Protein AF-M4RVI6-F1 (afdb_monomer)

Nearest PDB structures (foldseek):
  6evj-assembly1_B  TM=3.661E-01  e=1.062E+00  Influenza A virus (A/little yellow-shouldered bat/Guatemala/060/2010(H17N10))
  8egr-assembly1_J  TM=4.146E-01  e=2.953E+00  Staphylococcus phage Andhra
  3b07-assembly1_H  TM=3.232E-01  e=8.210E+00  Staphylococcus aureus subsp. aureus Mu50

Mean predicted aligned error: 9.62 Å

Sequence (393 aa):
MKSITIMPLQPLKVALVLAFLTACGADSDEKVTLPVVLAPTPDPEPMLDHSGLTPLKANAIDDAEYLSGGDATLFISDEDAFSTRPDPIADDFTLDGNFTSGDHIFRTPHEDAGPLLNTSNCQGCHLNDGRGVLPNSIEQPFTSMLVKIGDRSGAPDPIYGNQLQTFAEQSFSTSDFTSGWPSYNGSINGDVLLGEAYTYIEFEEITSNYPDGTTYSLRNPIYKTKDLSFGDFTTDIHFSPRVAPQVFGVGLLEAIPEKYILALADDNDTNSDGISGRASMVTDLSGNETRLGRFTYKGQTSSVLQQGAAAYQGDIGITSSLFPDEPCTEAQTACLTVAEREKKVGDQYDISDLEMAQVEFYNRVLGVPARRGFDSNNAQWDTNIAAGRQQFF

Radius of gyration: 31.0 Å; Cα contacts (8 Å, |Δi|>4): 686; chains: 1; bounding box: 106×80×66 Å

Solvent-accessible surface area (backbone atoms only — not comparable to full-atom values): 22539 Å² total; per-residue (Å²): 137,83,87,86,84,88,79,87,86,80,87,85,83,85,82,86,85,83,85,88,82,90,82,89,81,83,92,76,97,70,89,76,77,72,80,80,78,70,72,77,74,73,75,77,76,78,73,51,42,77,80,70,42,75,64,87,47,54,92,49,83,61,94,62,66,42,36,64,38,52,96,37,37,30,96,48,84,61,88,56,34,34,66,44,60,29,65,82,42,63,75,32,71,66,53,32,50,40,33,53,52,8,48,48,60,38,61,37,63,55,95,45,49,19,45,42,15,42,32,62,28,56,38,59,23,20,47,62,34,26,53,30,59,81,62,92,41,72,87,39,60,55,47,14,34,47,38,34,35,16,33,95,87,61,48,51,37,80,62,57,38,48,46,60,27,40,23,14,42,46,26,74,78,44,98,45,58,67,69,4,40,31,33,66,49,61,27,62,85,26,81,42,70,45,4,43,30,43,45,29,48,47,72,48,81,47,76,50,61,49,99,88,63,53,75,51,76,45,75,49,80,44,79,46,74,44,35,35,8,70,49,83,77,66,97,58,69,44,82,48,78,43,66,32,61,55,45,40,35,48,30,61,63,64,65,53,61,65,70,40,62,56,68,65,48,28,77,76,30,84,84,68,82,83,60,61,39,73,74,45,72,25,70,30,74,92,77,74,40,82,38,61,20,66,38,73,101,75,22,70,22,56,45,66,52,57,43,50,47,50,43,36,17,66,34,21,15,27,20,25,95,82,39,67,62,65,74,53,38,91,65,33,44,26,36,51,61,49,55,75,67,54,67,46,49,94,80,69,22,47,45,49,72,66,58,50,50,22,38,31,50,26,42,42,44,17,18,24,39,42,42,85,56,58,40,85,91,78,75,44,64,40,70,67,59,52,53,50,50,37,71,71,96

Secondary structure (DSSP, 8-state):
----PPPPPPPPPPPPPPPP-----------------PPPPPPPPP---TTSSPPPBTTB--TTTT-TTGGGEE---STTTTS---HHHHSSHHHHHHHHHHHHHHHSPPTT--SEES-SSHHHHSGGGS-----SSTTS--SSEEEEEE-TT-PPBTTTBTEE--EETHHHHSS-GGGG---TTTTTTS-S---S-EEEEEEEEEEEE-TTS-EEEEEEEEEEEE--TT-PPPTT-EEEEEEPPP-TTHHHHHHS-HHHHHTT-BTT-TT-SS--B---EEEETTTTEEEE--BTTTT-BSSHHHHHHHHIIIII----SS--S-S--TT-HHHHHHHTTS--BTTTBSS-HHHHHHHHHHHHH-PEEPPTTEETTTTEE-HHHHHHHHHH-

Structure (mmCIF, N/CA/C/O backbone):
data_AF-M4RVI6-F1
#
_entry.id   AF-M4RVI6-F1
#
loop_
_atom_site.group_PDB
_atom_site.id
_atom_site.type_symbol
_atom_site.label_atom_id
_atom_site.label_alt_id
_atom_site.label_comp_id
_atom_site.label_asym_id
_atom_site.label_entity_id
_atom_site.label_seq_id
_atom_site.pdbx_PDB_ins_code
_atom_site.Cartn_x
_atom_site.Cartn_y
_atom_site.Cartn_z
_atom_site.occupancy
_atom_site.B_iso_or_equiv
_atom_site.auth_seq_id
_atom_site.auth_comp_id
_atom_site.auth_asym_id
_atom_site.auth_atom_id
_atom_site.pdbx_PDB_model_num
ATOM 1 N N . MET A 1 1 ? -40.891 -46.391 -20.953 1.00 39.62 1 MET A N 1
ATOM 2 C CA . MET A 1 1 ? -42.037 -46.913 -20.176 1.00 39.62 1 MET A CA 1
ATOM 3 C C . MET A 1 1 ? -42.325 -45.947 -19.039 1.00 39.62 1 MET A C 1
ATOM 5 O O . MET A 1 1 ? -41.394 -45.593 -18.337 1.00 39.62 1 MET A O 1
ATOM 9 N N . LYS A 1 2 ? -43.602 -45.559 -18.916 1.00 35.00 2 LYS A N 1
ATOM 10 C CA . LYS A 1 2 ? -44.266 -44.776 -17.853 1.00 35.00 2 LYS A CA 1
ATOM 11 C C . LYS A 1 2 ? -43.813 -43.322 -17.630 1.00 35.00 2 LYS A C 1
ATOM 13 O O . LYS A 1 2 ? -42.903 -43.028 -16.871 1.00 35.00 2 LYS A O 1
ATOM 18 N N . SER A 1 3 ? -44.571 -42.438 -18.280 1.00 29.86 3 SER A N 1
ATOM 19 C CA . SER A 1 3 ? -44.769 -41.026 -17.946 1.00 29.86 3 SER A CA 1
ATOM 20 C C . SER A 1 3 ? -45.667 -40.918 -16.701 1.00 29.86 3 SER A C 1
ATOM 22 O O . SER A 1 3 ? -46.640 -41.668 -16.593 1.00 29.86 3 SER A O 1
ATOM 24 N N . ILE A 1 4 ? -45.327 -40.030 -15.763 1.00 39.25 4 ILE A N 1
ATOM 25 C CA . ILE A 1 4 ? -46.134 -39.704 -14.578 1.00 39.25 4 ILE A CA 1
ATOM 26 C C . ILE A 1 4 ? -46.666 -38.283 -14.764 1.00 39.25 4 ILE A C 1
ATOM 28 O O . ILE A 1 4 ? -45.902 -37.325 -14.850 1.00 39.25 4 ILE A O 1
ATOM 32 N N . THR A 1 5 ? -47.988 -38.172 -14.852 1.00 38.53 5 THR A N 1
ATOM 33 C CA . THR A 1 5 ? -48.747 -36.921 -14.922 1.00 38.53 5 THR A CA 1
ATOM 34 C C . THR A 1 5 ? -49.160 -36.519 -13.506 1.00 38.53 5 THR A C 1
ATOM 36 O O . THR A 1 5 ? -49.759 -37.323 -12.795 1.00 38.53 5 THR A O 1
ATOM 39 N N . ILE A 1 6 ? -48.851 -35.287 -13.097 1.00 41.19 6 ILE A N 1
ATOM 40 C CA . ILE A 1 6 ? -49.284 -34.696 -11.822 1.00 41.19 6 ILE A CA 1
ATOM 41 C C . ILE A 1 6 ? -50.575 -33.903 -12.078 1.00 41.19 6 ILE A C 1
ATOM 43 O O . ILE A 1 6 ? -50.600 -33.014 -12.926 1.00 41.19 6 ILE A O 1
ATOM 47 N N . MET A 1 7 ? -51.644 -34.244 -11.355 1.00 43.75 7 MET A N 1
ATOM 48 C CA . MET A 1 7 ? -52.915 -33.504 -11.285 1.00 43.75 7 MET A CA 1
ATOM 49 C C . MET A 1 7 ? -52.965 -32.666 -9.988 1.00 43.75 7 MET A C 1
ATOM 51 O O . MET A 1 7 ? -52.348 -33.068 -8.999 1.00 43.75 7 MET A O 1
ATOM 55 N N . PRO A 1 8 ? -53.686 -31.527 -9.955 1.00 43.03 8 PRO A N 1
ATOM 56 C CA . PRO A 1 8 ? -53.654 -30.581 -8.839 1.00 43.03 8 PRO A CA 1
ATOM 57 C C . PRO A 1 8 ? -54.639 -30.935 -7.707 1.00 43.03 8 PRO A C 1
ATOM 59 O O . PRO A 1 8 ? -55.726 -31.460 -7.944 1.00 43.03 8 PRO A O 1
ATOM 62 N N . LEU A 1 9 ? -54.258 -30.594 -6.472 1.00 42.00 9 LEU A N 1
ATOM 63 C CA . LEU A 1 9 ? -55.047 -30.739 -5.241 1.00 42.00 9 LEU A CA 1
ATOM 64 C C . LEU A 1 9 ? -56.060 -29.587 -5.071 1.00 42.00 9 LEU A C 1
ATOM 66 O O . LEU A 1 9 ? -55.700 -28.416 -5.171 1.00 42.00 9 LEU A O 1
ATOM 70 N N . GLN A 1 10 ? -57.318 -29.926 -4.763 1.00 43.81 10 GLN A N 1
ATOM 71 C CA . GLN A 1 10 ? -58.364 -29.004 -4.287 1.00 43.81 10 GLN A CA 1
ATOM 72 C C . GLN A 1 10 ? -58.348 -28.878 -2.747 1.00 43.81 10 GLN A C 1
ATOM 74 O O . GLN A 1 10 ? -57.972 -29.837 -2.070 1.00 43.81 10 GLN A O 1
ATOM 79 N N . PRO A 1 11 ? -58.803 -27.747 -2.167 1.00 48.12 11 PRO A N 1
ATOM 80 C CA . PRO A 1 11 ? -58.780 -27.529 -0.722 1.00 48.12 11 PRO A CA 1
ATOM 81 C C . PRO A 1 11 ? -59.999 -28.139 -0.008 1.00 48.12 11 PRO A C 1
ATOM 83 O O . PRO A 1 11 ? -61.148 -27.959 -0.418 1.00 48.12 11 PRO A O 1
ATOM 86 N N . LEU A 1 12 ? -59.736 -28.826 1.106 1.00 37.03 12 LEU A N 1
ATOM 87 C CA . LEU A 1 12 ? -60.731 -29.433 1.991 1.00 37.03 12 LEU A CA 1
ATOM 88 C C . LEU A 1 12 ? -61.267 -28.385 2.986 1.00 37.03 12 LEU A C 1
ATOM 90 O O . LEU A 1 12 ? -60.516 -27.836 3.789 1.00 37.03 12 LEU A O 1
ATOM 94 N N . LYS A 1 13 ? -62.576 -28.113 2.942 1.00 33.56 13 LYS A N 1
ATOM 95 C CA . LYS A 1 13 ? -63.294 -27.302 3.939 1.00 33.56 13 LYS A CA 1
ATOM 96 C C . LYS A 1 13 ? -63.652 -28.177 5.144 1.00 33.56 13 LYS A C 1
ATOM 98 O O . LYS A 1 13 ? -64.379 -29.152 4.980 1.00 33.56 13 LYS A O 1
ATOM 103 N N . VAL A 1 14 ? -63.197 -27.809 6.341 1.00 39.09 14 VAL A N 1
ATOM 104 C CA . VAL A 1 14 ? -63.630 -28.430 7.604 1.00 39.09 14 VAL A CA 1
ATOM 105 C C . VAL A 1 14 ? -64.670 -27.527 8.263 1.00 39.09 14 VAL A C 1
ATOM 107 O O . VAL A 1 14 ? -64.394 -26.372 8.574 1.00 39.09 14 VAL A O 1
ATOM 110 N N . ALA A 1 15 ? -65.883 -28.055 8.426 1.00 35.06 15 ALA A N 1
ATOM 111 C CA . ALA A 1 15 ? -66.994 -27.419 9.121 1.00 35.06 15 ALA A CA 1
ATOM 112 C C . ALA A 1 15 ? -66.999 -27.843 10.599 1.00 35.06 15 ALA A C 1
ATOM 114 O O . ALA A 1 15 ? -66.931 -29.032 10.909 1.00 35.06 15 ALA A O 1
ATOM 115 N N . LEU A 1 16 ? -67.078 -26.861 11.498 1.00 33.16 16 LEU A N 1
ATOM 116 C CA . LEU A 1 16 ? -67.122 -27.035 12.948 1.00 33.16 16 LEU A CA 1
ATOM 117 C C . LEU A 1 16 ? -68.578 -27.254 13.399 1.00 33.16 16 LEU A C 1
ATOM 119 O O . LEU A 1 16 ? -69.438 -26.412 13.146 1.00 33.16 16 LEU A O 1
ATOM 123 N N . VAL A 1 17 ? -68.856 -28.379 14.062 1.00 33.69 17 VAL A N 1
ATOM 124 C CA . VAL A 1 17 ? -70.158 -28.686 14.681 1.00 33.69 17 VAL A CA 1
ATOM 125 C C . VAL A 1 17 ? -70.114 -28.257 16.148 1.00 33.69 17 VAL A C 1
ATOM 127 O O . VAL A 1 17 ? -69.300 -28.764 16.916 1.00 33.69 17 VAL A O 1
ATOM 130 N N . LEU A 1 18 ? -70.990 -27.325 16.531 1.00 33.53 18 LEU A N 1
ATOM 131 C CA . LEU A 1 18 ? -71.163 -26.847 17.904 1.00 33.53 18 LEU A CA 1
ATOM 132 C C . LEU A 1 18 ? -72.320 -27.609 18.572 1.00 33.53 18 LEU A C 1
ATOM 134 O O . LEU A 1 18 ? -73.450 -27.578 18.084 1.00 33.53 18 LEU A O 1
ATOM 138 N N . ALA A 1 19 ? -72.044 -28.287 19.686 1.00 34.69 19 ALA A N 1
ATOM 139 C CA . ALA A 1 19 ? -73.053 -28.938 20.516 1.00 34.69 19 ALA A CA 1
ATOM 140 C C . ALA A 1 19 ? -73.631 -27.943 21.538 1.00 34.69 19 ALA A C 1
ATOM 142 O O . ALA A 1 19 ? -72.886 -27.311 22.284 1.00 34.69 19 ALA A O 1
ATOM 143 N N . PHE A 1 20 ? -74.960 -27.824 21.582 1.00 34.03 20 PHE A N 1
ATOM 144 C CA . PHE A 1 20 ? -75.688 -27.061 22.596 1.00 34.03 20 PHE A CA 1
ATOM 145 C C . PHE A 1 20 ? -75.960 -27.934 23.827 1.00 34.03 20 PHE A C 1
ATOM 147 O O . PHE A 1 20 ? -76.610 -28.972 23.722 1.00 34.03 20 PHE A O 1
ATOM 154 N N . LEU A 1 21 ? -75.520 -27.472 24.997 1.00 36.72 21 LEU A N 1
ATOM 155 C CA . LEU A 1 21 ? -75.984 -27.940 26.303 1.00 36.72 21 LEU A CA 1
ATOM 156 C C . LEU A 1 21 ? -76.634 -26.759 27.024 1.00 36.72 21 LEU A C 1
ATOM 158 O O . LEU A 1 21 ? -76.001 -25.735 27.265 1.00 36.72 21 LEU A O 1
ATOM 162 N N . THR A 1 22 ? -77.920 -26.905 27.328 1.00 38.97 22 THR A N 1
ATOM 163 C CA . THR A 1 22 ? -78.722 -25.977 28.122 1.00 38.97 22 THR A CA 1
ATOM 164 C C . THR A 1 22 ? -78.651 -26.357 29.600 1.00 38.97 22 THR A C 1
ATOM 166 O O . THR A 1 22 ? -78.906 -27.502 29.966 1.00 38.97 22 THR A O 1
ATOM 169 N N . ALA A 1 23 ? -78.366 -25.380 30.460 1.00 34.97 23 ALA A N 1
ATOM 170 C CA . ALA A 1 23 ? -78.602 -25.469 31.897 1.00 34.97 23 ALA A CA 1
ATOM 171 C C . ALA A 1 23 ? -79.123 -24.118 32.413 1.00 34.97 23 ALA A C 1
ATOM 173 O O . ALA A 1 23 ? -78.557 -23.068 32.115 1.00 34.97 23 ALA A O 1
ATOM 174 N N . CYS A 1 24 ? -80.235 -24.164 33.147 1.00 40.44 24 CYS A N 1
ATOM 175 C CA . CYS A 1 24 ? -80.859 -23.035 33.833 1.00 40.44 24 CYS A CA 1
ATOM 176 C C . CYS A 1 24 ? -80.251 -22.844 35.231 1.00 40.44 24 CYS A C 1
ATOM 178 O O . CYS A 1 24 ? -80.009 -23.835 35.920 1.00 40.44 24 CYS A O 1
ATOM 180 N N . GLY A 1 25 ? -80.125 -21.596 35.696 1.00 33.06 25 GLY A N 1
ATOM 181 C CA . GLY A 1 25 ? -79.849 -21.311 37.108 1.00 33.06 25 GLY A CA 1
ATOM 182 C C . GLY A 1 25 ? -79.561 -19.842 37.433 1.00 33.06 25 GLY A C 1
ATOM 183 O O . GLY A 1 25 ? -78.418 -19.432 37.338 1.00 33.06 25 GLY A O 1
ATOM 184 N N . ALA A 1 26 ? -80.620 -19.130 37.835 1.00 34.22 26 ALA A N 1
ATOM 185 C CA . ALA A 1 26 ? -80.719 -18.001 38.778 1.00 34.22 26 ALA A CA 1
ATOM 186 C C . ALA A 1 26 ? -79.772 -16.776 38.703 1.00 34.22 26 ALA A C 1
ATOM 188 O O . ALA A 1 26 ? -78.556 -16.874 38.828 1.00 34.22 26 ALA A O 1
ATOM 189 N N . ASP A 1 27 ? -80.418 -15.604 38.648 1.00 40.72 27 ASP A N 1
ATOM 190 C CA . ASP A 1 27 ? -79.882 -14.251 38.832 1.00 40.72 27 ASP A CA 1
ATOM 191 C C . ASP A 1 27 ? -79.215 -14.017 40.198 1.00 40.72 27 ASP A C 1
ATOM 193 O O . ASP A 1 27 ? -79.816 -14.251 41.251 1.00 40.72 27 ASP A O 1
ATOM 197 N N . SER A 1 28 ? -78.039 -13.389 40.159 1.00 39.53 28 SER A N 1
ATOM 198 C CA . SER A 1 28 ? -77.637 -12.347 41.109 1.00 39.53 28 SER A CA 1
ATOM 199 C C . SER A 1 28 ? -76.617 -11.424 40.435 1.00 39.53 28 SER A C 1
ATOM 201 O O . SER A 1 28 ? -75.518 -11.855 40.085 1.00 39.53 28 SER A O 1
ATOM 203 N N . ASP A 1 29 ? -77.013 -10.167 40.231 1.00 48.66 29 ASP A N 1
ATOM 204 C CA . ASP A 1 29 ? -76.198 -9.076 39.695 1.00 48.66 29 ASP A CA 1
ATOM 205 C C . ASP A 1 29 ? -74.973 -8.795 40.581 1.00 48.66 29 ASP A C 1
ATOM 207 O O . ASP A 1 29 ? -75.076 -8.139 41.616 1.00 48.66 29 ASP A O 1
ATOM 211 N N . GLU A 1 30 ? -73.792 -9.215 40.133 1.00 46.25 30 GLU A N 1
ATOM 212 C CA . GLU A 1 30 ? -72.531 -8.561 40.484 1.00 46.25 30 GLU A CA 1
ATOM 213 C C . GLU A 1 30 ? -71.553 -8.707 39.308 1.00 46.25 30 GLU A C 1
ATOM 215 O O . GLU A 1 30 ? -71.041 -9.787 39.008 1.00 46.25 30 GLU A O 1
ATOM 220 N N . LYS A 1 31 ? -71.317 -7.610 38.576 1.00 42.66 31 LYS A N 1
ATOM 221 C CA . LYS A 1 31 ? -70.308 -7.563 37.510 1.00 42.66 31 LYS A CA 1
ATOM 222 C C . LYS A 1 31 ? -68.916 -7.667 38.131 1.00 42.66 31 LYS A C 1
ATOM 224 O O . LYS A 1 31 ? -68.305 -6.655 38.462 1.00 42.66 31 LYS A O 1
ATOM 229 N N . VAL A 1 32 ? -68.388 -8.882 38.227 1.00 48.41 32 VAL A N 1
ATOM 230 C CA . VAL A 1 32 ? -66.957 -9.100 38.446 1.00 48.41 32 VAL A CA 1
ATOM 231 C C . VAL A 1 32 ? -66.232 -8.747 37.147 1.00 48.41 32 VAL A C 1
ATOM 233 O O . VAL A 1 32 ? -66.194 -9.528 36.197 1.00 48.41 32 VAL A O 1
ATOM 236 N N . THR A 1 33 ? -65.673 -7.541 37.075 1.00 50.19 33 THR A N 1
ATOM 237 C CA . THR A 1 33 ? -64.677 -7.197 36.056 1.00 50.19 33 THR A CA 1
ATOM 238 C C . THR A 1 33 ? -63.429 -8.033 36.308 1.00 50.19 33 THR A C 1
ATOM 240 O O . THR A 1 33 ? -62.672 -7.755 37.236 1.00 50.19 33 THR A O 1
ATOM 243 N N . LEU A 1 34 ? -63.221 -9.069 35.493 1.00 50.62 34 LEU A N 1
ATOM 244 C CA . LEU A 1 34 ? -61.934 -9.753 35.424 1.00 50.62 34 LEU A CA 1
ATOM 245 C C . LEU A 1 34 ? -60.862 -8.714 35.052 1.00 50.62 34 LEU A C 1
ATOM 247 O O . LEU A 1 34 ? -61.100 -7.919 34.135 1.00 50.62 34 LEU A O 1
ATOM 251 N N . PRO A 1 35 ? -59.705 -8.677 35.738 1.00 51.84 35 PRO A N 1
ATOM 252 C CA . PRO A 1 35 ? -58.625 -7.793 35.337 1.00 51.84 35 PRO A CA 1
ATOM 253 C C . PRO A 1 35 ? -58.223 -8.147 33.906 1.00 51.84 35 PRO A C 1
ATOM 255 O O . PRO A 1 35 ? -57.926 -9.301 33.594 1.00 51.84 35 PRO A O 1
ATOM 258 N N . VAL A 1 36 ? -58.249 -7.145 33.029 1.00 55.16 36 VAL A N 1
ATOM 259 C CA . VAL A 1 36 ? -57.675 -7.250 31.690 1.00 55.16 36 VAL A CA 1
ATOM 260 C C . VAL A 1 36 ? -56.188 -7.511 31.891 1.00 55.16 36 VAL A C 1
ATOM 262 O O . VAL A 1 36 ? -55.445 -6.612 32.279 1.00 55.16 36 VAL A O 1
ATOM 265 N N . VAL A 1 37 ? -55.756 -8.753 31.676 1.00 53.06 37 VAL A N 1
ATOM 266 C CA . VAL A 1 37 ? -54.335 -9.064 31.537 1.00 53.06 37 VAL A CA 1
ATOM 267 C C . VAL A 1 37 ? -53.922 -8.437 30.214 1.00 53.06 37 VAL A C 1
ATOM 269 O O . VAL A 1 37 ? -54.179 -8.993 29.147 1.00 53.06 37 VAL A O 1
ATOM 272 N N . LEU A 1 38 ? -53.379 -7.221 30.281 1.00 50.03 38 LEU A N 1
ATOM 273 C CA . LEU A 1 38 ? -52.723 -6.603 29.139 1.00 50.03 38 LEU A CA 1
ATOM 274 C C . LEU A 1 38 ? -51.626 -7.573 28.705 1.00 50.03 38 LEU A C 1
ATOM 276 O O . LEU A 1 38 ? -50.780 -7.947 29.520 1.00 50.03 38 LEU A O 1
ATOM 280 N N . ALA A 1 39 ? -51.678 -8.025 27.450 1.00 53.56 39 ALA A N 1
ATOM 281 C CA . ALA A 1 39 ? -50.546 -8.722 26.863 1.00 53.56 39 ALA A CA 1
ATOM 282 C C . ALA A 1 39 ? -49.305 -7.847 27.104 1.00 53.56 39 ALA A C 1
ATOM 284 O O . ALA A 1 39 ? -49.422 -6.624 26.942 1.00 53.56 39 ALA A O 1
ATOM 285 N N . PRO A 1 40 ? -48.168 -8.421 27.543 1.00 51.78 40 PRO A N 1
ATOM 286 C CA . PRO A 1 40 ? -46.949 -7.645 27.686 1.00 51.78 40 PRO A CA 1
ATOM 287 C C . PRO A 1 40 ? -46.742 -6.892 26.378 1.00 51.78 40 PRO A C 1
ATOM 289 O O . PRO A 1 40 ? -46.848 -7.480 25.297 1.00 51.78 40 PRO A O 1
ATOM 292 N N . THR A 1 41 ? -46.563 -5.577 26.484 1.00 54.72 41 THR A N 1
ATOM 293 C CA . THR A 1 41 ? -46.140 -4.766 25.348 1.00 54.72 41 THR A CA 1
ATOM 294 C C . THR A 1 41 ? -44.949 -5.485 24.730 1.00 54.72 41 THR A C 1
ATOM 296 O O . THR A 1 41 ? -44.011 -5.758 25.482 1.00 54.72 41 THR A O 1
ATOM 299 N N . PRO A 1 42 ? -45.003 -5.867 23.439 1.00 51.22 42 PRO A N 1
ATOM 300 C CA . PRO A 1 42 ? -43.846 -6.462 22.797 1.00 51.22 42 PRO A CA 1
ATOM 301 C C . PRO A 1 42 ? -42.673 -5.525 23.043 1.00 51.22 42 PRO A C 1
ATOM 303 O O . PRO A 1 42 ? -42.831 -4.306 22.904 1.00 51.22 42 PRO A O 1
ATOM 306 N N . ASP A 1 43 ? -41.554 -6.089 23.498 1.00 58.62 43 ASP A N 1
ATOM 307 C CA . ASP A 1 43 ? -40.346 -5.303 23.695 1.00 58.62 43 ASP A CA 1
ATOM 308 C C . ASP A 1 43 ? -40.091 -4.528 22.399 1.00 58.62 43 ASP A C 1
ATOM 310 O O . ASP A 1 43 ? -40.235 -5.105 21.313 1.00 58.62 43 ASP A O 1
ATOM 314 N N . PRO A 1 44 ? -39.820 -3.213 22.482 1.00 54.31 44 PRO A N 1
ATOM 315 C CA . PRO A 1 44 ? -39.557 -2.432 21.290 1.00 54.31 44 PRO A CA 1
ATOM 316 C C . PRO A 1 44 ? -38.432 -3.123 20.526 1.00 54.31 44 PRO A C 1
ATOM 318 O O . PRO A 1 44 ? -37.381 -3.404 21.109 1.00 54.31 44 PRO A O 1
ATOM 321 N N . GLU A 1 45 ? -38.672 -3.432 19.248 1.00 57.66 45 GLU A N 1
ATOM 322 C CA . GLU A 1 45 ? -37.619 -3.978 18.398 1.00 57.66 45 GLU A CA 1
ATOM 323 C C . GLU A 1 45 ? -36.404 -3.051 18.512 1.00 57.66 45 GLU A C 1
ATOM 325 O O . GLU A 1 45 ? -36.567 -1.823 18.437 1.00 57.66 45 GLU A O 1
ATOM 330 N N . PRO A 1 46 ? -35.203 -3.597 18.774 1.00 57.28 46 PRO A N 1
ATOM 331 C CA . PRO A 1 46 ? -34.022 -2.770 18.909 1.00 57.28 46 PRO A CA 1
ATOM 332 C C . PRO A 1 46 ? -33.867 -1.975 17.617 1.00 57.28 46 PRO A C 1
ATOM 334 O O . PRO A 1 46 ? -33.880 -2.536 16.524 1.00 57.28 46 PRO A O 1
ATOM 337 N N . MET A 1 47 ? -33.765 -0.655 17.741 1.00 67.38 47 MET A N 1
ATOM 338 C CA . MET A 1 47 ? -33.435 0.199 16.610 1.00 67.38 47 MET A CA 1
ATOM 339 C C . MET A 1 47 ? -32.010 -0.162 16.204 1.00 67.38 47 MET A C 1
ATOM 341 O O . MET A 1 47 ? -31.080 0.198 16.918 1.00 67.38 47 MET A O 1
ATOM 345 N N . LEU A 1 48 ? -31.861 -0.939 15.135 1.00 74.44 48 LEU A N 1
ATOM 346 C CA . LEU A 1 48 ? -30.568 -1.325 14.580 1.00 74.44 48 LEU A CA 1
ATOM 347 C C . LEU A 1 48 ? -30.086 -0.235 13.621 1.00 74.44 48 LEU A C 1
ATOM 349 O O . LEU A 1 48 ? -30.897 0.413 12.955 1.00 74.44 48 LEU A O 1
ATOM 353 N N . ASP A 1 49 ? -28.776 -0.032 13.544 1.00 76.25 49 ASP A N 1
ATOM 354 C CA . ASP A 1 49 ? -28.190 0.745 12.460 1.00 76.25 49 ASP A CA 1
ATOM 355 C C . ASP A 1 49 ? -28.137 -0.075 11.156 1.00 76.25 49 ASP A C 1
ATOM 357 O O . ASP A 1 49 ? -28.582 -1.223 11.066 1.00 76.25 49 ASP A O 1
ATOM 361 N N . HIS A 1 50 ? -27.574 0.530 10.118 1.00 71.38 50 HIS A N 1
ATOM 362 C CA . HIS A 1 50 ? -27.389 -0.068 8.797 1.00 71.38 50 HIS A CA 1
ATOM 363 C C . HIS A 1 50 ? -26.555 -1.367 8.799 1.00 71.38 50 HIS A C 1
ATOM 365 O O . HIS A 1 50 ? -26.641 -2.147 7.850 1.00 71.38 50 HIS A O 1
ATOM 371 N N . SER A 1 51 ? -25.764 -1.618 9.849 1.00 69.31 51 SER A N 1
ATOM 372 C CA . SER A 1 51 ? -24.991 -2.851 10.026 1.00 69.31 51 SER A CA 1
ATOM 373 C C . SER A 1 51 ? -25.799 -3.974 10.689 1.00 69.31 51 SER A C 1
ATOM 375 O O . SER A 1 51 ? -25.341 -5.116 10.760 1.00 69.31 51 SER A O 1
ATOM 377 N N . GLY A 1 52 ? -27.026 -3.682 11.135 1.00 73.56 52 GLY A N 1
ATOM 378 C CA . GLY A 1 52 ? -27.846 -4.616 11.899 1.00 73.56 52 GLY A CA 1
ATOM 379 C C . GLY A 1 52 ? -27.406 -4.735 13.361 1.00 73.56 52 GLY A C 1
ATOM 380 O O . GLY A 1 52 ? -27.761 -5.718 14.011 1.00 73.56 52 GLY A O 1
ATOM 381 N N . LEU A 1 53 ? -26.639 -3.766 13.871 1.00 79.75 53 LEU A N 1
ATOM 382 C CA . LEU A 1 53 ? -26.172 -3.709 15.256 1.00 79.75 53 LEU A CA 1
ATOM 383 C C . LEU A 1 53 ? -26.852 -2.572 16.017 1.00 79.75 53 LEU A C 1
ATOM 385 O O . LEU A 1 53 ? -27.406 -1.643 15.431 1.00 79.75 53 LEU A O 1
ATOM 389 N N . THR A 1 54 ? -26.821 -2.647 17.347 1.00 82.25 54 THR A N 1
ATOM 390 C CA . THR A 1 54 ? -27.282 -1.546 18.196 1.00 82.25 54 THR A CA 1
ATOM 391 C C . THR A 1 54 ? -26.403 -0.313 17.946 1.00 82.25 54 THR A C 1
ATOM 393 O O . THR A 1 54 ? -25.189 -0.411 18.124 1.00 82.25 54 THR A O 1
ATOM 396 N N . PRO A 1 55 ? -26.978 0.853 17.596 1.00 83.25 55 PRO A N 1
ATOM 397 C CA . PRO A 1 55 ? -26.217 2.071 17.377 1.00 83.25 55 PRO A C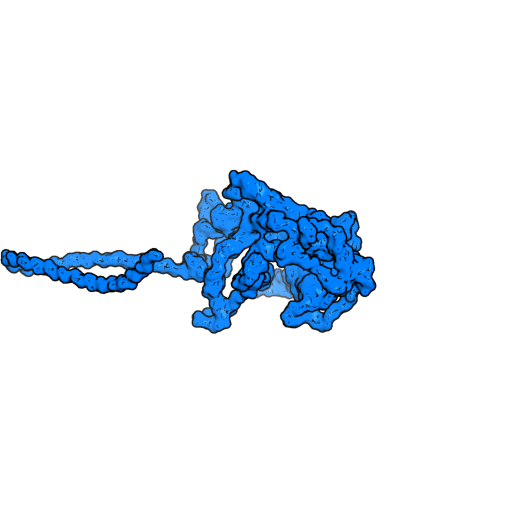A 1
ATOM 398 C C . PRO A 1 55 ? -25.413 2.458 18.618 1.00 83.25 55 PRO A C 1
ATOM 400 O O . PRO A 1 55 ? -25.947 2.507 19.735 1.00 83.25 55 PRO A O 1
ATOM 403 N N . LEU A 1 56 ? -24.142 2.798 18.409 1.00 86.19 56 LEU A N 1
ATOM 404 C CA . LEU A 1 56 ? -23.299 3.368 19.453 1.00 86.19 56 LEU A CA 1
ATOM 405 C C . LEU A 1 56 ? -23.854 4.727 19.901 1.00 86.19 56 LEU A C 1
ATOM 407 O O . LEU A 1 56 ? -24.386 5.504 19.106 1.00 86.19 56 LEU A O 1
ATOM 411 N N . LYS A 1 57 ? -23.730 5.021 21.198 1.00 88.19 57 LYS A N 1
ATOM 412 C CA . LYS A 1 57 ? -24.228 6.266 21.799 1.00 88.19 57 LYS A CA 1
ATOM 413 C C . LYS A 1 57 ? -23.071 7.122 22.296 1.00 88.19 57 LYS A C 1
ATOM 415 O O . LYS A 1 57 ? -22.164 6.624 22.960 1.00 88.19 57 LYS A O 1
ATOM 420 N N . ALA A 1 58 ? -23.145 8.432 22.072 1.00 87.88 58 ALA A N 1
ATOM 421 C CA . ALA A 1 58 ? -22.138 9.383 22.555 1.00 87.88 58 ALA A CA 1
ATOM 422 C C . ALA A 1 58 ? -21.945 9.320 24.082 1.00 87.88 58 ALA A C 1
ATOM 424 O O . ALA A 1 58 ? -20.826 9.363 24.587 1.00 87.88 58 ALA A O 1
ATOM 425 N N . ASN A 1 59 ? -23.049 9.181 24.820 1.00 88.88 59 ASN A N 1
ATOM 426 C CA . ASN A 1 59 ? -23.110 9.246 26.281 1.00 88.88 59 ASN A CA 1
ATOM 427 C C . ASN A 1 59 ? -23.089 7.879 26.987 1.00 88.88 59 ASN A C 1
ATOM 429 O O . ASN A 1 59 ? -23.229 7.838 28.208 1.00 88.88 59 ASN A O 1
ATOM 433 N N . ALA A 1 60 ? -22.951 6.780 26.246 1.00 89.62 60 ALA A N 1
ATOM 434 C CA . ALA A 1 60 ? -22.826 5.441 26.806 1.00 89.62 60 ALA A CA 1
ATOM 435 C C . ALA A 1 60 ? -21.750 4.673 26.034 1.00 89.62 60 ALA A C 1
ATOM 437 O O . ALA A 1 60 ? -21.860 4.489 24.821 1.00 89.62 60 ALA A O 1
ATOM 438 N N . ILE A 1 61 ? -20.698 4.273 26.746 1.00 89.62 61 ILE A N 1
ATOM 439 C CA . ILE A 1 61 ? -19.634 3.433 26.195 1.00 89.62 61 ILE A CA 1
ATOM 440 C C . ILE A 1 61 ? -20.139 1.995 26.203 1.00 89.62 61 ILE A C 1
ATOM 442 O O . ILE A 1 61 ? -20.722 1.571 27.199 1.00 89.62 61 ILE A O 1
ATOM 446 N N . ASP A 1 62 ? -19.959 1.285 25.094 1.00 87.94 62 ASP A N 1
ATOM 447 C CA . ASP A 1 62 ? -20.303 -0.132 25.038 1.00 87.94 62 ASP A CA 1
ATOM 448 C C . ASP A 1 62 ? -19.275 -0.948 25.838 1.00 87.94 62 ASP A C 1
ATOM 450 O O . ASP A 1 62 ? -18.072 -0.671 25.786 1.00 87.94 62 ASP A O 1
ATOM 454 N N . ASP A 1 63 ? -19.738 -1.946 26.594 1.00 86.94 63 ASP A N 1
ATOM 455 C CA . ASP A 1 63 ? -18.870 -2.752 27.460 1.00 86.94 63 ASP A CA 1
ATOM 456 C C . ASP A 1 63 ? -17.803 -3.514 26.658 1.00 86.94 63 ASP A C 1
ATOM 458 O O . ASP A 1 63 ? -16.727 -3.789 27.185 1.00 86.94 63 ASP A O 1
ATOM 462 N N . ALA A 1 64 ? -18.062 -3.823 25.384 1.00 90.25 64 ALA A N 1
ATOM 463 C CA . ALA A 1 64 ? -17.132 -4.492 24.482 1.00 90.25 64 ALA A CA 1
ATOM 464 C C . ALA A 1 64 ? -16.323 -3.515 23.611 1.00 90.25 64 ALA A C 1
ATOM 466 O O . ALA A 1 64 ? -15.507 -3.954 22.808 1.00 90.25 64 ALA A O 1
ATOM 467 N N . GLU A 1 65 ? -16.462 -2.194 23.769 1.00 91.25 65 GLU A N 1
ATOM 468 C CA . GLU A 1 65 ? -15.794 -1.214 22.893 1.00 91.25 65 GLU A CA 1
ATOM 469 C C . GLU A 1 65 ? -14.259 -1.203 23.020 1.00 91.25 65 GLU A C 1
ATOM 471 O O . GLU A 1 65 ? -13.558 -0.585 22.216 1.00 91.25 65 GLU A O 1
ATOM 476 N N . TYR A 1 66 ? -13.711 -1.866 24.042 1.00 93.88 66 TYR A N 1
ATOM 477 C CA . TYR A 1 66 ? -12.270 -2.080 24.164 1.00 93.88 66 TYR A CA 1
ATOM 478 C C . TYR A 1 66 ? -11.755 -3.231 23.286 1.00 93.88 66 TYR A C 1
ATOM 480 O O . TYR A 1 66 ? -10.557 -3.293 22.999 1.00 93.88 66 TYR A O 1
ATOM 488 N N . LEU A 1 67 ? -12.650 -4.110 22.830 1.00 95.06 67 LEU A N 1
ATOM 489 C CA . LEU A 1 67 ? -12.369 -5.247 21.962 1.00 95.06 67 LEU A CA 1
ATOM 490 C C . LEU A 1 67 ? -12.394 -4.815 20.491 1.00 95.06 67 LEU A C 1
ATOM 492 O O . LEU A 1 67 ? -13.328 -5.124 19.754 1.00 95.06 67 LEU A O 1
ATOM 496 N N . SER A 1 68 ? -11.360 -4.091 20.050 1.00 93.69 68 SER A N 1
ATOM 497 C CA . SER A 1 68 ? -11.265 -3.548 18.683 1.00 93.69 68 SER A CA 1
ATOM 498 C C . SER A 1 68 ? -11.430 -4.601 17.577 1.00 93.69 68 SER A C 1
ATOM 500 O O . SER A 1 68 ? -11.859 -4.266 16.476 1.00 93.69 68 SER A O 1
ATOM 502 N N . GLY A 1 69 ? -11.062 -5.856 17.850 1.00 94.06 69 GLY A N 1
ATOM 503 C CA . GLY A 1 69 ? -11.213 -6.993 16.940 1.00 94.06 69 GLY A CA 1
ATOM 504 C C . GLY A 1 69 ? -12.317 -7.976 17.343 1.00 94.06 69 GLY A C 1
ATOM 505 O O . GLY A 1 69 ? -12.339 -9.095 16.835 1.00 94.06 69 GLY A O 1
ATOM 506 N N . GLY A 1 70 ? -13.192 -7.620 18.292 1.00 93.44 70 GLY A N 1
ATOM 507 C CA . GLY A 1 70 ? -14.119 -8.565 18.921 1.00 93.44 70 GLY A CA 1
ATOM 508 C C . GLY A 1 70 ? -13.363 -9.708 19.607 1.00 93.44 70 GLY A C 1
ATOM 509 O O . GLY A 1 70 ? -12.359 -9.468 20.281 1.00 93.44 70 GLY A O 1
ATOM 510 N N . ASP A 1 71 ? -13.789 -10.950 19.375 1.00 91.88 71 ASP A N 1
ATOM 511 C CA . ASP A 1 71 ? -13.128 -12.158 19.902 1.00 91.88 71 ASP A CA 1
ATOM 512 C C . ASP A 1 71 ? -11.684 -12.342 19.389 1.00 91.88 71 ASP A C 1
ATOM 514 O O . ASP A 1 71 ? -10.908 -13.085 19.981 1.00 91.88 71 ASP A O 1
ATOM 518 N N . ALA A 1 72 ? -11.301 -11.652 18.308 1.00 93.69 72 ALA A N 1
ATOM 519 C CA . ALA A 1 72 ? -9.951 -11.664 17.741 1.00 93.69 72 ALA A CA 1
ATOM 520 C C . ALA A 1 72 ? -9.052 -10.525 18.274 1.00 93.69 72 ALA A C 1
ATOM 522 O O . ALA A 1 72 ? -8.002 -10.236 17.696 1.00 93.69 72 ALA A O 1
ATOM 523 N N . THR A 1 73 ? -9.468 -9.831 19.338 1.00 96.06 73 THR A N 1
ATOM 524 C CA . THR A 1 73 ? -8.695 -8.726 19.924 1.00 96.06 73 THR A CA 1
ATOM 525 C C . THR A 1 73 ? -7.407 -9.224 20.576 1.00 96.06 73 THR A C 1
ATOM 527 O O . THR A 1 73 ? -7.423 -10.164 21.367 1.00 96.06 73 THR A O 1
ATOM 530 N N . LEU A 1 74 ? -6.302 -8.528 20.310 1.00 95.75 74 LEU A N 1
ATOM 531 C CA . LEU A 1 74 ? -5.002 -8.795 20.920 1.00 95.75 74 LEU A CA 1
ATOM 532 C C . LEU A 1 74 ? -4.747 -7.881 22.119 1.00 95.75 74 LEU A C 1
ATOM 534 O O . LEU A 1 74 ? -4.991 -6.678 22.061 1.00 95.75 74 LEU A O 1
ATOM 538 N N . PHE A 1 75 ? -4.170 -8.420 23.189 1.00 94.31 75 PHE A N 1
ATOM 539 C CA . PHE A 1 75 ? -3.796 -7.651 24.383 1.00 94.31 75 PHE A CA 1
ATOM 540 C C . PHE A 1 75 ? -2.281 -7.448 24.460 1.00 94.31 75 PHE A C 1
ATOM 542 O O . PHE A 1 75 ? -1.642 -7.763 25.461 1.00 94.31 75 PHE A O 1
ATOM 549 N N . ILE A 1 76 ? -1.717 -6.929 23.369 1.00 92.94 76 ILE A N 1
ATOM 550 C CA . ILE A 1 76 ? -0.285 -6.663 23.197 1.00 92.94 76 ILE A CA 1
ATOM 551 C C . ILE A 1 76 ? -0.105 -5.171 22.923 1.00 92.94 76 ILE A C 1
ATOM 553 O O . ILE A 1 76 ? -0.897 -4.561 22.204 1.00 92.94 76 ILE A O 1
ATOM 557 N N . SER A 1 77 ? 0.910 -4.568 23.538 1.00 91.00 77 SER A N 1
ATOM 558 C CA . SER A 1 77 ? 1.137 -3.118 23.496 1.00 91.00 77 SER A CA 1
ATOM 559 C C . SER A 1 77 ? 2.602 -2.724 23.283 1.00 91.00 77 SER A C 1
ATOM 561 O O . SER A 1 77 ? 2.969 -1.585 23.574 1.00 91.00 77 SER A O 1
ATOM 563 N N . ASP A 1 78 ? 3.438 -3.664 22.854 1.00 92.94 78 ASP A N 1
ATOM 564 C CA . ASP A 1 78 ? 4.841 -3.449 22.496 1.00 92.94 78 ASP A CA 1
ATOM 565 C C . ASP A 1 78 ? 4.996 -3.248 20.974 1.00 92.94 78 ASP A C 1
ATOM 567 O O . ASP A 1 78 ? 4.017 -2.986 20.266 1.00 92.94 78 ASP A O 1
ATOM 571 N N . GLU A 1 79 ? 6.230 -3.297 20.470 1.00 90.81 79 GLU A N 1
ATOM 572 C CA . GLU A 1 79 ? 6.540 -3.151 19.044 1.00 90.81 79 GLU A CA 1
ATOM 573 C C . GLU A 1 79 ? 5.881 -4.190 18.120 1.00 90.81 79 GLU A C 1
ATOM 575 O O . GLU A 1 79 ? 5.787 -3.925 16.918 1.00 90.81 79 GLU A O 1
ATOM 580 N N . ASP A 1 80 ? 5.389 -5.309 18.664 1.00 91.31 80 ASP A N 1
ATOM 581 C CA . ASP A 1 80 ? 4.785 -6.419 17.920 1.00 91.31 80 ASP A CA 1
ATOM 582 C C . ASP A 1 80 ? 3.250 -6.412 17.984 1.00 91.31 80 ASP A C 1
ATOM 584 O O . ASP A 1 80 ? 2.595 -7.337 17.498 1.00 91.31 80 ASP A O 1
ATOM 588 N N . ALA A 1 81 ? 2.644 -5.357 18.541 1.00 93.56 81 ALA A N 1
ATOM 589 C CA . ALA A 1 81 ? 1.194 -5.257 18.714 1.00 93.56 81 ALA A CA 1
ATOM 590 C C . ALA A 1 81 ? 0.393 -5.475 17.413 1.00 93.56 81 ALA A C 1
ATOM 592 O O . ALA A 1 81 ? -0.743 -5.939 17.466 1.00 93.56 81 ALA A O 1
ATOM 593 N N . PHE A 1 82 ? 0.967 -5.163 16.250 1.00 95.25 82 PHE A N 1
ATOM 594 C CA . PHE A 1 82 ? 0.322 -5.327 14.941 1.00 95.25 82 PHE A CA 1
ATOM 595 C C . PHE A 1 82 ? 0.780 -6.568 14.170 1.00 95.25 82 PHE A C 1
ATOM 597 O O . PHE A 1 82 ? 0.226 -6.847 13.112 1.00 95.25 82 PHE A O 1
ATOM 604 N N . SER A 1 83 ? 1.756 -7.306 14.698 1.00 95.44 83 SER A N 1
ATOM 605 C CA . SER A 1 83 ? 2.552 -8.299 13.966 1.00 95.44 83 SER A CA 1
ATOM 606 C C . SER A 1 83 ? 2.226 -9.741 14.367 1.00 95.44 83 SER A C 1
ATOM 608 O O . SER A 1 83 ? 3.023 -10.653 14.145 1.00 95.44 83 SER A O 1
ATOM 610 N N . THR A 1 84 ? 1.081 -9.974 15.017 1.00 95.62 84 THR A N 1
ATOM 611 C CA . THR A 1 84 ? 0.702 -11.304 15.512 1.00 95.62 84 THR A CA 1
ATOM 612 C C . THR A 1 84 ? -0.754 -11.659 15.217 1.00 95.62 84 THR A C 1
ATOM 614 O O . THR A 1 84 ? -1.520 -10.874 14.657 1.00 95.62 84 THR A O 1
ATOM 617 N N . ARG A 1 85 ? -1.129 -12.883 15.588 1.00 97.06 85 ARG A N 1
ATOM 618 C CA . ARG A 1 85 ? -2.420 -13.520 15.324 1.00 97.06 85 ARG A CA 1
ATOM 619 C C . ARG A 1 85 ? -3.184 -13.816 16.622 1.00 97.06 85 ARG A C 1
ATOM 621 O O . ARG A 1 85 ? -2.553 -13.983 17.663 1.00 97.06 85 ARG A O 1
ATOM 628 N N . PRO A 1 86 ? -4.521 -13.924 16.568 1.00 96.69 86 PRO A N 1
ATOM 629 C CA . PRO A 1 86 ? -5.338 -14.376 17.694 1.00 96.69 86 PRO A CA 1
ATOM 630 C C . PRO A 1 86 ? -5.022 -15.813 18.142 1.00 96.69 86 PRO A C 1
ATOM 632 O O . PRO A 1 86 ? -4.653 -16.651 17.313 1.00 96.69 86 PRO A O 1
ATOM 635 N N . ASP A 1 87 ? -5.282 -16.121 19.418 1.00 95.31 87 ASP A N 1
ATOM 636 C CA . ASP A 1 87 ? -5.046 -17.445 20.023 1.00 95.31 87 ASP A CA 1
ATOM 637 C C . ASP A 1 87 ? -5.638 -18.616 19.214 1.00 95.31 87 ASP A C 1
ATOM 639 O O . ASP A 1 87 ? -4.918 -19.583 18.984 1.00 95.31 87 ASP A O 1
ATOM 643 N N . PRO A 1 88 ? -6.873 -18.550 18.661 1.00 95.31 88 PRO A N 1
ATOM 644 C CA . PRO A 1 88 ? -7.405 -19.650 17.850 1.00 95.31 88 PRO A CA 1
ATOM 645 C C . PRO A 1 88 ? -6.577 -19.999 16.605 1.00 95.31 88 PRO A C 1
ATOM 647 O O . PRO A 1 88 ? -6.670 -21.119 16.110 1.00 95.31 88 PRO A O 1
ATOM 650 N N . ILE A 1 89 ? -5.800 -19.047 16.075 1.00 97.69 89 ILE A N 1
ATOM 651 C CA . ILE A 1 89 ? -4.877 -19.283 14.958 1.00 97.69 89 ILE A CA 1
ATOM 652 C C . ILE A 1 89 ? -3.542 -19.811 15.489 1.00 97.69 89 ILE A C 1
ATOM 654 O O . ILE A 1 89 ? -2.988 -20.732 14.900 1.00 97.69 89 ILE A O 1
ATOM 658 N N . ALA A 1 90 ? -3.035 -19.249 16.590 1.00 97.06 90 ALA A N 1
ATOM 659 C CA . ALA A 1 90 ? -1.764 -19.658 17.189 1.00 97.06 90 ALA A CA 1
ATOM 660 C C . ALA A 1 90 ? -1.801 -21.077 17.788 1.00 97.06 90 ALA A C 1
ATOM 662 O O . ALA A 1 90 ? -0.810 -21.802 17.726 1.00 97.06 90 ALA A O 1
ATOM 663 N N . ASP A 1 91 ? -2.944 -21.489 18.338 1.00 97.62 91 ASP A N 1
ATOM 664 C CA . ASP A 1 91 ? -3.120 -22.789 18.993 1.00 97.62 91 ASP A CA 1
ATOM 665 C C . ASP A 1 91 ? -3.368 -23.944 18.000 1.00 97.62 91 ASP A C 1
ATOM 667 O O . ASP A 1 91 ? -3.238 -25.119 18.362 1.00 97.62 91 ASP A O 1
ATOM 671 N N . ASP A 1 92 ? -3.713 -23.644 16.743 1.00 98.44 92 ASP A N 1
ATOM 672 C CA . ASP A 1 92 ? -3.855 -24.643 15.681 1.00 98.44 92 ASP A CA 1
ATOM 673 C C . ASP A 1 92 ? -2.557 -24.763 14.880 1.00 98.44 92 ASP A C 1
ATOM 675 O O . ASP A 1 92 ? -2.198 -23.875 14.116 1.00 98.44 92 ASP A O 1
ATOM 679 N N . PHE A 1 93 ? -1.882 -25.910 14.987 1.00 98.25 93 PHE A N 1
ATOM 680 C CA . PHE A 1 93 ? -0.595 -26.161 14.328 1.00 98.25 93 PHE A CA 1
ATOM 681 C C . PHE A 1 93 ? -0.582 -25.870 12.815 1.00 98.25 93 PHE A C 1
ATOM 683 O O . PHE A 1 93 ? 0.434 -25.432 12.276 1.00 98.25 93 PHE A O 1
ATOM 690 N N . THR A 1 94 ? -1.685 -26.134 12.108 1.00 98.31 94 THR A N 1
ATOM 691 C CA . THR A 1 94 ? -1.744 -25.922 10.654 1.00 98.31 94 THR A CA 1
ATOM 692 C C . THR A 1 94 ? -1.917 -24.442 10.335 1.00 98.31 94 THR A C 1
ATOM 694 O O . THR A 1 94 ? -1.234 -23.919 9.455 1.00 98.31 94 THR A O 1
ATOM 697 N N . LEU A 1 95 ? -2.819 -23.761 11.046 1.00 98.31 95 LEU A N 1
ATOM 698 C CA . LEU A 1 95 ? -3.056 -22.329 10.859 1.00 98.31 95 LEU A CA 1
ATOM 699 C C . LEU A 1 95 ? -1.839 -21.504 11.287 1.00 98.31 95 LEU A C 1
ATOM 701 O O . LEU A 1 95 ? -1.448 -20.576 10.583 1.00 98.31 95 LEU A O 1
ATOM 705 N N . ASP A 1 96 ? -1.200 -21.899 12.381 1.00 98.56 96 ASP A N 1
ATOM 706 C CA . ASP A 1 96 ? 0.045 -21.333 12.879 1.00 98.56 96 ASP A CA 1
ATOM 707 C C . ASP A 1 96 ? 1.184 -21.441 11.857 1.00 98.56 96 ASP A C 1
ATOM 709 O O . ASP A 1 96 ? 1.885 -20.465 11.565 1.00 98.56 96 ASP A O 1
ATOM 713 N N . GLY A 1 97 ? 1.314 -22.622 11.244 1.00 98.50 97 GLY A N 1
ATOM 714 C CA . GLY A 1 97 ? 2.254 -22.863 10.156 1.00 98.50 97 GLY A CA 1
ATOM 715 C C . GLY A 1 97 ? 1.983 -21.964 8.949 1.00 98.50 97 GLY A C 1
ATOM 716 O O . GLY A 1 97 ? 2.905 -21.325 8.449 1.00 98.50 97 GLY A O 1
ATOM 717 N N . ASN A 1 98 ? 0.721 -21.850 8.520 1.00 98.31 98 ASN A N 1
ATOM 718 C CA . ASN A 1 98 ? 0.336 -20.985 7.399 1.00 98.31 98 ASN A CA 1
ATOM 719 C C . ASN A 1 98 ? 0.598 -19.503 7.686 1.00 98.31 98 ASN A C 1
ATOM 721 O O . ASN A 1 98 ? 1.097 -18.799 6.809 1.00 98.31 98 ASN A O 1
ATOM 725 N N . PHE A 1 99 ? 0.297 -19.036 8.902 1.00 98.50 99 PHE A N 1
ATOM 726 C CA . PHE A 1 99 ? 0.610 -17.673 9.325 1.00 98.50 99 PHE A CA 1
ATOM 727 C C . PHE A 1 99 ? 2.113 -17.414 9.262 1.00 98.50 99 PHE A C 1
ATOM 729 O O . PHE A 1 99 ? 2.536 -16.420 8.687 1.00 98.50 99 PHE A O 1
ATOM 736 N N . THR A 1 100 ? 2.915 -18.329 9.808 1.00 98.38 100 THR A N 1
ATOM 737 C CA . THR A 1 100 ? 4.377 -18.198 9.834 1.00 98.38 100 THR A CA 1
ATOM 738 C C . THR A 1 100 ? 4.972 -18.200 8.423 1.00 98.38 100 THR A C 1
ATOM 740 O O . THR A 1 100 ? 5.887 -17.431 8.138 1.00 98.38 100 THR A O 1
ATOM 743 N N . SER A 1 101 ? 4.449 -19.027 7.511 1.00 98.31 101 SER A N 1
ATOM 744 C CA . SER A 1 101 ? 4.856 -19.000 6.100 1.00 98.31 101 SER A CA 1
ATOM 745 C C . SER A 1 101 ? 4.480 -17.685 5.417 1.00 98.31 101 SER A C 1
ATOM 747 O O . SER A 1 101 ? 5.320 -17.102 4.738 1.00 98.31 101 SER A O 1
ATOM 749 N N . GLY A 1 102 ? 3.257 -17.190 5.625 1.00 98.12 102 GLY A N 1
ATOM 750 C CA . GLY A 1 102 ? 2.817 -15.908 5.074 1.00 98.12 102 GLY A CA 1
ATOM 751 C C . GLY A 1 102 ? 3.624 -14.722 5.609 1.00 98.12 102 GLY A C 1
ATOM 752 O O . GLY A 1 102 ? 4.048 -13.883 4.822 1.00 98.12 102 GLY A O 1
ATOM 753 N N . ASP A 1 103 ? 3.916 -14.701 6.913 1.00 98.12 103 ASP A N 1
ATOM 754 C CA . ASP A 1 103 ? 4.796 -13.714 7.554 1.00 98.12 103 ASP A CA 1
ATOM 755 C C . ASP A 1 103 ? 6.190 -13.725 6.916 1.00 98.12 103 ASP A C 1
ATOM 757 O O . ASP A 1 103 ? 6.721 -12.687 6.524 1.00 98.12 103 ASP A O 1
ATOM 761 N N . HIS A 1 104 ? 6.766 -14.915 6.723 1.00 97.81 104 HIS A N 1
ATOM 762 C CA . HIS A 1 104 ? 8.067 -15.050 6.077 1.00 97.81 104 HIS A CA 1
ATOM 763 C C . HIS A 1 104 ? 8.078 -14.449 4.664 1.00 97.81 104 HIS A C 1
ATOM 765 O O . HIS A 1 104 ? 8.986 -13.679 4.349 1.00 97.81 104 HIS A O 1
ATOM 771 N N . ILE A 1 105 ? 7.070 -14.750 3.840 1.00 96.81 105 ILE A N 1
ATOM 772 C CA . ILE A 1 105 ? 6.957 -14.240 2.462 1.00 96.81 105 ILE A CA 1
ATOM 773 C C . ILE A 1 105 ? 6.692 -12.724 2.446 1.00 96.81 105 ILE A C 1
ATOM 775 O O . ILE A 1 105 ? 7.225 -12.009 1.603 1.00 96.81 105 ILE A O 1
ATOM 779 N N . PHE A 1 106 ? 5.911 -12.211 3.399 1.00 97.38 106 PHE A N 1
ATOM 780 C CA . PHE A 1 106 ? 5.601 -10.784 3.521 1.00 97.38 106 PHE A CA 1
ATOM 781 C C . PHE A 1 106 ? 6.836 -9.938 3.879 1.00 97.38 106 PHE A C 1
ATOM 783 O O . PHE A 1 106 ? 6.994 -8.806 3.406 1.00 97.38 106 PHE A O 1
ATOM 790 N N . ARG A 1 107 ? 7.718 -10.474 4.733 1.00 96.50 107 ARG A N 1
ATOM 791 C CA . ARG A 1 107 ? 8.879 -9.752 5.285 1.00 96.50 107 ARG A CA 1
ATOM 792 C C . ARG A 1 107 ? 10.183 -9.977 4.524 1.0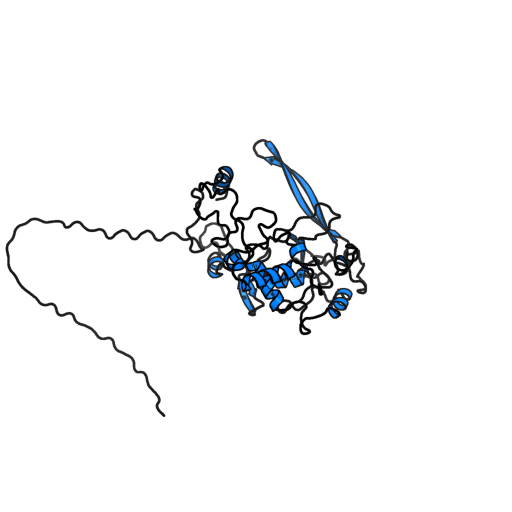0 96.50 107 ARG A C 1
ATOM 794 O O . ARG A 1 107 ? 11.120 -9.193 4.676 1.00 96.50 107 ARG A O 1
ATOM 801 N N . THR A 1 108 ? 10.276 -11.045 3.743 1.00 95.00 108 THR A N 1
ATOM 802 C CA . THR A 1 108 ? 11.518 -11.422 3.059 1.00 95.00 108 THR A CA 1
ATOM 803 C C . THR A 1 108 ? 11.482 -10.926 1.618 1.00 95.00 108 THR A C 1
ATOM 805 O O . THR A 1 108 ? 10.474 -11.129 0.946 1.00 95.00 108 THR A O 1
ATOM 808 N N . PRO A 1 109 ? 12.552 -10.280 1.115 1.00 91.75 109 PRO A N 1
ATOM 809 C CA . PRO A 1 109 ? 12.670 -10.014 -0.311 1.00 91.75 109 PRO A CA 1
ATOM 810 C C . PRO A 1 109 ? 12.497 -11.297 -1.120 1.00 91.75 109 PRO A C 1
ATOM 812 O O . PRO A 1 109 ? 13.161 -12.296 -0.837 1.00 91.75 109 PRO A O 1
ATOM 815 N N . HIS A 1 110 ? 11.613 -11.260 -2.110 1.00 85.81 110 HIS A N 1
ATOM 816 C CA . HIS A 1 110 ? 11.477 -12.362 -3.053 1.00 85.81 110 HIS A CA 1
ATOM 817 C C . HIS A 1 110 ? 12.735 -12.444 -3.931 1.00 85.81 110 HIS A C 1
ATOM 819 O O . HIS A 1 110 ? 13.335 -11.411 -4.237 1.00 85.81 110 HIS A O 1
ATOM 825 N N . GLU A 1 111 ? 13.152 -13.650 -4.329 1.00 80.88 111 GLU A N 1
ATOM 826 C CA . GLU A 1 111 ? 14.324 -13.807 -5.211 1.00 80.88 111 GLU A CA 1
ATOM 827 C C . GLU A 1 111 ? 14.092 -13.182 -6.592 1.00 80.88 111 GLU A C 1
ATOM 829 O O . GLU A 1 111 ? 15.035 -12.679 -7.197 1.00 80.88 111 GLU A O 1
ATOM 834 N N . ASP A 1 112 ? 12.839 -13.185 -7.041 1.00 83.44 112 ASP A N 1
ATOM 835 C CA . ASP A 1 112 ? 12.389 -12.661 -8.330 1.00 83.44 112 ASP A CA 1
ATOM 836 C C . ASP A 1 112 ? 11.617 -11.340 -8.139 1.00 83.44 112 ASP A C 1
ATOM 838 O O . ASP A 1 112 ? 10.487 -11.200 -8.587 1.00 83.44 112 ASP A O 1
ATOM 842 N N . ALA A 1 113 ? 12.165 -10.402 -7.355 1.00 88.25 113 ALA A N 1
ATOM 843 C CA . ALA A 1 113 ? 11.634 -9.038 -7.322 1.00 88.25 113 ALA A CA 1
ATOM 844 C C . ALA A 1 113 ? 11.820 -8.385 -8.700 1.00 88.25 113 ALA A C 1
ATOM 846 O O . ALA A 1 113 ? 12.889 -8.525 -9.294 1.00 88.25 113 ALA A O 1
ATOM 847 N N . GLY A 1 114 ? 10.804 -7.663 -9.172 1.00 92.38 114 GLY A N 1
ATOM 848 C CA . GLY A 1 114 ? 10.779 -7.177 -10.546 1.00 92.38 114 GLY A CA 1
ATOM 849 C C . GLY A 1 114 ? 11.797 -6.077 -10.844 1.00 92.38 114 GLY A C 1
ATOM 850 O O . GLY A 1 114 ? 12.418 -5.503 -9.936 1.00 92.38 114 GLY A O 1
ATOM 851 N N . PRO A 1 115 ? 11.936 -5.686 -12.123 1.00 95.25 115 PRO A N 1
ATOM 852 C CA . PRO A 1 115 ? 13.024 -4.817 -12.559 1.00 95.25 115 PRO A CA 1
ATOM 853 C C . PRO A 1 115 ? 12.890 -3.396 -12.012 1.00 95.25 115 PRO A C 1
ATOM 855 O O . PRO A 1 115 ? 13.894 -2.729 -11.756 1.00 95.25 115 PRO A O 1
ATOM 858 N N . LEU A 1 116 ? 11.649 -2.928 -11.857 1.00 96.94 116 LEU A N 1
ATOM 859 C CA . LEU A 1 116 ? 11.286 -1.620 -11.327 1.00 96.94 116 LEU A CA 1
ATOM 860 C C . LEU A 1 116 ? 10.326 -1.793 -10.153 1.00 96.94 116 LEU A C 1
ATOM 862 O O . LEU A 1 116 ? 9.336 -2.515 -10.250 1.00 96.94 116 LEU A O 1
ATOM 866 N N . LEU A 1 117 ? 10.622 -1.111 -9.050 1.00 96.56 117 LEU A N 1
ATOM 867 C CA . LEU A 1 117 ? 9.942 -1.309 -7.775 1.00 96.56 117 LEU A CA 1
ATOM 868 C C . LEU A 1 117 ? 10.064 -0.087 -6.854 1.00 96.56 117 LEU A C 1
ATOM 870 O O . LEU A 1 117 ? 10.915 0.790 -7.031 1.00 96.56 117 LEU A O 1
ATOM 874 N N . ASN A 1 118 ? 9.224 -0.046 -5.821 1.00 96.44 118 ASN A N 1
ATOM 875 C CA . ASN A 1 118 ? 9.287 0.937 -4.736 1.00 96.44 118 ASN A CA 1
ATOM 876 C C . ASN A 1 118 ? 9.830 0.336 -3.427 1.00 96.44 118 ASN A C 1
ATOM 878 O O . ASN A 1 118 ? 10.372 1.062 -2.594 1.00 96.44 118 ASN A O 1
ATOM 882 N N . THR A 1 119 ? 9.718 -0.981 -3.245 1.00 95.12 119 THR A N 1
ATOM 883 C CA . THR A 1 119 ? 10.244 -1.724 -2.091 1.00 95.12 119 THR A CA 1
ATOM 884 C C . THR A 1 119 ? 10.525 -3.172 -2.491 1.00 95.12 119 THR A C 1
ATOM 886 O O . THR A 1 119 ? 9.876 -3.687 -3.391 1.00 95.12 119 THR A O 1
ATOM 889 N N . SER A 1 120 ? 11.451 -3.856 -1.815 1.00 93.12 120 SER A N 1
ATOM 890 C CA . SER A 1 120 ? 11.765 -5.266 -2.101 1.00 93.12 120 SER A CA 1
ATOM 891 C C . SER A 1 120 ? 10.860 -6.279 -1.390 1.00 93.12 120 SER A C 1
ATOM 893 O O . SER A 1 120 ? 10.909 -7.464 -1.699 1.00 93.12 120 SER A O 1
ATOM 895 N N . ASN A 1 121 ? 10.057 -5.840 -0.419 1.00 95.69 121 ASN A N 1
ATOM 896 C CA . ASN A 1 121 ? 9.072 -6.659 0.291 1.00 95.69 121 ASN A CA 1
ATOM 897 C C . ASN A 1 121 ? 7.978 -5.777 0.912 1.00 95.69 121 ASN A C 1
ATOM 899 O O . ASN A 1 121 ? 8.129 -4.551 1.010 1.00 95.69 121 ASN A O 1
ATOM 903 N N . CYS A 1 122 ? 6.887 -6.396 1.366 1.00 96.88 122 CYS A N 1
ATOM 904 C CA . CYS A 1 122 ? 5.751 -5.677 1.932 1.00 96.88 122 CYS A CA 1
ATOM 905 C C . CYS A 1 122 ? 6.124 -4.923 3.216 1.00 96.88 122 CYS A C 1
ATOM 907 O O . CYS A 1 122 ? 5.687 -3.784 3.392 1.00 96.88 122 CYS A O 1
ATOM 909 N N . GLN A 1 123 ? 6.975 -5.493 4.080 1.00 95.31 123 GLN A N 1
ATOM 910 C CA . GLN A 1 123 ? 7.396 -4.832 5.323 1.00 95.31 123 GLN A CA 1
ATOM 911 C C . GLN A 1 123 ? 8.165 -3.523 5.092 1.00 95.31 123 GLN A C 1
ATOM 913 O O . GLN A 1 123 ? 8.060 -2.613 5.915 1.00 95.31 123 GLN A O 1
ATOM 918 N N . GLY A 1 124 ? 8.897 -3.383 3.983 1.00 93.88 124 GLY A N 1
ATOM 919 C CA . GLY A 1 124 ? 9.564 -2.123 3.639 1.00 93.88 124 GLY A CA 1
ATOM 920 C C . GLY A 1 124 ? 8.590 -0.940 3.569 1.00 93.88 124 GLY A C 1
ATOM 921 O O . GLY A 1 124 ? 8.930 0.168 3.989 1.00 93.88 124 GLY A O 1
ATOM 922 N N . CYS A 1 125 ? 7.345 -1.204 3.158 1.00 95.69 125 CYS A N 1
ATOM 923 C CA . CYS A 1 125 ? 6.248 -0.240 3.178 1.00 95.69 125 CYS A CA 1
ATOM 924 C C . CYS A 1 125 ? 5.418 -0.288 4.470 1.00 95.69 125 CYS A C 1
ATOM 926 O O . CYS A 1 125 ? 5.077 0.754 5.035 1.00 95.69 125 CYS A O 1
ATOM 928 N N . HIS A 1 126 ? 5.102 -1.489 4.946 1.00 96.44 126 HIS A N 1
ATOM 929 C CA . HIS A 1 126 ? 4.244 -1.758 6.097 1.00 96.44 126 HIS A CA 1
ATOM 930 C C . HIS A 1 126 ? 5.091 -2.059 7.337 1.00 96.44 126 HIS A C 1
ATOM 932 O O . HIS A 1 126 ? 5.229 -3.205 7.765 1.00 96.44 126 HIS A O 1
ATOM 938 N N . LEU A 1 127 ? 5.702 -1.009 7.893 1.00 94.06 127 LEU A N 1
ATOM 939 C CA . LEU A 1 127 ? 6.642 -1.108 9.012 1.00 94.06 127 LEU A CA 1
ATOM 940 C C . LEU A 1 127 ? 5.981 -1.774 10.226 1.00 94.06 127 LEU A C 1
ATOM 942 O O . LEU A 1 127 ? 5.081 -1.186 10.830 1.00 94.06 127 LEU A O 1
ATOM 946 N N . ASN A 1 128 ? 6.439 -2.983 10.571 1.00 94.75 128 ASN A N 1
ATOM 947 C CA . ASN A 1 128 ? 5.824 -3.845 11.591 1.00 94.75 128 ASN A CA 1
ATOM 948 C C . ASN A 1 128 ? 4.299 -3.924 11.415 1.00 94.75 128 ASN A C 1
ATOM 950 O O . ASN A 1 128 ? 3.550 -3.648 12.349 1.00 94.75 128 ASN A O 1
ATOM 954 N N . ASP A 1 129 ? 3.851 -4.149 10.173 1.00 96.81 129 ASP A N 1
ATOM 955 C CA . ASP A 1 129 ? 2.436 -4.302 9.793 1.00 96.81 129 ASP A CA 1
ATOM 956 C C . ASP A 1 129 ? 1.577 -3.043 10.011 1.00 96.81 129 ASP A C 1
ATOM 958 O O . ASP A 1 129 ? 0.361 -3.005 9.780 1.00 96.81 129 ASP A O 1
ATOM 962 N N . GLY A 1 130 ? 2.238 -1.968 10.428 1.00 95.50 130 GLY A N 1
ATOM 963 C CA . GLY A 1 130 ? 1.680 -0.662 10.669 1.00 95.50 130 GLY A CA 1
ATOM 964 C C . GLY A 1 130 ? 1.741 0.238 9.444 1.00 95.50 130 GLY A C 1
ATOM 965 O O . GLY A 1 130 ? 1.927 -0.170 8.296 1.00 95.50 130 GLY A O 1
ATOM 966 N N . ARG A 1 131 ? 1.535 1.522 9.718 1.00 95.19 131 ARG A N 1
ATOM 967 C CA . ARG A 1 131 ? 1.515 2.570 8.706 1.00 95.19 131 ARG A CA 1
ATOM 968 C C . ARG A 1 131 ? 2.938 2.949 8.294 1.00 95.19 131 ARG A C 1
ATOM 970 O O . ARG A 1 131 ? 3.809 3.105 9.149 1.00 95.19 131 ARG A O 1
ATOM 977 N N . GLY A 1 132 ? 3.127 3.202 7.003 1.00 95.25 132 GLY A N 1
ATOM 978 C CA . GLY A 1 132 ? 4.352 3.786 6.470 1.00 95.25 132 GLY A CA 1
ATOM 979 C C . GLY A 1 132 ? 4.647 5.179 7.036 1.00 95.25 132 GLY A C 1
ATOM 980 O O . GLY A 1 132 ? 3.806 5.839 7.662 1.00 95.25 132 GLY A O 1
ATOM 981 N N . VAL A 1 133 ? 5.862 5.654 6.786 1.00 93.56 133 VAL A N 1
ATOM 982 C CA . VAL A 1 133 ? 6.364 6.941 7.272 1.00 93.56 133 VAL A CA 1
ATOM 983 C C . VAL A 1 133 ? 6.638 7.892 6.118 1.00 93.56 133 VAL A C 1
ATOM 985 O O . VAL A 1 133 ? 7.109 7.512 5.050 1.00 93.56 133 VAL A O 1
ATOM 988 N N . LEU A 1 134 ? 6.355 9.171 6.349 1.00 92.44 134 LEU A N 1
ATOM 989 C CA . LEU A 1 134 ? 6.772 10.215 5.423 1.00 92.44 134 LEU A CA 1
ATOM 990 C C . LEU A 1 134 ? 8.286 10.442 5.563 1.00 92.44 134 LEU A C 1
ATOM 992 O O . LEU A 1 134 ? 8.770 10.507 6.700 1.00 92.44 134 LEU A O 1
ATOM 996 N N . PRO A 1 135 ? 9.021 10.640 4.456 1.00 91.06 135 PRO A N 1
ATOM 997 C CA . PRO A 1 135 ? 10.402 11.097 4.523 1.00 91.06 135 PRO A CA 1
ATOM 998 C C . PRO A 1 135 ? 10.500 12.440 5.246 1.00 91.06 135 PRO A C 1
ATOM 1000 O O . PRO A 1 135 ? 9.577 13.264 5.216 1.00 91.06 135 PRO A O 1
ATOM 1003 N N . ASN A 1 136 ? 11.632 12.672 5.905 1.00 87.06 136 ASN A N 1
ATOM 1004 C CA . ASN A 1 136 ? 11.847 13.885 6.693 1.00 87.06 136 ASN A CA 1
ATOM 1005 C C . ASN A 1 136 ? 12.727 14.935 5.994 1.00 87.06 136 ASN A C 1
ATOM 1007 O O . ASN A 1 136 ? 12.843 16.047 6.513 1.00 87.06 136 ASN A O 1
ATOM 1011 N N . SER A 1 137 ? 13.305 14.609 4.835 1.00 88.75 137 SER A N 1
ATOM 1012 C CA . SER A 1 137 ? 14.136 15.509 4.036 1.00 88.75 137 SER A CA 1
ATOM 1013 C C . SER A 1 137 ? 14.012 15.215 2.538 1.00 88.75 137 SER A C 1
ATOM 1015 O O . SER A 1 137 ? 13.480 14.181 2.136 1.00 88.75 137 SER A O 1
ATOM 1017 N N . ILE A 1 138 ? 14.516 16.132 1.710 1.00 91.94 138 ILE A N 1
ATOM 1018 C CA . ILE A 1 138 ? 14.466 16.026 0.244 1.00 91.94 138 ILE A CA 1
ATOM 1019 C C . ILE A 1 138 ? 15.472 15.011 -0.326 1.00 91.94 138 ILE A C 1
ATOM 1021 O O . ILE A 1 138 ? 15.411 14.692 -1.509 1.00 91.94 138 ILE A O 1
ATOM 1025 N N . GLU A 1 139 ? 16.423 14.551 0.489 1.00 90.38 139 GLU A N 1
ATOM 1026 C CA . GLU A 1 139 ? 17.430 13.538 0.151 1.00 90.38 139 GLU A CA 1
ATOM 1027 C C . GLU A 1 139 ? 16.976 12.115 0.493 1.00 90.38 139 GLU A C 1
ATOM 1029 O O . GLU A 1 139 ? 17.625 11.146 0.090 1.00 90.38 139 GLU A O 1
ATOM 1034 N N . GLN A 1 140 ? 15.874 11.980 1.234 1.00 90.81 140 GLN A N 1
ATOM 1035 C CA . GLN A 1 140 ? 15.261 10.693 1.523 1.00 90.81 140 GLN A CA 1
ATOM 1036 C C . GLN A 1 140 ? 14.197 10.378 0.465 1.00 90.81 140 GLN A C 1
ATOM 1038 O O . GLN A 1 140 ? 13.182 11.080 0.403 1.00 90.81 140 GLN A O 1
ATOM 1043 N N . PRO A 1 141 ? 14.396 9.328 -0.353 1.00 90.50 141 PRO A N 1
ATOM 1044 C CA . PRO A 1 141 ? 13.378 8.910 -1.297 1.00 90.50 141 PRO A CA 1
ATOM 1045 C C . PRO A 1 141 ? 12.196 8.272 -0.564 1.00 90.50 141 PRO A C 1
ATOM 1047 O O . PRO A 1 141 ? 12.237 7.975 0.634 1.00 90.50 141 PRO A O 1
ATOM 1050 N N . PHE A 1 142 ? 11.125 8.043 -1.308 1.00 94.25 142 PHE A N 1
ATOM 1051 C CA . PHE A 1 142 ? 9.934 7.386 -0.796 1.00 94.25 142 PHE A CA 1
ATOM 1052 C C . PHE A 1 142 ? 10.190 5.880 -0.689 1.00 94.25 142 PHE A C 1
ATOM 1054 O O . PHE A 1 142 ? 10.308 5.205 -1.700 1.00 94.25 142 PHE A O 1
ATOM 1061 N N . THR A 1 143 ? 10.307 5.363 0.537 1.00 91.06 143 THR A N 1
ATOM 1062 C CA . THR A 1 143 ? 10.534 3.925 0.795 1.00 91.06 143 THR A CA 1
ATOM 1063 C C . THR A 1 143 ? 9.328 3.210 1.401 1.00 91.06 143 THR A C 1
ATOM 1065 O O . THR A 1 143 ? 9.248 1.993 1.333 1.00 91.06 143 THR A O 1
ATOM 1068 N N . SER A 1 144 ? 8.381 3.954 1.986 1.00 94.94 144 SER A N 1
ATOM 1069 C CA . SER A 1 144 ? 7.124 3.420 2.550 1.00 94.94 144 SER A CA 1
ATOM 1070 C C . SER A 1 144 ? 5.887 4.204 2.106 1.00 94.94 144 SER A C 1
ATOM 1072 O O . SER A 1 144 ? 4.844 4.279 2.768 1.00 94.94 144 SER A O 1
ATOM 1074 N N . MET A 1 145 ? 6.026 4.837 0.949 1.00 94.00 145 MET A N 1
ATOM 1075 C CA . MET A 1 145 ? 4.963 5.522 0.245 1.00 94.00 145 MET A CA 1
ATOM 1076 C C . MET A 1 145 ? 5.256 5.462 -1.250 1.00 94.00 145 MET A C 1
ATOM 1078 O O . MET A 1 145 ? 6.395 5.264 -1.656 1.00 94.00 145 MET A O 1
ATOM 1082 N N . LEU A 1 146 ? 4.230 5.664 -2.061 1.00 95.50 146 LEU A N 1
ATOM 1083 C CA . LEU A 1 146 ? 4.334 5.654 -3.515 1.00 95.50 146 LEU A CA 1
ATOM 1084 C C . LEU A 1 146 ? 3.571 6.831 -4.106 1.00 95.50 146 LEU A C 1
ATOM 1086 O O . LEU A 1 146 ? 2.796 7.508 -3.417 1.00 95.50 146 LEU A O 1
ATOM 1090 N N . VAL A 1 147 ? 3.758 7.067 -5.401 1.00 96.94 147 VAL A N 1
ATOM 1091 C CA . VAL A 1 147 ? 3.026 8.100 -6.132 1.00 96.94 147 VAL A CA 1
ATOM 1092 C C . VAL A 1 147 ? 2.306 7.466 -7.309 1.00 96.94 147 VAL A C 1
ATOM 1094 O O . VAL A 1 147 ? 2.932 7.026 -8.268 1.00 96.94 147 VAL A O 1
ATOM 1097 N N . LYS A 1 148 ? 0.969 7.447 -7.250 1.00 97.00 148 LYS A N 1
ATOM 1098 C CA . LYS A 1 148 ? 0.158 7.176 -8.440 1.00 97.00 148 LYS A CA 1
ATOM 1099 C C . LYS A 1 148 ? 0.161 8.410 -9.336 1.00 97.00 148 LYS A C 1
ATOM 1101 O O . LYS A 1 148 ? 0.064 9.530 -8.828 1.00 97.00 148 LYS A O 1
ATOM 1106 N N . ILE A 1 149 ? 0.212 8.196 -10.642 1.00 97.06 149 ILE A N 1
ATOM 1107 C CA . ILE A 1 149 ? 0.156 9.249 -11.652 1.00 97.06 149 ILE A CA 1
ATOM 1108 C C . ILE A 1 149 ? -0.923 8.946 -12.688 1.00 97.06 149 ILE A C 1
ATOM 1110 O O . ILE A 1 149 ? -1.329 7.798 -12.867 1.00 97.06 149 ILE A O 1
ATOM 1114 N N . GLY A 1 150 ? -1.410 9.987 -13.344 1.00 97.12 150 GLY A N 1
ATOM 1115 C CA . GLY A 1 150 ? -2.320 9.852 -14.470 1.00 97.12 150 GLY A CA 1
ATOM 1116 C C . GLY A 1 150 ? -2.847 11.198 -14.933 1.00 97.12 150 GLY A C 1
ATOM 1117 O O . GLY A 1 150 ? -2.676 12.210 -14.248 1.00 97.12 150 GLY A O 1
ATOM 1118 N N . ASP A 1 151 ? -3.478 11.208 -16.098 1.00 96.50 151 ASP A N 1
ATOM 1119 C CA . ASP A 1 151 ? -4.104 12.410 -16.625 1.00 96.50 151 ASP A CA 1
ATOM 1120 C C . ASP A 1 151 ? -5.402 12.764 -15.879 1.00 96.50 151 ASP A C 1
ATOM 1122 O O . ASP A 1 151 ? -5.827 12.095 -14.930 1.00 96.50 151 ASP A O 1
ATOM 1126 N N . ARG A 1 152 ? -6.080 13.828 -16.311 1.00 95.31 152 ARG A N 1
ATOM 1127 C CA . ARG A 1 152 ? -7.346 14.261 -15.702 1.00 95.31 152 ARG A CA 1
ATOM 1128 C C . ARG A 1 152 ? -8.480 13.240 -15.796 1.00 95.31 152 ARG A C 1
ATOM 1130 O O . ARG A 1 152 ? -9.419 13.305 -15.002 1.00 95.31 152 ARG A O 1
ATOM 1137 N N . SER A 1 153 ? -8.423 12.328 -16.763 1.00 94.19 153 SER A N 1
ATOM 1138 C CA . SER A 1 153 ? -9.357 11.207 -16.897 1.00 94.19 153 SER A CA 1
ATOM 1139 C C . SER A 1 153 ? -8.941 9.980 -16.076 1.00 94.19 153 SER A C 1
ATOM 1141 O O . SER A 1 153 ? -9.732 9.051 -15.923 1.00 94.19 153 SER A O 1
ATOM 1143 N N . GLY A 1 154 ? -7.734 10.000 -15.502 1.00 92.69 154 GLY A N 1
ATOM 1144 C CA . GLY A 1 154 ? -7.123 8.884 -14.790 1.00 92.69 154 GLY A CA 1
ATOM 1145 C C . GLY A 1 154 ? -6.374 7.911 -15.701 1.00 92.69 154 GLY A C 1
ATOM 1146 O O . GLY A 1 154 ? -6.039 6.819 -15.244 1.00 92.69 154 GLY A O 1
ATOM 1147 N N . ALA A 1 155 ? -6.124 8.270 -16.965 1.00 95.88 155 ALA A N 1
ATOM 1148 C CA . ALA A 1 155 ? -5.331 7.448 -17.869 1.00 95.88 155 ALA A CA 1
ATOM 1149 C C . ALA A 1 155 ? -3.846 7.467 -17.453 1.00 95.88 155 ALA A C 1
ATOM 1151 O O . ALA A 1 155 ? -3.359 8.514 -17.018 1.00 95.88 155 ALA A O 1
ATOM 1152 N N . PRO A 1 156 ? -3.128 6.335 -17.563 1.00 97.00 156 PRO A N 1
ATOM 1153 C CA . PRO A 1 156 ? -1.703 6.270 -17.249 1.00 97.00 156 PRO A CA 1
ATOM 1154 C C . PRO A 1 156 ? -0.873 7.151 -18.188 1.00 97.00 156 PRO A C 1
ATOM 1156 O O . PRO A 1 156 ? -1.249 7.382 -19.339 1.00 97.00 156 PRO A O 1
ATOM 1159 N N . ASP A 1 157 ? 0.293 7.581 -17.714 1.00 97.44 157 ASP A N 1
ATOM 1160 C CA . ASP A 1 157 ? 1.318 8.129 -18.592 1.00 97.44 157 ASP A CA 1
ATOM 1161 C C . ASP A 1 157 ? 1.838 7.016 -19.534 1.00 97.44 157 ASP A C 1
ATOM 1163 O O . ASP A 1 157 ? 2.075 5.896 -19.075 1.00 97.44 157 ASP A O 1
ATOM 1167 N N . PRO A 1 158 ? 2.022 7.267 -20.844 1.00 96.00 158 PRO A N 1
ATOM 1168 C CA . PRO A 1 158 ? 2.472 6.241 -21.787 1.00 96.00 158 PRO A CA 1
ATOM 1169 C C . PRO A 1 158 ? 3.871 5.679 -21.505 1.00 96.00 158 PRO A C 1
ATOM 1171 O O . PRO A 1 158 ? 4.183 4.586 -21.970 1.00 96.00 158 PRO A O 1
ATOM 1174 N N . ILE A 1 159 ? 4.716 6.433 -20.797 1.00 95.81 159 ILE A N 1
ATOM 1175 C CA . ILE A 1 159 ? 6.096 6.055 -20.479 1.00 95.81 159 ILE A CA 1
ATOM 1176 C C . ILE A 1 159 ? 6.181 5.545 -19.041 1.00 95.81 159 ILE A C 1
ATOM 1178 O O . ILE A 1 159 ? 6.772 4.496 -18.802 1.00 95.81 159 ILE A O 1
ATOM 1182 N N . TYR A 1 160 ? 5.570 6.275 -18.107 1.00 97.19 160 TYR A N 1
ATOM 1183 C CA . TYR A 1 160 ? 5.689 6.045 -16.662 1.00 97.19 160 TYR A CA 1
ATOM 1184 C C . TYR A 1 160 ? 4.517 5.263 -16.043 1.00 97.19 160 TYR A C 1
ATOM 1186 O O . TYR A 1 160 ? 4.447 5.074 -14.832 1.00 97.19 160 TYR A O 1
ATOM 1194 N N . GLY A 1 161 ? 3.533 4.852 -16.843 1.00 96.94 161 GLY A N 1
ATOM 1195 C CA . GLY A 1 161 ? 2.394 4.077 -16.363 1.00 96.94 161 GLY A CA 1
ATOM 1196 C C . GLY A 1 161 ? 1.488 4.852 -15.398 1.00 96.94 161 GLY A C 1
ATOM 1197 O O . GLY A 1 161 ? 1.275 6.057 -15.529 1.00 96.94 161 GLY A O 1
ATOM 1198 N N . ASN A 1 162 ? 0.878 4.138 -14.445 1.00 96.25 162 ASN A N 1
ATOM 1199 C CA . ASN A 1 162 ? -0.039 4.720 -13.450 1.00 96.25 162 ASN A CA 1
ATOM 1200 C C . ASN A 1 162 ? 0.587 4.892 -12.056 1.00 96.25 162 ASN A C 1
ATOM 1202 O O . ASN A 1 162 ? -0.083 5.365 -11.132 1.00 96.25 162 ASN A O 1
ATOM 1206 N N . GLN A 1 163 ? 1.838 4.478 -11.880 1.00 97.25 163 GLN A N 1
ATOM 1207 C CA . GLN A 1 163 ? 2.567 4.486 -10.621 1.00 97.25 163 GLN A CA 1
ATOM 1208 C C . GLN A 1 163 ? 4.037 4.702 -10.915 1.00 97.25 163 GLN A C 1
ATOM 1210 O O . GLN A 1 163 ? 4.596 3.950 -11.696 1.00 97.25 163 GLN A O 1
ATOM 1215 N N . LEU A 1 164 ? 4.646 5.668 -10.231 1.00 97.62 164 LEU A N 1
ATOM 1216 C CA . LEU A 1 164 ? 6.086 5.842 -10.307 1.00 97.62 164 LEU A CA 1
ATOM 1217 C C . LEU A 1 164 ? 6.805 4.735 -9.533 1.00 97.62 164 LEU A C 1
ATOM 1219 O O . LEU A 1 164 ? 6.514 4.526 -8.351 1.00 97.62 164 LEU A O 1
ATOM 1223 N N . GLN A 1 165 ? 7.756 4.081 -10.190 1.00 97.25 165 GLN A N 1
ATOM 1224 C CA . GLN A 1 165 ? 8.705 3.136 -9.611 1.00 97.25 165 GLN A CA 1
ATOM 1225 C C . GLN A 1 165 ? 10.018 3.853 -9.330 1.00 97.25 165 GLN A C 1
ATOM 1227 O O . GLN A 1 165 ? 10.821 4.112 -10.226 1.00 97.25 165 GLN A O 1
ATOM 1232 N N . THR A 1 166 ? 10.233 4.231 -8.073 1.00 96.56 166 THR A N 1
ATOM 1233 C CA . THR A 1 166 ? 11.373 5.084 -7.705 1.00 96.56 166 THR A CA 1
ATOM 1234 C C . THR A 1 166 ? 12.709 4.368 -7.885 1.00 96.56 166 THR A C 1
ATOM 1236 O O . THR A 1 166 ? 13.721 5.032 -8.089 1.00 96.56 166 THR A O 1
ATOM 1239 N N . PHE A 1 167 ? 12.741 3.037 -7.827 1.00 97.25 167 PHE A N 1
ATOM 1240 C CA . PHE A 1 167 ? 13.973 2.258 -7.840 1.00 97.25 167 PHE A CA 1
ATOM 1241 C C . PHE A 1 167 ? 13.960 1.184 -8.927 1.00 97.25 167 PHE A C 1
ATOM 1243 O O . PHE A 1 167 ? 12.909 0.776 -9.419 1.00 97.25 167 PHE A O 1
ATOM 1250 N N . ALA A 1 168 ? 15.156 0.710 -9.254 1.00 97.00 168 ALA A N 1
ATOM 1251 C CA . ALA A 1 168 ? 15.385 -0.515 -10.008 1.00 97.00 168 ALA A CA 1
ATOM 1252 C C . ALA A 1 168 ? 15.947 -1.624 -9.103 1.00 97.00 168 ALA A C 1
ATOM 1254 O O . ALA A 1 168 ? 16.491 -1.324 -8.035 1.00 97.00 168 ALA A O 1
ATOM 1255 N N . GLU A 1 169 ? 15.865 -2.887 -9.538 1.00 95.06 169 GLU A N 1
ATOM 1256 C CA . GLU A 1 169 ? 16.257 -4.070 -8.746 1.00 95.06 169 GLU A CA 1
ATOM 1257 C C . GLU A 1 169 ? 17.638 -3.943 -8.074 1.00 95.06 169 GLU A C 1
ATOM 1259 O O . GLU A 1 169 ? 17.809 -4.317 -6.908 1.00 95.06 169 GLU A O 1
ATOM 1264 N N . GLN A 1 170 ? 18.620 -3.327 -8.745 1.00 95.12 170 GLN A N 1
ATOM 1265 C CA . GLN A 1 170 ? 19.973 -3.177 -8.206 1.00 95.12 170 GLN A CA 1
ATOM 1266 C C . GLN A 1 170 ? 20.055 -2.337 -6.919 1.00 95.12 170 GLN A C 1
ATOM 1268 O O . GLN A 1 170 ? 20.983 -2.535 -6.128 1.00 95.12 170 GLN A O 1
ATOM 1273 N N . SER A 1 171 ? 19.069 -1.468 -6.647 1.00 95.69 171 SER A N 1
ATOM 1274 C CA . SER A 1 171 ? 18.964 -0.762 -5.362 1.00 95.69 171 SER A CA 1
ATOM 1275 C C . SER A 1 171 ? 18.826 -1.724 -4.181 1.00 95.69 171 SER A C 1
ATOM 1277 O O . SER A 1 171 ? 19.226 -1.374 -3.073 1.00 95.69 171 SER A O 1
ATOM 1279 N N . PHE A 1 172 ? 18.299 -2.930 -4.397 1.00 93.62 172 PHE A N 1
ATOM 1280 C CA . PHE A 1 172 ? 18.047 -3.909 -3.340 1.00 93.62 172 PHE A CA 1
ATOM 1281 C C . PHE A 1 172 ? 18.889 -5.182 -3.477 1.00 93.62 172 PHE A C 1
ATOM 1283 O O . PHE A 1 172 ? 19.132 -5.850 -2.473 1.00 93.62 172 PHE A O 1
ATOM 1290 N N . SER A 1 173 ? 19.376 -5.504 -4.679 1.00 91.38 173 SER A N 1
ATOM 1291 C CA . SER A 1 173 ? 20.225 -6.680 -4.922 1.00 91.38 173 SER A CA 1
ATOM 1292 C C . SER A 1 173 ? 21.730 -6.408 -4.769 1.00 91.38 173 SER A C 1
ATOM 1294 O O . SER A 1 173 ? 22.536 -7.342 -4.763 1.00 91.38 173 SER A O 1
ATOM 1296 N N . THR A 1 174 ? 22.135 -5.145 -4.592 1.00 90.88 174 THR A N 1
ATOM 1297 C CA . THR A 1 174 ? 23.534 -4.751 -4.366 1.00 90.88 174 THR A CA 1
ATOM 1298 C C . THR A 1 174 ? 23.734 -4.070 -3.010 1.00 90.88 174 THR A C 1
ATOM 1300 O O . THR A 1 174 ? 22.789 -3.696 -2.323 1.00 90.88 174 THR A O 1
ATOM 1303 N N . SER A 1 175 ? 24.993 -3.876 -2.602 1.00 93.56 175 SER A N 1
ATOM 1304 C CA . SER A 1 175 ? 25.314 -3.114 -1.386 1.00 93.56 175 SER A CA 1
ATOM 1305 C C . SER A 1 175 ? 25.152 -1.596 -1.544 1.00 93.56 175 SER A C 1
ATOM 1307 O O . SER A 1 175 ? 25.317 -0.869 -0.566 1.00 93.56 175 SER A O 1
ATOM 1309 N N . ASP A 1 176 ? 24.916 -1.109 -2.764 1.00 96.12 176 ASP A N 1
ATOM 1310 C CA . ASP A 1 176 ? 24.751 0.310 -3.064 1.00 96.12 176 ASP A CA 1
ATOM 1311 C C . ASP A 1 176 ? 23.290 0.602 -3.405 1.00 96.12 176 ASP A C 1
ATOM 1313 O O . ASP A 1 176 ? 22.845 0.415 -4.538 1.00 96.12 176 ASP A O 1
ATOM 1317 N N . PHE A 1 177 ? 22.560 1.127 -2.422 1.00 93.94 177 PHE A N 1
ATOM 1318 C CA . PHE A 1 177 ? 21.159 1.508 -2.588 1.00 93.94 177 PHE A CA 1
ATOM 1319 C C . PHE A 1 177 ? 20.942 2.533 -3.714 1.00 93.94 177 PHE A C 1
ATOM 1321 O O . PHE A 1 177 ? 19.865 2.580 -4.307 1.00 93.94 177 PHE A O 1
ATOM 1328 N N . THR A 1 178 ? 21.960 3.336 -4.044 1.00 96.56 178 THR A N 1
ATOM 1329 C CA . THR A 1 178 ? 21.876 4.366 -5.090 1.00 96.56 178 THR A CA 1
ATOM 1330 C C . THR A 1 178 ? 22.077 3.826 -6.504 1.00 96.56 178 THR A C 1
ATOM 1332 O O . THR A 1 178 ? 21.797 4.529 -7.470 1.00 96.56 178 THR A O 1
ATOM 1335 N N . SER A 1 179 ? 22.496 2.567 -6.653 1.00 96.62 179 SER A N 1
ATOM 1336 C CA . SER A 1 179 ? 22.763 1.959 -7.964 1.00 96.62 179 SER A CA 1
ATOM 1337 C C . SER A 1 179 ? 21.519 1.834 -8.855 1.00 96.62 179 SER A C 1
ATOM 1339 O O . SER A 1 179 ? 21.637 1.815 -10.080 1.00 96.62 179 SER A O 1
ATOM 1341 N N . GLY A 1 180 ? 20.329 1.761 -8.252 1.00 96.50 180 GLY A N 1
ATOM 1342 C CA . GLY A 1 180 ? 19.038 1.724 -8.944 1.00 96.50 180 GLY A CA 1
ATOM 1343 C C . GLY A 1 180 ? 18.288 3.040 -8.941 1.00 96.50 180 GLY A C 1
ATOM 1344 O O . GLY A 1 180 ? 17.124 3.075 -9.338 1.00 96.50 180 GLY A O 1
ATOM 1345 N N . TRP A 1 181 ? 18.927 4.120 -8.492 1.00 97.56 181 TRP A N 1
ATOM 1346 C CA . TRP A 1 181 ? 18.280 5.419 -8.456 1.00 97.56 181 TRP A CA 1
ATOM 1347 C C . TRP A 1 181 ? 18.037 5.970 -9.862 1.00 97.56 181 TRP A C 1
ATOM 1349 O O . TRP A 1 181 ? 18.802 5.705 -10.792 1.00 97.56 181 TRP A O 1
ATOM 1359 N N . PRO A 1 182 ? 16.976 6.768 -10.010 1.00 97.88 182 PRO A N 1
ATOM 1360 C CA . PRO A 1 182 ? 16.648 7.432 -11.254 1.00 97.88 182 PRO A CA 1
ATOM 1361 C C . PRO A 1 182 ? 17.721 8.477 -11.585 1.00 97.88 182 PRO A C 1
ATOM 1363 O O . PRO A 1 182 ? 18.378 9.039 -10.702 1.00 97.88 182 PRO A O 1
ATOM 1366 N N . SER A 1 183 ? 17.904 8.753 -12.872 1.00 97.50 183 SER A N 1
ATOM 1367 C CA . SER A 1 183 ? 18.870 9.740 -13.351 1.00 97.50 183 SER A CA 1
ATOM 1368 C C . SER A 1 183 ? 18.281 10.488 -14.529 1.00 97.50 183 SER A C 1
ATOM 1370 O O . SER A 1 183 ? 17.787 9.859 -15.453 1.00 97.50 183 SER A O 1
ATOM 1372 N N . TYR A 1 184 ? 18.365 11.819 -14.539 1.00 97.44 184 TYR A N 1
ATOM 1373 C CA . TYR A 1 184 ? 17.789 12.634 -15.611 1.00 97.44 184 TYR A CA 1
ATOM 1374 C C . TYR A 1 184 ? 18.229 12.167 -17.014 1.00 97.44 184 TYR A C 1
ATOM 1376 O O . TYR A 1 184 ? 19.408 12.253 -17.364 1.00 97.44 184 TYR A O 1
ATOM 1384 N N . ASN A 1 185 ? 17.267 11.700 -17.819 1.00 96.88 185 ASN A N 1
ATOM 1385 C CA . ASN A 1 185 ? 17.454 11.090 -19.144 1.00 96.88 185 ASN A CA 1
ATOM 1386 C C . ASN A 1 185 ? 18.419 9.886 -19.178 1.00 96.88 185 ASN A C 1
ATOM 1388 O O . ASN A 1 185 ? 18.950 9.551 -20.239 1.00 96.88 185 ASN A O 1
ATOM 1392 N N . GLY A 1 186 ? 18.659 9.233 -18.041 1.00 96.38 186 GLY A N 1
ATOM 1393 C CA . GLY A 1 186 ? 19.611 8.130 -17.913 1.00 96.38 186 GLY A CA 1
ATOM 1394 C C . GLY A 1 186 ? 19.202 6.862 -18.663 1.00 96.38 186 GLY A C 1
ATOM 1395 O O . GLY A 1 186 ? 20.074 6.092 -19.057 1.00 96.38 186 GLY A O 1
ATOM 1396 N N . SER A 1 187 ? 17.905 6.684 -18.927 1.00 95.88 187 SER A N 1
ATOM 1397 C CA . SER A 1 187 ? 17.339 5.508 -19.602 1.00 95.88 187 SER A CA 1
ATOM 1398 C C . SER A 1 187 ? 16.651 5.847 -20.928 1.00 95.88 187 SER A C 1
ATOM 1400 O O . SER A 1 1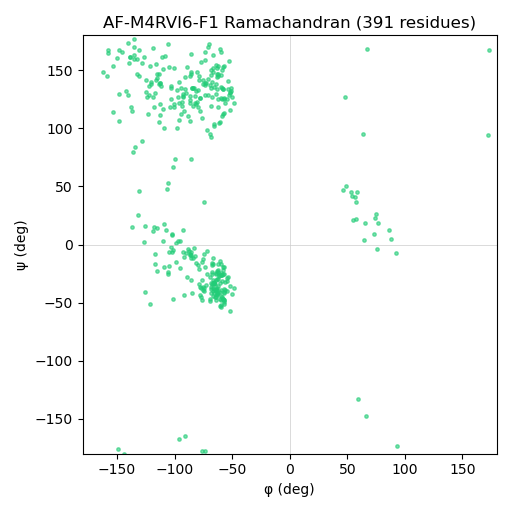87 ? 15.951 5.010 -21.491 1.00 95.88 187 SER A O 1
ATOM 1402 N N . ILE A 1 188 ? 16.877 7.046 -21.484 1.00 93.38 188 ILE A N 1
ATOM 1403 C CA . ILE A 1 188 ? 16.224 7.506 -22.726 1.00 93.38 188 ILE A CA 1
ATOM 1404 C C . ILE A 1 188 ? 16.549 6.635 -23.951 1.00 93.38 188 ILE A C 1
ATOM 1406 O O . ILE A 1 188 ? 15.753 6.547 -24.882 1.00 93.38 188 ILE A O 1
ATOM 1410 N N . ASN A 1 189 ? 17.715 5.981 -23.957 1.00 91.88 189 ASN A N 1
ATOM 1411 C CA . ASN A 1 189 ? 18.125 5.070 -25.028 1.00 91.88 189 ASN A CA 1
ATOM 1412 C C . ASN A 1 189 ? 17.632 3.627 -24.804 1.00 91.88 189 ASN A C 1
ATOM 1414 O O . ASN A 1 189 ? 17.838 2.781 -25.673 1.00 91.88 189 ASN A O 1
ATOM 1418 N N . GLY A 1 190 ? 17.005 3.342 -23.656 1.00 88.50 190 GLY A N 1
ATOM 1419 C CA . GLY A 1 190 ? 16.450 2.033 -23.308 1.00 88.50 190 GLY A CA 1
ATOM 1420 C C . GLY A 1 190 ? 17.477 0.947 -22.966 1.00 88.50 190 GLY A C 1
ATOM 1421 O O . GLY A 1 190 ? 17.094 -0.212 -22.847 1.00 88.50 190 GLY A O 1
ATOM 1422 N N . ASP A 1 191 ? 18.760 1.285 -22.820 1.00 90.44 191 ASP A N 1
ATOM 1423 C CA . ASP A 1 191 ? 19.868 0.344 -22.594 1.00 90.44 191 ASP A CA 1
ATOM 1424 C C . ASP A 1 191 ? 20.295 0.208 -21.123 1.00 90.44 191 ASP A C 1
ATOM 1426 O O . ASP A 1 191 ? 20.991 -0.746 -20.772 1.00 90.44 191 ASP A O 1
ATOM 1430 N N . VAL A 1 192 ? 19.866 1.132 -20.261 1.00 95.06 192 VAL A N 1
ATOM 1431 C CA . VAL A 1 192 ? 20.182 1.142 -18.828 1.00 95.06 192 VAL A CA 1
ATOM 1432 C C . VAL A 1 192 ? 18.899 1.030 -18.011 1.00 95.06 192 VAL A C 1
ATOM 1434 O O . VAL A 1 192 ? 17.976 1.828 -18.187 1.00 95.06 192 VAL A O 1
ATOM 1437 N N . LEU A 1 193 ? 18.851 0.060 -17.096 1.00 96.81 193 LEU A N 1
ATOM 1438 C CA . LEU A 1 193 ? 17.786 -0.054 -16.103 1.00 96.81 193 LEU A CA 1
ATOM 1439 C C . LEU A 1 193 ? 18.054 0.932 -14.959 1.00 96.81 193 LEU A C 1
ATOM 1441 O O . LEU A 1 193 ? 19.068 0.814 -14.275 1.00 96.81 193 LEU A O 1
ATOM 1445 N N . LEU A 1 194 ? 17.148 1.882 -14.747 1.00 97.62 194 LEU A N 1
ATOM 1446 C CA . LEU A 1 194 ? 17.150 2.826 -13.627 1.00 97.62 194 LEU A CA 1
ATOM 1447 C C . LEU A 1 194 ? 15.714 2.994 -13.137 1.00 97.62 194 LEU A C 1
ATOM 1449 O O . LEU A 1 194 ? 14.783 2.828 -13.927 1.00 97.62 194 LEU A O 1
ATOM 1453 N N . GLY A 1 195 ? 15.547 3.396 -11.875 1.00 97.75 195 GLY A N 1
ATOM 1454 C CA . GLY A 1 195 ? 14.264 3.888 -11.384 1.00 97.75 195 GLY A CA 1
ATOM 1455 C C . GLY A 1 195 ? 13.710 5.002 -12.278 1.00 97.75 195 GLY A C 1
ATOM 1456 O O . GLY A 1 195 ? 14.440 5.678 -13.007 1.00 97.75 195 GLY A O 1
ATOM 1457 N N . GLU A 1 196 ? 12.406 5.212 -12.234 1.00 97.94 196 GLU A N 1
ATOM 1458 C CA . GLU A 1 196 ? 11.705 6.089 -13.166 1.00 97.94 196 GLU A CA 1
ATOM 1459 C C . GLU A 1 196 ? 11.894 7.575 -12.863 1.00 97.94 196 GLU A C 1
ATOM 1461 O O . GLU A 1 196 ? 12.169 8.375 -13.760 1.00 97.94 196 GLU A O 1
ATOM 1466 N N . ALA A 1 197 ? 11.724 7.952 -11.598 1.00 97.56 197 ALA A N 1
ATOM 1467 C CA . ALA A 1 197 ? 11.769 9.334 -11.146 1.00 97.56 197 ALA A CA 1
ATOM 1468 C C . ALA A 1 197 ? 12.052 9.399 -9.646 1.00 97.56 197 ALA A C 1
ATOM 1470 O O . ALA A 1 197 ? 11.567 8.575 -8.873 1.00 97.56 197 ALA A O 1
ATOM 1471 N N . TYR A 1 198 ? 12.792 10.417 -9.211 1.00 97.12 198 TYR A N 1
ATOM 1472 C CA . TYR A 1 198 ? 13.059 10.632 -7.794 1.00 97.12 198 TYR A CA 1
ATOM 1473 C C . TYR A 1 198 ? 11.926 11.453 -7.184 1.00 97.12 198 TYR A C 1
ATOM 1475 O O . TYR A 1 198 ? 11.827 12.661 -7.425 1.00 97.12 198 TYR A O 1
ATOM 1483 N N . THR A 1 199 ? 11.069 10.816 -6.390 1.00 94.94 199 THR A N 1
ATOM 1484 C CA . THR A 1 199 ? 9.976 11.481 -5.669 1.00 94.94 199 THR A CA 1
ATOM 1485 C C . THR A 1 199 ? 10.425 11.933 -4.282 1.00 94.94 199 THR A C 1
ATOM 1487 O O . THR A 1 199 ? 11.024 11.155 -3.540 1.00 94.94 199 THR A O 1
ATOM 1490 N N . TYR A 1 200 ? 10.103 13.171 -3.909 1.00 94.62 200 TYR A N 1
ATOM 1491 C CA . TYR A 1 200 ? 10.470 13.748 -2.617 1.00 94.62 200 TYR A CA 1
ATOM 1492 C C . TYR A 1 200 ? 9.406 14.707 -2.078 1.00 94.62 200 TYR A C 1
ATOM 1494 O O . TYR A 1 200 ? 8.487 15.124 -2.788 1.00 94.62 200 TYR A O 1
ATOM 1502 N N . ILE A 1 201 ? 9.519 15.038 -0.791 1.00 93.94 201 ILE A N 1
ATOM 1503 C CA . ILE A 1 201 ? 8.576 15.891 -0.068 1.00 93.94 201 ILE A CA 1
ATOM 1504 C C . ILE A 1 201 ? 9.298 17.102 0.525 1.00 93.94 201 ILE A C 1
ATOM 1506 O O . ILE A 1 201 ? 10.306 16.980 1.217 1.00 93.94 201 ILE A O 1
ATOM 1510 N N . GLU A 1 202 ? 8.761 18.286 0.263 1.00 93.88 202 GLU A N 1
ATOM 1511 C CA . GLU A 1 202 ? 9.102 19.519 0.968 1.00 93.88 202 GLU A CA 1
ATOM 1512 C C . GLU A 1 202 ? 7.961 19.881 1.921 1.00 93.88 202 GLU A C 1
ATOM 1514 O O . GLU A 1 202 ? 6.807 19.530 1.683 1.00 93.88 202 GLU A O 1
ATOM 1519 N N . PHE A 1 203 ? 8.265 20.585 3.009 1.00 93.31 203 PHE A N 1
ATOM 1520 C CA . PHE A 1 203 ? 7.246 21.033 3.953 1.00 93.31 203 PHE A CA 1
ATOM 1521 C C . PHE A 1 203 ? 7.306 22.541 4.124 1.00 93.31 203 PHE A C 1
ATOM 1523 O O . PHE A 1 203 ? 8.351 23.095 4.459 1.00 93.31 203 PHE A O 1
ATOM 1530 N N . GLU A 1 204 ? 6.162 23.184 3.941 1.00 94.69 204 GLU A N 1
ATOM 1531 C CA . GLU A 1 204 ? 5.954 24.586 4.280 1.00 94.69 204 GLU A CA 1
ATOM 1532 C C . GLU A 1 204 ? 5.281 24.672 5.658 1.00 94.69 204 GLU A C 1
ATOM 1534 O O . GLU A 1 204 ? 4.264 24.019 5.903 1.00 94.69 204 GLU A O 1
ATOM 1539 N N . GLU A 1 205 ? 5.854 25.446 6.582 1.00 96.00 205 GLU A N 1
ATOM 1540 C CA . GLU A 1 205 ? 5.258 25.660 7.904 1.00 96.00 205 GLU A CA 1
ATOM 1541 C C . GLU A 1 205 ? 4.184 26.749 7.856 1.00 96.00 205 GLU A C 1
ATOM 1543 O O . GLU A 1 205 ? 4.430 27.876 7.426 1.00 96.00 205 GLU A O 1
ATOM 1548 N N . ILE A 1 206 ? 2.996 26.428 8.367 1.00 96.56 206 ILE A N 1
ATOM 1549 C CA . ILE A 1 206 ? 1.881 27.362 8.519 1.00 96.56 206 ILE A CA 1
ATOM 1550 C C . ILE A 1 206 ? 1.648 27.574 10.009 1.00 96.56 206 ILE A C 1
ATOM 1552 O O . ILE A 1 206 ? 1.183 26.677 10.708 1.00 96.56 206 ILE A O 1
ATOM 1556 N N . THR A 1 207 ? 1.942 28.776 10.498 1.00 97.00 207 THR A N 1
ATOM 1557 C CA . THR A 1 207 ? 1.683 29.153 11.895 1.00 97.00 207 THR A CA 1
ATOM 1558 C C . THR A 1 207 ? 0.340 29.862 12.022 1.00 97.00 207 THR A C 1
ATOM 1560 O O . THR A 1 207 ? 0.027 30.757 11.236 1.00 97.00 207 THR A O 1
ATOM 1563 N N . SER A 1 208 ? -0.447 29.488 13.030 1.00 96.88 208 SER A N 1
ATOM 1564 C CA . SER A 1 208 ? -1.705 30.157 13.369 1.00 96.88 208 SER A CA 1
ATOM 1565 C C . SER A 1 208 ? -1.991 30.076 14.875 1.00 96.88 208 SER A C 1
ATOM 1567 O O . SER A 1 208 ? -1.166 29.592 15.653 1.00 96.88 208 SER A O 1
ATOM 1569 N N . ASN A 1 209 ? -3.148 30.582 15.302 1.00 97.62 209 ASN A N 1
ATOM 1570 C CA . ASN A 1 209 ? -3.574 30.625 16.698 1.00 97.62 209 ASN A CA 1
ATOM 1571 C C . ASN A 1 209 ? -4.939 29.948 16.870 1.00 97.62 209 ASN A C 1
ATOM 1573 O O . ASN A 1 209 ? -5.835 30.102 16.039 1.00 97.62 209 ASN A O 1
ATOM 1577 N N . TYR A 1 210 ? -5.111 29.228 17.975 1.00 94.00 210 TYR A N 1
ATOM 1578 C CA . TYR A 1 210 ? -6.422 28.818 18.470 1.00 94.00 210 TYR A CA 1
ATOM 1579 C C . TYR A 1 210 ? -7.240 30.048 18.925 1.00 94.00 210 TYR A C 1
ATOM 1581 O O . TYR A 1 210 ? -6.662 31.115 19.161 1.00 94.00 210 TYR A O 1
ATOM 1589 N N . PRO A 1 211 ? -8.576 29.935 19.097 1.00 96.56 211 PRO A N 1
ATOM 1590 C CA . PRO A 1 211 ? -9.414 31.047 19.566 1.00 96.56 211 PRO A CA 1
ATOM 1591 C C . PRO A 1 211 ? -9.015 31.636 20.930 1.00 96.56 211 PRO A C 1
ATOM 1593 O O . PRO A 1 211 ? -9.353 32.781 21.220 1.00 96.56 211 PRO A O 1
ATOM 1596 N N . ASP A 1 212 ? -8.300 30.874 21.762 1.00 95.88 212 ASP A N 1
ATOM 1597 C CA . ASP A 1 212 ? -7.767 31.310 23.060 1.00 95.88 212 ASP A CA 1
ATOM 1598 C C . ASP A 1 212 ? -6.423 32.067 22.954 1.00 95.88 212 ASP A C 1
ATOM 1600 O O . ASP A 1 212 ? -5.898 32.545 23.960 1.00 95.88 212 ASP A O 1
ATOM 1604 N N . GLY A 1 213 ? -5.871 32.196 21.742 1.00 95.94 213 GLY A N 1
ATOM 1605 C CA . GLY A 1 213 ? -4.595 32.847 21.454 1.00 95.94 213 GLY A CA 1
ATOM 1606 C C . GLY A 1 213 ? -3.380 31.913 21.451 1.00 95.94 213 GLY A C 1
ATOM 1607 O O . GLY A 1 213 ? -2.304 32.344 21.029 1.00 95.94 213 GLY A O 1
ATOM 1608 N N . THR A 1 214 ? -3.519 30.646 21.849 1.00 97.19 214 THR A N 1
ATOM 1609 C CA . THR A 1 214 ? -2.419 29.670 21.845 1.00 97.19 214 THR A CA 1
ATOM 1610 C C . THR A 1 214 ? -1.946 29.402 20.412 1.00 97.19 214 THR A C 1
ATOM 1612 O O . THR A 1 214 ? -2.756 29.127 19.529 1.00 97.19 214 THR A O 1
ATOM 1615 N N . THR A 1 215 ? -0.639 29.486 20.148 1.00 97.31 215 THR A N 1
ATOM 1616 C CA . THR A 1 215 ? -0.071 29.251 18.807 1.00 97.31 215 THR A CA 1
ATOM 1617 C C . THR A 1 215 ? 0.048 27.764 18.484 1.00 97.31 215 THR A C 1
ATOM 1619 O O . THR A 1 215 ? 0.441 26.976 19.344 1.00 97.31 215 THR A O 1
ATOM 1622 N N . TYR A 1 216 ? -0.164 27.403 17.222 1.00 96.06 216 TYR A N 1
ATOM 1623 C CA . TYR A 1 216 ? 0.184 26.097 16.665 1.00 96.06 216 TYR A CA 1
ATOM 1624 C C . TYR A 1 216 ? 0.859 26.256 15.296 1.00 96.06 216 TYR A C 1
ATOM 1626 O O . TYR A 1 216 ? 0.719 27.288 14.637 1.00 96.06 216 TYR A O 1
ATOM 1634 N N . SER A 1 217 ? 1.592 25.225 14.872 1.00 96.56 217 SER A N 1
ATOM 1635 C CA . SER A 1 217 ? 2.183 25.132 13.534 1.00 96.56 217 SER A CA 1
ATOM 1636 C C . SER A 1 217 ? 1.681 23.870 12.837 1.00 96.56 217 SER A C 1
ATOM 1638 O O . SER A 1 217 ? 1.600 22.806 13.454 1.00 96.56 217 SER A O 1
ATOM 1640 N N . LEU A 1 218 ? 1.324 23.997 11.563 1.00 95.44 218 LEU A N 1
ATOM 1641 C CA . LEU A 1 218 ? 0.987 22.901 10.662 1.00 95.44 218 LEU A CA 1
ATOM 1642 C C . LEU A 1 218 ? 2.086 22.763 9.612 1.00 95.44 218 LEU A C 1
ATOM 1644 O O . LEU A 1 218 ? 2.707 23.745 9.216 1.00 95.44 218 LEU A O 1
ATOM 1648 N N . ARG A 1 219 ? 2.286 21.544 9.114 1.00 93.56 219 ARG A N 1
ATOM 1649 C CA . ARG A 1 219 ? 3.175 21.279 7.981 1.00 93.56 219 ARG A CA 1
ATOM 1650 C C . ARG A 1 219 ? 2.328 21.024 6.741 1.00 93.56 219 ARG A C 1
ATOM 1652 O O . ARG A 1 219 ? 1.567 20.061 6.719 1.00 93.56 219 ARG A O 1
ATOM 1659 N N . ASN A 1 220 ? 2.474 21.867 5.726 1.00 93.50 220 ASN A N 1
ATOM 1660 C CA . ASN A 1 220 ? 1.876 21.688 4.408 1.00 93.50 220 ASN A CA 1
ATOM 1661 C C . ASN A 1 220 ? 2.834 20.869 3.518 1.00 93.50 220 ASN A C 1
ATOM 1663 O O . ASN A 1 220 ? 3.913 21.371 3.191 1.00 93.50 220 ASN A O 1
ATOM 1667 N N . PRO A 1 221 ? 2.503 19.610 3.171 1.00 92.94 221 PRO A N 1
ATOM 1668 C CA . PRO A 1 221 ? 3.369 18.761 2.361 1.00 92.94 221 PRO A CA 1
ATOM 1669 C C . PRO A 1 221 ? 3.288 19.127 0.871 1.00 92.94 221 PRO A C 1
ATOM 1671 O O . PRO A 1 221 ? 2.214 19.108 0.270 1.00 92.94 221 PRO A O 1
ATOM 1674 N N . ILE A 1 222 ? 4.438 19.397 0.257 1.00 93.44 222 ILE A N 1
ATOM 1675 C CA . ILE A 1 222 ? 4.597 19.704 -1.167 1.00 93.44 222 ILE A CA 1
ATOM 1676 C C . ILE A 1 222 ? 5.380 18.559 -1.812 1.00 93.44 222 ILE A C 1
ATOM 1678 O O . ILE A 1 222 ? 6.590 18.430 -1.632 1.00 93.44 222 ILE A O 1
ATOM 1682 N N . TYR A 1 223 ? 4.677 17.718 -2.565 1.00 92.56 223 TYR A N 1
ATOM 1683 C CA . TYR A 1 223 ? 5.259 16.569 -3.256 1.00 92.56 223 TYR A CA 1
ATOM 1684 C C . TYR A 1 223 ? 5.873 17.001 -4.587 1.00 92.56 223 TYR A C 1
ATOM 1686 O O . TYR A 1 223 ? 5.255 17.755 -5.343 1.00 92.56 223 TYR A O 1
ATOM 1694 N N . LYS A 1 224 ? 7.084 16.524 -4.872 1.00 93.38 224 LYS A N 1
ATOM 1695 C CA . LYS A 1 224 ? 7.848 16.870 -6.072 1.00 93.38 224 LYS A CA 1
ATOM 1696 C C . LYS A 1 224 ? 8.541 15.648 -6.662 1.00 93.38 224 LYS A C 1
ATOM 1698 O O . LYS A 1 224 ? 8.754 14.646 -5.985 1.00 93.38 224 LYS A O 1
ATOM 1703 N N . THR A 1 225 ? 8.917 15.773 -7.928 1.00 95.06 225 THR A N 1
ATOM 1704 C CA . THR A 1 225 ? 9.675 14.775 -8.685 1.00 95.06 225 THR A CA 1
ATOM 1705 C C . THR A 1 225 ? 10.859 15.434 -9.381 1.00 95.06 225 THR A C 1
ATOM 1707 O O . THR A 1 225 ? 10.750 16.572 -9.842 1.00 95.06 225 THR A O 1
ATOM 1710 N N . LYS A 1 226 ? 11.979 14.723 -9.493 1.00 95.88 226 LYS A N 1
ATOM 1711 C CA . LYS A 1 226 ? 13.148 15.108 -10.298 1.00 95.88 226 LYS A CA 1
ATOM 1712 C C . LYS A 1 226 ? 13.786 13.862 -10.923 1.00 95.88 226 LYS A C 1
ATOM 1714 O O . LYS A 1 226 ? 13.302 12.758 -10.703 1.00 95.88 226 LYS A O 1
ATOM 1719 N N . ASP A 1 227 ? 14.861 14.054 -11.682 1.00 97.44 227 ASP A N 1
ATOM 1720 C CA . ASP A 1 227 ? 15.670 12.964 -12.243 1.00 97.44 227 ASP A CA 1
ATOM 1721 C C . ASP A 1 227 ? 14.864 11.982 -13.113 1.00 97.44 227 ASP A C 1
ATOM 1723 O O . ASP A 1 227 ? 15.062 10.781 -13.047 1.00 97.44 227 ASP A O 1
ATOM 1727 N N . LEU A 1 228 ? 13.950 12.504 -13.939 1.00 98.00 228 LEU A N 1
ATOM 1728 C CA . LEU A 1 228 ? 13.120 11.713 -14.853 1.00 98.00 228 LEU A CA 1
ATOM 1729 C C . LEU A 1 228 ? 13.984 10.901 -15.834 1.00 98.00 228 LEU A C 1
ATOM 1731 O O . LEU A 1 228 ? 14.627 11.479 -16.717 1.00 98.00 228 LEU A O 1
ATOM 1735 N N . SER A 1 229 ? 14.001 9.574 -15.692 1.00 98.06 229 SER A N 1
ATOM 1736 C CA . SER A 1 229 ? 14.912 8.693 -16.439 1.00 98.06 229 SER A CA 1
ATOM 1737 C C . SER A 1 229 ? 14.567 8.547 -17.916 1.00 98.06 229 SER A C 1
ATOM 1739 O O . SER A 1 229 ? 15.461 8.309 -18.732 1.00 98.06 229 SER A O 1
ATOM 1741 N N . PHE A 1 230 ? 13.301 8.754 -18.276 1.00 96.50 230 PHE A N 1
ATOM 1742 C CA . PHE A 1 230 ? 12.766 8.516 -19.618 1.00 96.50 230 PHE A CA 1
ATOM 1743 C C . PHE A 1 230 ? 12.284 9.802 -20.318 1.00 96.50 230 PHE A C 1
ATOM 1745 O O . PHE A 1 230 ? 11.600 9.739 -21.337 1.00 96.50 230 PHE A O 1
ATOM 1752 N N . GLY A 1 231 ? 12.661 10.975 -19.798 1.00 95.62 231 GLY A N 1
ATOM 1753 C CA . GLY A 1 231 ? 12.223 12.279 -20.306 1.00 95.62 231 GLY A CA 1
ATOM 1754 C C . GLY A 1 231 ? 10.980 12.825 -19.602 1.00 95.62 231 GLY A C 1
ATOM 1755 O O . GLY A 1 231 ? 10.533 12.290 -18.590 1.00 95.62 231 GLY A O 1
ATOM 1756 N N . ASP A 1 232 ? 10.448 13.934 -20.107 1.00 96.19 232 ASP A N 1
ATOM 1757 C CA . ASP A 1 232 ? 9.333 14.634 -19.465 1.00 96.19 232 ASP A CA 1
ATOM 1758 C C . ASP A 1 232 ? 8.035 13.807 -19.484 1.00 96.19 232 ASP A C 1
ATOM 1760 O O . ASP A 1 232 ? 7.762 13.068 -20.431 1.00 96.19 232 ASP A O 1
ATOM 1764 N N . PHE A 1 233 ? 7.204 13.986 -18.454 1.00 96.69 233 PHE A N 1
ATOM 1765 C CA . PHE A 1 233 ? 5.833 13.475 -18.440 1.00 96.69 233 PHE A CA 1
ATOM 1766 C C . PHE A 1 233 ? 4.992 14.054 -19.585 1.00 96.69 233 PHE A C 1
ATOM 1768 O O . PHE A 1 233 ? 5.294 15.104 -20.164 1.00 96.69 233 PHE A O 1
ATOM 1775 N N . THR A 1 234 ? 3.845 13.427 -19.834 1.00 94.25 234 THR A N 1
ATOM 1776 C CA . THR A 1 234 ? 2.768 14.055 -20.607 1.00 94.25 234 THR A CA 1
ATOM 1777 C C . THR A 1 234 ? 2.304 15.391 -19.994 1.00 94.25 234 THR A C 1
ATOM 1779 O O . THR A 1 234 ? 2.420 15.647 -18.796 1.00 94.25 234 THR A O 1
ATOM 1782 N N . THR A 1 235 ? 1.767 16.289 -20.829 1.00 90.31 235 THR A N 1
ATOM 1783 C CA . THR A 1 235 ? 1.499 17.698 -20.472 1.00 90.31 235 THR A CA 1
ATOM 1784 C C . THR A 1 235 ? 0.337 17.935 -19.493 1.00 90.31 235 THR A C 1
ATOM 1786 O O . THR A 1 235 ? 0.141 19.074 -19.072 1.00 90.31 235 THR A O 1
ATOM 1789 N N . ASP A 1 236 ? -0.422 16.903 -19.110 1.00 94.06 236 ASP A N 1
ATOM 1790 C CA . ASP A 1 236 ? -1.556 16.972 -18.167 1.00 94.06 236 ASP A CA 1
ATOM 1791 C C . ASP A 1 236 ? -1.435 15.889 -17.086 1.00 94.06 236 ASP A C 1
ATOM 1793 O O . ASP A 1 236 ? -2.394 15.182 -16.805 1.00 94.06 236 ASP A O 1
ATOM 1797 N N . ILE A 1 237 ? -0.246 15.720 -16.502 1.00 96.12 237 ILE A N 1
ATOM 1798 C CA . ILE A 1 237 ? -0.023 14.710 -15.463 1.00 96.12 237 ILE A CA 1
ATOM 1799 C C . ILE A 1 237 ? -0.418 15.219 -14.067 1.00 96.12 237 ILE A C 1
ATOM 1801 O O . ILE A 1 237 ? -0.060 16.324 -13.646 1.00 96.12 237 ILE A O 1
ATOM 1805 N N . HIS A 1 238 ? -1.139 14.389 -13.316 1.00 96.00 238 HIS A N 1
ATOM 1806 C CA . HIS A 1 238 ? -1.506 14.618 -11.923 1.00 96.00 238 HIS A CA 1
ATOM 1807 C C . HIS A 1 238 ? -0.858 13.575 -11.008 1.00 96.00 238 HIS A C 1
ATOM 1809 O O . HIS A 1 238 ? -0.721 12.412 -11.374 1.00 96.00 238 HIS A O 1
ATOM 1815 N N . PHE A 1 239 ? -0.519 13.983 -9.783 1.00 95.62 239 PHE A N 1
ATOM 1816 C CA . PHE A 1 239 ? 0.139 13.135 -8.787 1.00 95.62 239 PHE A CA 1
ATOM 1817 C C . PHE A 1 239 ? -0.796 12.841 -7.609 1.00 95.62 239 PHE A C 1
ATOM 1819 O O . PHE A 1 239 ? -1.459 13.734 -7.079 1.00 95.62 239 PHE A O 1
ATOM 1826 N N . SER A 1 240 ? -0.820 11.586 -7.165 1.00 95.75 240 SER A N 1
ATOM 1827 C CA . SER A 1 240 ? -1.567 11.112 -5.999 1.00 95.75 240 SER A CA 1
ATOM 1828 C C . SER A 1 240 ? -0.613 10.337 -5.079 1.00 95.75 240 SER A C 1
ATOM 1830 O O . SER A 1 240 ? -0.490 9.117 -5.220 1.00 95.75 240 SER A O 1
ATOM 1832 N N . PRO A 1 241 ? 0.064 11.021 -4.138 1.00 95.19 241 PRO A N 1
ATOM 1833 C CA . PRO A 1 241 ? 0.932 10.374 -3.158 1.00 95.19 241 PRO A CA 1
ATOM 1834 C C . PRO A 1 241 ? 0.109 9.528 -2.178 1.00 95.19 241 PRO A C 1
ATOM 1836 O O . PRO A 1 241 ? -0.974 9.937 -1.747 1.00 95.19 241 PRO A O 1
ATOM 1839 N N . ARG A 1 242 ? 0.614 8.343 -1.826 1.00 95.56 242 ARG A N 1
ATOM 1840 C CA . ARG A 1 242 ? -0.047 7.378 -0.937 1.00 95.56 242 ARG A CA 1
ATOM 1841 C C . ARG A 1 242 ? 0.970 6.802 0.037 1.00 95.56 242 ARG A C 1
ATOM 1843 O O . ARG A 1 242 ? 1.892 6.110 -0.376 1.00 95.56 242 ARG A O 1
ATOM 1850 N N . VAL A 1 243 ? 0.791 7.089 1.323 1.00 96.25 243 VAL A N 1
ATOM 1851 C CA . VAL A 1 243 ? 1.539 6.416 2.396 1.00 96.25 243 VAL A CA 1
ATOM 1852 C C . VAL A 1 243 ? 0.961 5.022 2.576 1.00 96.25 243 VAL A C 1
ATOM 1854 O O . VAL A 1 243 ? -0.259 4.881 2.551 1.00 96.25 243 VAL A O 1
ATOM 1857 N N . ALA A 1 244 ? 1.801 4.009 2.765 1.00 96.88 244 ALA A N 1
ATOM 1858 C CA . ALA A 1 244 ? 1.320 2.659 3.028 1.00 96.88 244 ALA A CA 1
ATOM 1859 C C . ALA A 1 244 ? 0.403 2.650 4.275 1.00 96.88 244 ALA A C 1
ATOM 1861 O O . ALA A 1 244 ? 0.799 3.172 5.326 1.00 96.88 244 ALA A O 1
ATOM 1862 N N . PRO A 1 245 ? -0.838 2.138 4.186 1.00 95.50 245 PRO A N 1
ATOM 1863 C CA . PRO A 1 245 ? -1.709 2.012 5.349 1.00 95.50 245 PRO A CA 1
ATOM 1864 C C . PRO A 1 245 ? -1.235 0.864 6.245 1.00 95.50 245 PRO A C 1
ATOM 1866 O O . PRO A 1 245 ? -0.459 0.017 5.819 1.00 95.50 245 PRO A O 1
ATOM 1869 N N . GLN A 1 246 ? -1.729 0.804 7.475 1.00 95.06 246 GLN A N 1
ATOM 1870 C CA . GLN A 1 246 ? -1.614 -0.406 8.284 1.00 95.06 246 GLN A CA 1
ATOM 1871 C C . GLN A 1 246 ? -2.350 -1.589 7.633 1.00 95.06 246 GLN A C 1
ATOM 1873 O O . GLN A 1 246 ? -3.389 -1.385 6.997 1.00 95.06 246 GLN A O 1
ATOM 1878 N N . VAL A 1 247 ? -1.823 -2.804 7.809 1.00 96.38 247 VAL A N 1
ATOM 1879 C CA . VAL A 1 247 ? -2.408 -4.039 7.249 1.00 96.38 247 VAL A CA 1
ATOM 1880 C C . VAL A 1 247 ? -3.124 -4.897 8.288 1.00 96.38 247 VAL A C 1
ATOM 1882 O O . VAL A 1 247 ? -3.976 -5.699 7.919 1.00 96.38 247 VAL A O 1
ATOM 1885 N N . PHE A 1 248 ? -2.873 -4.707 9.585 1.00 96.38 248 PHE A N 1
ATOM 1886 C CA . PHE A 1 248 ? -3.624 -5.426 10.616 1.00 96.38 248 PHE A CA 1
ATOM 1887 C C . PHE A 1 248 ? -5.126 -5.090 10.575 1.00 96.38 248 PHE A C 1
ATOM 1889 O O . PHE A 1 248 ? -5.536 -3.965 10.273 1.00 96.38 248 PHE A O 1
ATOM 1896 N N . GLY A 1 249 ? -5.972 -6.078 10.882 1.00 96.06 249 GLY A N 1
ATOM 1897 C CA . GLY A 1 249 ? -7.429 -5.920 10.905 1.00 96.06 249 GLY A CA 1
ATOM 1898 C C . GLY A 1 249 ? -8.126 -5.874 9.540 1.00 96.06 249 GLY A C 1
ATOM 1899 O O . GLY A 1 249 ? -9.358 -5.862 9.502 1.00 96.06 249 GLY A O 1
ATOM 1900 N N . VAL A 1 250 ? -7.403 -5.903 8.414 1.00 96.75 250 VAL A N 1
ATOM 1901 C CA . VAL A 1 250 ? -8.034 -5.874 7.078 1.00 96.75 250 VAL A CA 1
ATOM 1902 C C . VAL A 1 250 ? -8.915 -7.095 6.811 1.00 96.75 250 VAL A C 1
ATOM 1904 O O . VAL A 1 250 ? -9.933 -6.959 6.137 1.00 96.75 250 VAL A O 1
ATOM 1907 N N . GLY A 1 251 ? -8.605 -8.258 7.394 1.00 96.88 251 GLY A N 1
ATOM 1908 C CA . GLY A 1 251 ? -9.477 -9.433 7.305 1.00 96.88 251 GLY A CA 1
ATOM 1909 C C . GLY A 1 251 ? -10.821 -9.253 8.014 1.00 96.88 251 GLY A C 1
ATOM 1910 O O . GLY A 1 251 ? -11.841 -9.727 7.515 1.00 96.88 251 GLY A O 1
ATOM 1911 N N . LEU A 1 252 ? -10.865 -8.501 9.121 1.00 96.00 252 LEU A N 1
ATOM 1912 C CA . LEU A 1 252 ? -12.129 -8.142 9.778 1.00 96.00 252 LEU A CA 1
ATOM 1913 C C . LEU A 1 252 ? -12.946 -7.179 8.908 1.00 96.00 252 LEU A C 1
ATOM 1915 O O . LEU A 1 252 ? -14.163 -7.324 8.809 1.00 96.00 252 LEU A O 1
ATOM 1919 N N . LEU A 1 253 ? -12.283 -6.236 8.229 1.00 95.44 253 LEU A N 1
ATOM 1920 C CA . LEU A 1 253 ? -12.936 -5.336 7.270 1.00 95.44 253 LEU A CA 1
ATOM 1921 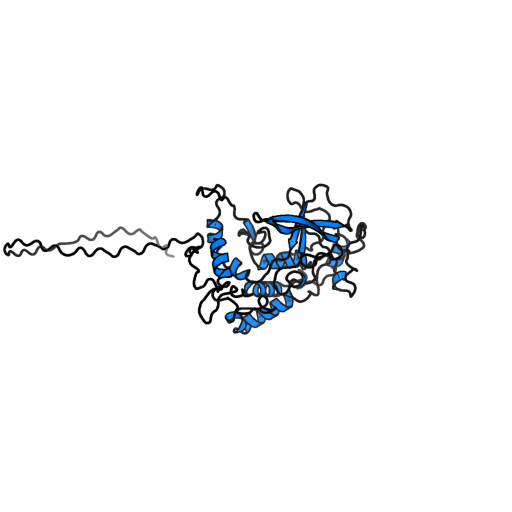C C . LEU A 1 253 ? -13.471 -6.090 6.043 1.00 95.44 253 LEU A C 1
ATOM 1923 O O . LEU A 1 253 ? -14.560 -5.785 5.548 1.00 95.44 253 LEU A O 1
ATOM 1927 N N . GLU A 1 254 ? -12.736 -7.093 5.560 1.00 96.19 254 GLU A N 1
ATOM 1928 C CA . GLU A 1 254 ? -13.190 -7.981 4.488 1.00 96.19 254 GLU A CA 1
ATOM 1929 C C . GLU A 1 254 ? -14.427 -8.784 4.901 1.00 96.19 254 GLU A C 1
ATOM 1931 O O . GLU A 1 254 ? -15.358 -8.943 4.111 1.00 96.19 254 GLU A O 1
ATOM 1936 N N . ALA A 1 255 ? -14.460 -9.245 6.156 1.00 94.38 255 ALA A N 1
ATOM 1937 C CA . ALA A 1 255 ? -15.537 -10.065 6.697 1.00 94.38 255 ALA A CA 1
ATOM 1938 C C . ALA A 1 255 ? -16.879 -9.322 6.827 1.00 94.38 255 ALA A C 1
ATOM 1940 O O . ALA A 1 255 ? -17.915 -9.978 6.945 1.00 94.38 255 ALA A O 1
ATOM 1941 N N . ILE A 1 256 ? -16.896 -7.982 6.770 1.00 92.56 256 ILE A N 1
ATOM 1942 C CA . ILE A 1 256 ? -18.136 -7.192 6.755 1.00 92.56 256 ILE A CA 1
ATOM 1943 C C . ILE A 1 256 ? -18.937 -7.542 5.491 1.00 92.56 256 ILE A C 1
ATOM 1945 O O . ILE A 1 256 ? -18.467 -7.251 4.390 1.00 92.56 256 ILE A O 1
ATOM 1949 N N . PRO A 1 257 ? -20.163 -8.089 5.580 1.00 92.56 257 PRO A N 1
ATOM 1950 C CA . PRO A 1 257 ? -20.937 -8.455 4.392 1.00 92.56 257 PRO A CA 1
ATOM 1951 C C . PRO A 1 257 ? -21.228 -7.272 3.455 1.00 92.56 257 PRO A C 1
ATOM 1953 O O . PRO A 1 257 ? -21.672 -6.215 3.901 1.00 92.56 257 PRO A O 1
ATOM 1956 N N . GLU A 1 258 ? -21.056 -7.465 2.138 1.00 93.50 258 GLU A N 1
ATOM 1957 C CA . GLU A 1 258 ? -21.249 -6.404 1.122 1.00 93.50 258 GLU A CA 1
ATOM 1958 C C . GLU A 1 258 ? -22.616 -5.738 1.207 1.00 93.50 258 GLU A C 1
ATOM 1960 O O . GLU A 1 258 ? -22.715 -4.519 1.107 1.00 93.50 258 GLU A O 1
ATOM 1965 N N . LYS A 1 259 ? -23.665 -6.526 1.463 1.00 92.06 259 LYS A N 1
ATOM 1966 C CA . LYS A 1 259 ? -25.040 -6.028 1.562 1.00 92.06 259 LYS A CA 1
ATOM 1967 C C . LYS A 1 259 ? -25.209 -4.892 2.579 1.00 92.06 259 LYS A C 1
ATOM 1969 O O . LYS A 1 259 ? -26.060 -4.043 2.357 1.00 92.06 259 LYS A O 1
ATOM 1974 N N . TYR A 1 260 ? -24.429 -4.867 3.665 1.00 91.19 260 TYR A N 1
ATOM 1975 C CA . TYR A 1 260 ? -24.549 -3.825 4.691 1.00 91.19 260 TYR A CA 1
ATOM 1976 C C . TYR A 1 260 ? -23.881 -2.521 4.260 1.00 91.19 260 TYR A C 1
ATOM 1978 O O . TYR A 1 260 ? -24.394 -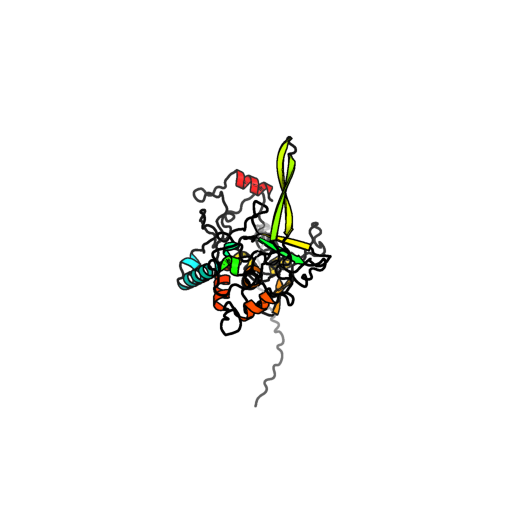1.448 4.552 1.00 91.19 260 TYR A O 1
ATOM 1986 N N . ILE A 1 261 ? -22.785 -2.602 3.503 1.00 90.69 261 ILE A N 1
ATOM 1987 C CA . ILE A 1 261 ? -22.139 -1.414 2.935 1.00 90.69 261 ILE A CA 1
ATOM 1988 C C . ILE A 1 261 ? -22.963 -0.883 1.758 1.00 90.69 261 ILE A C 1
ATOM 1990 O O . ILE A 1 261 ? -23.157 0.318 1.626 1.00 90.69 261 ILE A O 1
ATOM 1994 N N . LEU A 1 262 ? -23.512 -1.765 0.922 1.00 91.69 262 LEU A N 1
ATOM 1995 C CA . LEU A 1 262 ? -24.372 -1.365 -0.194 1.00 91.69 262 LEU A CA 1
ATOM 1996 C C . LEU A 1 262 ? -25.694 -0.745 0.277 1.00 91.69 262 LEU A C 1
ATOM 1998 O O . LEU A 1 262 ? -26.221 0.130 -0.400 1.00 91.69 262 LEU A O 1
ATOM 2002 N N . ALA A 1 263 ? -26.211 -1.153 1.440 1.00 89.62 263 ALA A N 1
ATOM 2003 C CA . ALA A 1 263 ? -27.398 -0.546 2.040 1.00 89.62 263 ALA A CA 1
ATOM 2004 C C . ALA A 1 263 ? -27.183 0.911 2.495 1.00 89.62 263 ALA A C 1
ATOM 2006 O O . ALA A 1 263 ? -28.165 1.616 2.708 1.00 89.62 263 ALA A O 1
ATOM 2007 N N . LEU A 1 264 ? -25.928 1.356 2.633 1.00 88.31 264 LEU A N 1
ATOM 2008 C CA . LEU A 1 264 ? -25.567 2.744 2.937 1.00 88.31 264 LEU A CA 1
ATOM 2009 C C . LEU A 1 264 ? -25.469 3.643 1.701 1.00 88.31 264 LEU A C 1
ATOM 2011 O O . LEU A 1 264 ? -25.279 4.848 1.849 1.00 88.31 264 LEU A O 1
ATOM 2015 N N . ALA A 1 265 ? -25.522 3.081 0.492 1.00 91.75 265 ALA A N 1
ATOM 2016 C CA . ALA A 1 265 ? -25.465 3.888 -0.716 1.00 91.75 265 ALA A CA 1
ATOM 2017 C C . ALA A 1 265 ? -26.752 4.714 -0.845 1.00 91.75 265 ALA A C 1
ATOM 2019 O O . ALA A 1 265 ? -27.847 4.161 -0.958 1.00 91.75 265 ALA A O 1
ATOM 2020 N N . ASP A 1 266 ? -26.599 6.034 -0.856 1.00 92.62 266 ASP A N 1
ATOM 2021 C CA . ASP A 1 266 ? -27.679 6.989 -1.076 1.00 92.62 266 ASP A CA 1
ATOM 2022 C C . ASP A 1 266 ? -27.205 8.080 -2.039 1.00 92.62 266 ASP A C 1
ATOM 2024 O O . ASP A 1 266 ? -26.794 9.175 -1.661 1.00 92.62 266 ASP A O 1
ATOM 2028 N N . ASP A 1 267 ? -27.215 7.762 -3.329 1.00 95.06 267 ASP A N 1
ATOM 2029 C CA . ASP A 1 267 ? -26.735 8.655 -4.384 1.00 95.06 267 ASP A CA 1
ATOM 2030 C C . ASP A 1 267 ? -27.493 9.990 -4.450 1.00 95.06 267 ASP A C 1
ATOM 2032 O O . ASP A 1 267 ? -26.953 10.972 -4.963 1.00 95.06 267 ASP A O 1
ATOM 2036 N N . ASN A 1 268 ? -28.747 10.017 -3.989 1.00 95.50 268 ASN A N 1
ATOM 2037 C CA . ASN A 1 268 ? -29.656 11.148 -4.171 1.00 95.50 268 ASN A CA 1
ATOM 2038 C C . ASN A 1 268 ? -30.116 11.776 -2.848 1.00 95.50 268 ASN A C 1
ATOM 2040 O O . ASN A 1 268 ? -31.049 12.577 -2.896 1.00 95.50 268 ASN A O 1
ATOM 2044 N N . ASP A 1 269 ? -29.493 11.425 -1.714 1.00 93.06 269 ASP A N 1
ATOM 2045 C CA . ASP A 1 269 ? -29.896 11.892 -0.374 1.00 93.06 269 ASP A CA 1
ATOM 2046 C C . ASP A 1 269 ? -31.417 11.706 -0.168 1.00 93.06 269 ASP A C 1
ATOM 2048 O O . ASP A 1 269 ? -32.186 12.624 0.137 1.00 93.06 269 ASP A O 1
ATOM 2052 N N . THR A 1 270 ? -31.891 10.493 -0.466 1.00 93.44 270 THR A N 1
ATOM 2053 C CA . THR A 1 270 ? -33.311 10.122 -0.428 1.00 93.44 270 THR A CA 1
ATOM 2054 C C . THR A 1 270 ? -33.906 10.205 0.972 1.00 93.44 270 THR A C 1
ATOM 2056 O O . THR A 1 270 ? -35.119 10.394 1.105 1.00 93.44 270 THR A O 1
ATOM 2059 N N . ASN A 1 271 ? -33.072 10.093 2.007 1.00 87.94 271 ASN A N 1
ATOM 2060 C CA . ASN A 1 271 ? -33.468 10.280 3.398 1.00 87.94 271 ASN A CA 1
ATOM 2061 C C . ASN A 1 271 ? -33.395 11.754 3.864 1.00 87.94 271 ASN A C 1
ATOM 2063 O O . ASN A 1 271 ? -33.929 12.065 4.931 1.00 87.94 271 ASN A O 1
ATOM 2067 N N . SER A 1 272 ? -32.834 12.659 3.047 1.00 93.62 272 SER A N 1
ATOM 2068 C CA . SER A 1 272 ? -32.707 14.097 3.316 1.00 93.62 272 SER A CA 1
ATOM 2069 C C . SER A 1 272 ? -31.938 14.419 4.602 1.00 93.62 272 SER A C 1
ATOM 2071 O O . SER A 1 272 ? -32.289 15.368 5.314 1.00 93.62 272 SER A O 1
ATOM 2073 N N . ASP A 1 273 ? -30.910 13.629 4.915 1.00 90.19 273 ASP A N 1
ATOM 2074 C CA . ASP A 1 273 ? -30.000 13.885 6.036 1.00 90.19 273 ASP A CA 1
ATOM 2075 C C . ASP A 1 273 ? -28.807 14.783 5.647 1.00 90.19 273 ASP A C 1
ATOM 2077 O O . ASP A 1 273 ? -28.047 15.221 6.517 1.00 90.19 273 ASP A O 1
ATOM 2081 N N . GLY A 1 274 ? -28.697 15.137 4.360 1.00 93.12 274 GLY A N 1
ATOM 2082 C CA . GLY A 1 274 ? -27.637 15.979 3.811 1.00 93.12 274 GLY A CA 1
ATOM 2083 C C . GLY A 1 274 ? -26.390 15.200 3.387 1.00 93.12 274 GLY A C 1
ATOM 2084 O O . GLY A 1 274 ? -25.392 15.825 3.011 1.00 93.12 274 GLY A O 1
ATOM 2085 N N . ILE A 1 275 ? -26.419 13.866 3.453 1.00 90.38 275 ILE A N 1
ATOM 2086 C CA . ILE A 1 275 ? -25.327 12.971 3.080 1.00 90.38 275 ILE A CA 1
ATOM 2087 C C . ILE A 1 275 ? -25.739 12.185 1.836 1.00 90.38 275 ILE A C 1
ATOM 2089 O O . ILE A 1 275 ? -26.695 11.423 1.826 1.00 90.38 275 ILE A O 1
ATOM 2093 N N . SER A 1 276 ? -24.949 12.328 0.774 1.00 93.88 276 SER A N 1
ATOM 2094 C CA . SER A 1 276 ? -25.084 11.519 -0.438 1.00 93.88 276 SER A CA 1
ATOM 2095 C C . SER A 1 276 ? -23.797 10.756 -0.721 1.00 93.88 276 SER A C 1
ATOM 2097 O O . SER A 1 276 ? -22.709 11.333 -0.617 1.00 93.88 276 SER A O 1
ATOM 2099 N N . GLY A 1 277 ? -23.893 9.501 -1.150 1.00 92.31 277 GLY A N 1
ATOM 2100 C CA . GLY A 1 277 ? -22.717 8.676 -1.416 1.00 92.31 277 GLY A CA 1
ATOM 2101 C C . GLY A 1 277 ? -23.016 7.465 -2.287 1.00 92.31 277 GLY A C 1
ATOM 2102 O O . GLY A 1 277 ? -24.095 6.892 -2.213 1.00 92.31 277 GLY A O 1
ATOM 2103 N N . ARG A 1 278 ? -22.023 7.068 -3.091 1.00 93.94 278 ARG A N 1
ATOM 2104 C CA . ARG A 1 278 ? -22.089 5.892 -3.968 1.00 93.94 278 ARG A CA 1
ATOM 2105 C C . ARG A 1 278 ? -21.064 4.862 -3.532 1.00 93.94 278 ARG A C 1
ATOM 2107 O O . ARG A 1 278 ? -19.931 5.226 -3.215 1.00 93.94 278 ARG A O 1
ATOM 2114 N N . ALA A 1 279 ? -21.426 3.588 -3.598 1.00 93.19 279 ALA A N 1
ATOM 2115 C CA . ALA A 1 279 ? -20.465 2.509 -3.421 1.00 93.19 279 ALA A CA 1
ATOM 2116 C C . ALA A 1 279 ? -19.481 2.450 -4.606 1.00 93.19 279 ALA A C 1
ATOM 2118 O O . ALA A 1 279 ? -19.883 2.563 -5.766 1.00 93.19 279 ALA A O 1
ATOM 2119 N N . SER A 1 280 ? -18.190 2.251 -4.320 1.00 94.44 280 SER A N 1
ATOM 2120 C CA . SER A 1 280 ? -17.205 1.910 -5.353 1.00 94.44 280 SER A CA 1
ATOM 2121 C C . SER A 1 280 ? -17.458 0.480 -5.820 1.00 94.44 280 SER A C 1
ATOM 2123 O O . SER A 1 280 ? -17.540 -0.420 -4.989 1.00 94.44 280 SER A O 1
ATOM 2125 N N . MET A 1 281 ? -17.569 0.256 -7.128 1.00 96.31 281 MET A N 1
ATOM 2126 C CA . MET A 1 281 ? -17.741 -1.078 -7.708 1.00 96.31 281 MET A CA 1
ATOM 2127 C C . MET A 1 281 ? -16.541 -1.394 -8.599 1.00 96.31 281 MET A C 1
ATOM 2129 O O . MET A 1 281 ? -16.162 -0.576 -9.438 1.00 96.31 281 MET A O 1
ATOM 2133 N N . VAL A 1 282 ? -15.946 -2.570 -8.415 1.00 96.88 282 VAL A N 1
ATOM 2134 C CA . VAL A 1 282 ? -14.700 -2.996 -9.066 1.00 96.88 282 VAL A CA 1
ATOM 2135 C C . VAL A 1 282 ? -14.845 -4.402 -9.635 1.00 96.88 282 VAL A C 1
ATOM 2137 O O . VAL A 1 282 ? -15.718 -5.161 -9.218 1.00 96.88 282 VAL A O 1
ATOM 2140 N N . THR A 1 283 ? -13.990 -4.760 -10.587 1.00 97.06 283 THR A N 1
ATOM 2141 C CA . THR A 1 283 ? -13.897 -6.140 -11.071 1.00 97.06 283 THR A CA 1
ATOM 2142 C C . THR A 1 283 ? -13.059 -6.965 -10.098 1.00 97.06 283 THR A C 1
ATOM 2144 O O . THR A 1 283 ? -11.899 -6.633 -9.844 1.00 97.06 283 THR A O 1
ATOM 2147 N N . ASP A 1 284 ? -13.642 -8.039 -9.571 1.00 95.94 284 ASP A N 1
ATOM 2148 C CA . ASP A 1 284 ? -12.921 -9.095 -8.865 1.00 95.94 284 ASP A CA 1
ATOM 2149 C C . ASP A 1 284 ? -12.235 -9.993 -9.894 1.00 95.94 284 ASP A C 1
ATOM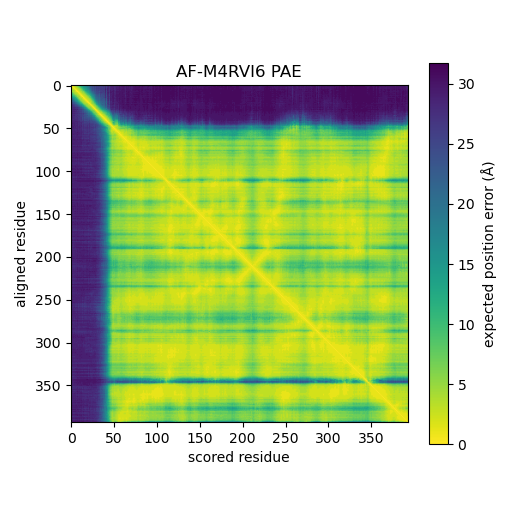 2151 O O . ASP A 1 284 ? -12.902 -10.645 -10.700 1.00 95.94 284 ASP A O 1
ATOM 2155 N N . LEU A 1 285 ? -10.906 -10.012 -9.888 1.00 94.50 285 LEU A N 1
ATOM 2156 C CA . LEU A 1 285 ? -10.121 -10.744 -10.883 1.00 94.50 285 LEU A CA 1
ATOM 2157 C C . LEU A 1 285 ? -10.161 -12.264 -10.670 1.00 94.50 285 LEU A C 1
ATOM 2159 O O . LEU A 1 285 ? -9.945 -13.012 -11.619 1.00 94.50 285 LEU A O 1
ATOM 2163 N N . SER A 1 286 ? -10.516 -12.727 -9.469 1.00 89.31 286 SER A N 1
ATOM 2164 C CA . SER A 1 286 ? -10.579 -14.160 -9.139 1.00 89.31 286 SER A CA 1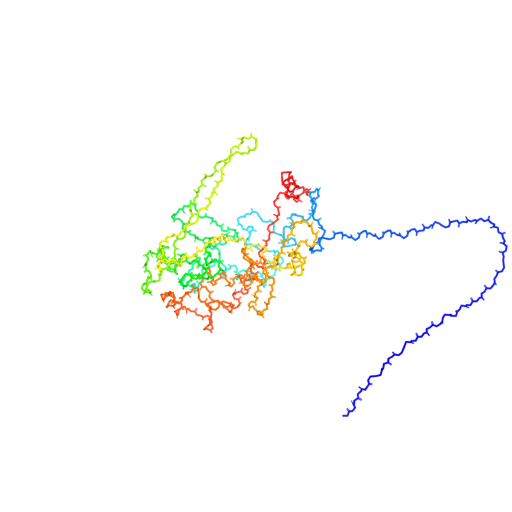
ATOM 2165 C C . SER A 1 286 ? -11.785 -14.845 -9.794 1.00 89.31 286 SER A C 1
ATOM 2167 O O . SER A 1 286 ? -11.724 -16.014 -10.170 1.00 89.31 286 SER A O 1
ATOM 2169 N N . GLY A 1 287 ? -12.901 -14.114 -9.910 1.00 89.69 287 GLY A N 1
ATOM 2170 C CA . GLY A 1 287 ? -14.174 -14.607 -10.455 1.00 89.69 287 GLY A CA 1
ATOM 2171 C C . GLY A 1 287 ? -14.646 -13.897 -11.726 1.00 89.69 287 GLY A C 1
ATOM 2172 O O . GLY A 1 287 ? -15.613 -14.340 -12.344 1.00 89.69 287 GLY A O 1
ATOM 2173 N N . ASN A 1 288 ? -13.974 -12.812 -12.124 1.00 92.50 288 ASN A N 1
ATOM 2174 C CA . ASN A 1 288 ? -14.374 -11.903 -13.200 1.00 92.50 288 ASN A CA 1
ATOM 2175 C C . ASN A 1 288 ? -15.807 -11.359 -13.028 1.00 92.50 288 ASN A C 1
ATOM 2177 O O . ASN A 1 288 ? -16.611 -11.331 -13.964 1.00 92.50 288 ASN A O 1
ATOM 2181 N N . GLU A 1 289 ? -16.133 -10.940 -11.806 1.00 95.19 289 GLU A N 1
ATOM 2182 C CA . GLU A 1 289 ? -17.438 -10.391 -11.432 1.00 95.19 289 GLU A CA 1
ATOM 2183 C C . GLU A 1 289 ? -17.317 -8.975 -10.861 1.00 95.19 289 GLU A C 1
ATOM 2185 O O . GLU A 1 289 ? -16.285 -8.584 -10.324 1.00 95.19 289 GLU A O 1
ATOM 2190 N N . THR A 1 290 ? -18.377 -8.175 -10.983 1.00 96.81 290 THR A N 1
ATOM 2191 C CA . THR A 1 290 ? -18.420 -6.841 -10.374 1.00 96.81 290 THR A CA 1
ATOM 2192 C C . THR A 1 290 ? -18.792 -6.953 -8.898 1.00 96.81 290 THR A C 1
ATOM 2194 O O . THR A 1 290 ? -19.882 -7.422 -8.574 1.00 96.81 290 THR A O 1
ATOM 2197 N N . ARG A 1 291 ? -17.917 -6.474 -8.010 1.00 96.75 291 ARG A N 1
ATOM 2198 C CA . ARG A 1 291 ? -18.087 -6.502 -6.549 1.00 96.75 291 ARG A CA 1
ATOM 2199 C C . ARG A 1 291 ? -17.818 -5.146 -5.918 1.00 96.75 291 ARG A C 1
ATOM 2201 O O . ARG A 1 291 ? -17.276 -4.246 -6.559 1.00 96.75 291 ARG A O 1
ATOM 2208 N N . LEU A 1 292 ? -18.198 -4.997 -4.653 1.00 96.81 292 LEU A N 1
ATOM 2209 C CA . LEU A 1 292 ? -17.854 -3.818 -3.865 1.00 96.81 292 LEU A CA 1
ATOM 2210 C C . LEU A 1 292 ? -16.327 -3.652 -3.768 1.00 96.81 292 LEU A C 1
ATOM 2212 O O . LEU A 1 292 ? -15.620 -4.552 -3.315 1.00 96.81 292 LEU A O 1
ATOM 2216 N N . GLY A 1 293 ? -15.832 -2.477 -4.140 1.00 96.94 293 GLY A N 1
ATOM 2217 C CA . GLY A 1 293 ? -14.456 -2.062 -3.907 1.00 96.94 293 GLY A CA 1
ATOM 2218 C C . GLY A 1 293 ? -14.257 -1.618 -2.460 1.00 96.94 293 GLY A C 1
ATOM 2219 O O . GLY A 1 293 ? -14.989 -0.761 -1.963 1.00 96.94 293 GLY A O 1
ATOM 2220 N N . ARG A 1 294 ? -13.271 -2.207 -1.778 1.00 94.44 294 ARG A N 1
ATOM 2221 C CA . ARG A 1 294 ? -13.073 -2.074 -0.322 1.00 94.44 294 ARG A CA 1
ATOM 2222 C C . ARG A 1 294 ? -11.683 -1.604 0.068 1.00 94.44 294 ARG A C 1
ATOM 2224 O O . ARG A 1 294 ? -11.556 -0.792 0.978 1.00 94.44 294 ARG A O 1
ATOM 2231 N N . PHE A 1 295 ? -10.655 -2.111 -0.605 1.00 95.69 295 PHE A N 1
ATOM 2232 C CA . PHE A 1 295 ? -9.265 -1.878 -0.220 1.00 95.69 295 PHE A CA 1
ATOM 2233 C C . PHE A 1 295 ? -8.580 -0.885 -1.161 1.00 95.69 295 PHE A C 1
ATOM 2235 O O . PHE A 1 295 ? -9.150 -0.458 -2.169 1.00 95.69 295 PHE A O 1
ATOM 2242 N N . THR A 1 296 ? -7.356 -0.479 -0.808 1.00 90.75 296 THR A N 1
ATOM 2243 C CA . THR A 1 296 ? -6.668 0.752 -1.255 1.00 90.75 296 THR A CA 1
ATOM 2244 C C . THR A 1 296 ? -7.311 2.048 -0.743 1.00 90.75 296 THR A C 1
ATOM 2246 O O . THR A 1 296 ? -8.463 2.088 -0.326 1.00 90.75 296 THR A O 1
ATOM 2249 N N . TYR A 1 297 ? -6.593 3.160 -0.911 1.00 91.88 297 TYR A N 1
ATOM 2250 C CA . TYR A 1 297 ? -7.083 4.521 -0.659 1.00 91.88 297 TYR A CA 1
ATOM 2251 C C . TYR A 1 297 ? -8.339 4.928 -1.447 1.00 91.88 297 TYR A C 1
ATOM 2253 O O . TYR A 1 297 ? -8.971 5.922 -1.097 1.00 91.88 297 TYR A O 1
ATOM 2261 N N . LYS A 1 298 ? -8.667 4.233 -2.542 1.00 91.56 298 LYS A N 1
ATOM 2262 C CA . LYS A 1 298 ? -9.790 4.585 -3.423 1.00 91.56 298 LYS A CA 1
ATOM 2263 C C . LYS A 1 298 ? -10.775 3.428 -3.630 1.00 91.56 298 LYS A C 1
ATOM 2265 O O . LYS A 1 298 ? -11.557 3.487 -4.572 1.00 91.56 298 LYS A O 1
ATOM 2270 N N . GLY A 1 299 ? -10.731 2.383 -2.794 1.00 94.19 299 GLY A N 1
ATOM 2271 C CA . GLY A 1 299 ? -11.632 1.232 -2.930 1.00 94.19 299 GLY A CA 1
ATOM 2272 C C . GLY A 1 299 ? -11.511 0.556 -4.300 1.00 94.19 299 GLY A C 1
ATOM 2273 O O . GLY A 1 299 ? -12.525 0.342 -4.956 1.00 94.19 299 GLY A O 1
ATOM 2274 N N . GLN A 1 300 ? -10.284 0.325 -4.780 1.00 93.06 300 GLN A N 1
ATOM 2275 C CA . GLN A 1 300 ? -9.985 -0.157 -6.137 1.00 93.06 300 GLN A CA 1
ATOM 2276 C C . GLN A 1 300 ? -9.868 -1.688 -6.233 1.00 93.06 300 GLN A C 1
ATOM 2278 O O . GLN A 1 300 ? -9.751 -2.216 -7.335 1.00 93.06 300 GLN A O 1
ATOM 2283 N N . THR A 1 301 ? -9.910 -2.398 -5.106 1.00 96.25 301 THR A N 1
ATOM 2284 C CA . THR A 1 301 ? -9.809 -3.863 -5.028 1.00 96.25 301 THR A CA 1
ATOM 2285 C C . THR A 1 301 ? -10.903 -4.422 -4.114 1.00 96.25 301 THR A C 1
ATOM 2287 O O . THR A 1 301 ? -11.333 -3.756 -3.164 1.00 96.25 301 THR A O 1
ATOM 2290 N N . SER A 1 302 ? -11.409 -5.617 -4.431 1.00 96.50 302 SER A N 1
ATOM 2291 C CA . SER A 1 302 ? -12.561 -6.241 -3.756 1.00 96.50 302 SER A CA 1
ATOM 2292 C C . SER A 1 302 ? -12.183 -7.096 -2.544 1.00 96.50 302 SER A C 1
ATOM 2294 O O . SER A 1 302 ? -12.989 -7.227 -1.623 1.00 96.50 302 SER A O 1
ATOM 2296 N N . SER A 1 303 ? -10.979 -7.668 -2.540 1.00 96.94 303 SER A N 1
ATOM 2297 C CA . SER A 1 303 ? -10.514 -8.645 -1.550 1.00 96.94 303 SER A CA 1
ATOM 2298 C C . SER A 1 303 ? -9.097 -8.347 -1.065 1.00 96.94 303 SER A C 1
ATOM 2300 O O . SER A 1 303 ? -8.341 -7.616 -1.716 1.00 96.94 303 SER A O 1
ATOM 2302 N N . VAL A 1 304 ? -8.722 -8.942 0.070 1.00 97.56 304 VAL A N 1
ATOM 2303 C CA . VAL A 1 304 ? -7.349 -8.894 0.595 1.00 97.56 304 VAL A CA 1
ATOM 2304 C C . VAL A 1 304 ? -6.386 -9.573 -0.380 1.00 97.56 304 VAL A C 1
ATOM 2306 O O . VAL A 1 304 ? -5.304 -9.044 -0.618 1.00 97.56 304 VAL A O 1
ATOM 2309 N N . LEU A 1 305 ? -6.804 -10.671 -1.022 1.00 97.62 305 LEU A N 1
ATOM 2310 C CA . LEU A 1 305 ? -6.009 -11.368 -2.037 1.00 97.62 305 LEU A CA 1
ATOM 2311 C C . LEU A 1 305 ? -5.686 -10.468 -3.234 1.00 97.62 305 LEU A C 1
ATOM 2313 O O . LEU A 1 305 ? -4.521 -10.303 -3.589 1.00 97.62 305 LEU A O 1
ATOM 2317 N N . GLN A 1 306 ? -6.705 -9.844 -3.836 1.00 97.88 306 GLN A N 1
ATOM 2318 C CA . GLN A 1 306 ? -6.503 -8.967 -4.990 1.00 97.88 306 GLN A CA 1
ATOM 2319 C C . GLN A 1 306 ? -5.701 -7.718 -4.607 1.00 97.88 306 GLN A C 1
ATOM 2321 O O . GLN A 1 306 ? -4.901 -7.240 -5.408 1.00 97.88 306 GLN A O 1
ATOM 2326 N N . GLN A 1 307 ? -5.878 -7.199 -3.387 1.00 97.19 307 GLN A N 1
ATOM 2327 C CA . GLN A 1 307 ? -5.053 -6.109 -2.873 1.00 97.19 307 GLN A CA 1
ATOM 2328 C C . GLN A 1 307 ? -3.584 -6.512 -2.727 1.00 97.19 307 GLN A C 1
ATOM 2330 O O . GLN A 1 307 ? -2.712 -5.756 -3.151 1.00 97.19 307 GLN A O 1
ATOM 2335 N N . GLY A 1 308 ? -3.319 -7.674 -2.128 1.00 97.44 308 GLY A N 1
ATOM 2336 C CA . GLY A 1 308 ? -1.973 -8.213 -1.969 1.00 97.44 308 GLY A CA 1
ATOM 2337 C C . GLY A 1 308 ? -1.310 -8.415 -3.326 1.00 97.44 308 GLY A C 1
ATOM 2338 O O . GLY A 1 308 ? -0.256 -7.846 -3.573 1.00 97.44 308 GLY A O 1
ATOM 2339 N N . ALA A 1 309 ? -1.974 -9.116 -4.245 1.00 97.44 309 ALA A N 1
ATOM 2340 C CA . ALA A 1 309 ? -1.449 -9.377 -5.583 1.00 97.44 309 ALA A CA 1
ATOM 2341 C C . ALA A 1 309 ? -1.163 -8.081 -6.372 1.00 97.44 309 ALA A C 1
ATOM 2343 O O . ALA A 1 309 ? -0.130 -7.970 -7.027 1.00 97.44 309 ALA A O 1
ATOM 2344 N N . ALA A 1 310 ? -2.029 -7.067 -6.249 1.00 97.00 310 ALA A N 1
ATOM 2345 C CA . ALA A 1 310 ? -1.804 -5.757 -6.862 1.00 97.00 310 ALA A CA 1
ATOM 2346 C C . ALA A 1 310 ? -0.602 -5.012 -6.256 1.00 97.00 310 ALA A C 1
ATOM 2348 O O . ALA A 1 310 ? 0.062 -4.262 -6.965 1.00 97.00 310 ALA A O 1
ATOM 2349 N N . ALA A 1 311 ? -0.336 -5.183 -4.957 1.00 96.94 311 ALA A N 1
ATOM 2350 C CA . ALA A 1 311 ? 0.823 -4.594 -4.287 1.00 96.94 311 ALA A CA 1
ATOM 2351 C C . ALA A 1 311 ? 2.122 -5.342 -4.629 1.00 96.94 311 ALA A C 1
ATOM 2353 O O . ALA A 1 311 ? 3.136 -4.700 -4.871 1.00 96.94 311 ALA A O 1
ATOM 2354 N N . TYR A 1 312 ? 2.092 -6.676 -4.731 1.00 97.31 312 TYR A N 1
ATOM 2355 C CA . TYR A 1 312 ? 3.233 -7.453 -5.226 1.00 97.31 312 TYR A CA 1
ATOM 2356 C C . TYR A 1 312 ? 3.636 -6.991 -6.630 1.00 97.31 312 TYR A C 1
ATOM 2358 O O . TYR A 1 312 ? 4.793 -6.631 -6.832 1.00 97.31 312 TYR A O 1
ATOM 2366 N N . GLN A 1 313 ? 2.681 -6.869 -7.555 1.00 96.88 313 GLN A N 1
ATOM 2367 C CA . GLN A 1 313 ? 2.969 -6.406 -8.915 1.00 96.88 313 GLN A CA 1
ATOM 2368 C C . GLN A 1 313 ? 3.354 -4.924 -8.962 1.00 96.88 313 GLN A C 1
ATOM 2370 O O . GLN A 1 313 ? 4.359 -4.552 -9.560 1.00 96.88 313 GLN A O 1
ATOM 2375 N N . GLY A 1 314 ? 2.568 -4.064 -8.317 1.00 95.81 314 GLY A N 1
ATOM 2376 C CA . GLY A 1 314 ? 2.743 -2.623 -8.421 1.00 95.81 314 GLY A CA 1
ATOM 2377 C C . GLY A 1 314 ? 3.928 -2.096 -7.622 1.00 95.81 314 GLY A C 1
ATOM 2378 O O . GLY A 1 314 ? 4.578 -1.162 -8.070 1.00 95.81 314 GLY A O 1
ATOM 2379 N N . ASP A 1 315 ? 4.216 -2.648 -6.447 1.00 96.25 315 ASP A N 1
ATOM 2380 C CA . ASP A 1 315 ? 5.169 -2.052 -5.503 1.00 96.25 315 ASP A CA 1
ATOM 2381 C C . ASP A 1 315 ? 6.501 -2.809 -5.450 1.00 96.25 315 ASP A C 1
ATOM 2383 O O . ASP A 1 315 ? 7.520 -2.199 -5.116 1.00 96.25 315 ASP A O 1
ATOM 2387 N N . ILE A 1 316 ? 6.489 -4.105 -5.784 1.00 96.38 316 ILE A N 1
ATOM 2388 C CA . ILE A 1 316 ? 7.646 -5.016 -5.719 1.00 96.38 316 ILE A CA 1
ATOM 2389 C C . ILE A 1 316 ? 8.026 -5.548 -7.115 1.00 96.38 316 ILE A C 1
ATOM 2391 O O . ILE A 1 316 ? 9.139 -6.030 -7.300 1.00 96.38 316 ILE A O 1
ATOM 2395 N N . GLY A 1 317 ? 7.132 -5.439 -8.103 1.00 95.44 317 GLY A N 1
ATOM 2396 C CA . GLY A 1 317 ? 7.343 -5.962 -9.452 1.00 95.44 317 GLY A CA 1
ATOM 2397 C C . GLY A 1 317 ? 7.203 -7.480 -9.566 1.00 95.44 317 GLY A C 1
ATOM 2398 O O . GLY A 1 317 ? 7.815 -8.073 -10.428 1.00 95.44 317 GLY A O 1
ATOM 2399 N N . ILE A 1 318 ? 6.434 -8.121 -8.685 1.00 95.12 318 ILE A N 1
ATOM 2400 C CA . ILE A 1 318 ? 6.248 -9.580 -8.678 1.00 95.12 318 ILE A CA 1
ATOM 2401 C C . ILE A 1 318 ? 4.911 -9.927 -9.336 1.00 95.12 318 ILE A C 1
ATOM 2403 O O . ILE A 1 318 ? 3.845 -9.516 -8.859 1.00 95.12 318 ILE A O 1
ATOM 2407 N N . THR A 1 319 ? 4.955 -10.718 -10.404 1.00 95.75 319 THR A N 1
ATOM 2408 C CA . THR A 1 319 ? 3.776 -11.183 -11.142 1.00 95.75 319 THR A CA 1
ATOM 2409 C C . THR A 1 319 ? 3.099 -12.374 -10.471 1.00 95.75 319 THR A C 1
ATOM 2411 O O . THR A 1 319 ? 3.730 -13.219 -9.840 1.00 95.75 319 THR A O 1
ATOM 2414 N N . SER A 1 320 ? 1.778 -12.460 -10.627 1.00 95.31 320 SER A N 1
ATOM 2415 C CA . SER A 1 320 ? 0.928 -13.524 -10.079 1.00 95.31 320 SER A CA 1
ATOM 2416 C C . SER A 1 320 ? -0.159 -13.923 -11.079 1.00 95.31 320 SER A C 1
ATOM 2418 O O . SER A 1 320 ? -0.378 -13.244 -12.082 1.00 95.31 320 SER A O 1
ATOM 2420 N N . SER A 1 321 ? -0.925 -14.972 -10.774 1.00 94.44 321 SER A N 1
ATOM 2421 C CA . SER A 1 321 ? -2.068 -15.385 -11.601 1.00 94.44 321 SER A CA 1
ATOM 2422 C C . SER A 1 321 ? -3.148 -14.304 -11.769 1.00 94.44 321 SER A C 1
ATOM 2424 O O . SER A 1 321 ? -3.845 -14.293 -12.784 1.00 94.44 321 SER A O 1
ATOM 2426 N N . LEU A 1 322 ? -3.277 -13.372 -10.813 1.00 95.25 322 LEU A N 1
ATOM 2427 C CA . LEU A 1 322 ? -4.210 -12.239 -10.894 1.00 95.25 322 LEU A CA 1
ATOM 2428 C C . LEU A 1 322 ? -3.630 -11.031 -11.641 1.00 95.25 322 LEU A C 1
ATOM 2430 O O . LEU A 1 322 ? -4.384 -10.281 -12.260 1.00 95.25 322 LEU A O 1
ATOM 2434 N N . PHE A 1 323 ? -2.313 -10.836 -11.575 1.00 95.56 323 PHE A N 1
ATOM 2435 C CA . PHE A 1 323 ? -1.597 -9.723 -12.201 1.00 95.56 323 PHE A CA 1
ATOM 2436 C C . PHE A 1 323 ? -0.351 -10.272 -12.910 1.00 95.56 323 PHE A C 1
ATOM 2438 O O . PHE A 1 323 ? 0.723 -10.308 -12.309 1.00 95.56 323 PHE A O 1
ATOM 2445 N N . PRO A 1 324 ? -0.507 -10.755 -14.154 1.00 93.75 324 PRO A N 1
ATOM 2446 C CA . PRO A 1 324 ? 0.523 -11.528 -14.848 1.00 93.75 324 PRO A CA 1
ATOM 2447 C C . PRO A 1 324 ? 1.583 -10.668 -15.545 1.00 93.75 324 PRO A C 1
ATOM 2449 O O . PRO A 1 324 ? 2.576 -11.206 -16.026 1.00 93.75 324 PRO A O 1
ATOM 2452 N N . ASP A 1 325 ? 1.341 -9.362 -15.648 1.00 92.00 325 ASP A N 1
ATOM 2453 C CA . ASP A 1 325 ? 2.165 -8.439 -16.417 1.00 92.00 325 ASP A CA 1
ATOM 2454 C C . ASP A 1 325 ? 3.066 -7.616 -15.493 1.00 92.00 325 ASP A C 1
ATOM 2456 O O . ASP A 1 325 ? 2.608 -7.067 -14.483 1.00 92.00 325 ASP A O 1
ATOM 2460 N N . GLU A 1 326 ? 4.327 -7.475 -15.890 1.00 92.44 326 GLU A N 1
ATOM 2461 C CA . GLU A 1 326 ? 5.307 -6.618 -15.225 1.00 92.44 326 GLU A CA 1
ATOM 2462 C C . GLU A 1 326 ? 4.854 -5.158 -15.152 1.00 92.44 326 GLU A C 1
ATOM 2464 O O . GLU A 1 326 ? 4.176 -4.671 -16.066 1.00 92.44 326 GLU A O 1
ATOM 2469 N N . PRO A 1 327 ? 5.309 -4.384 -14.153 1.00 92.25 327 PRO A N 1
ATOM 2470 C CA . PRO A 1 327 ? 5.118 -2.938 -14.123 1.00 92.25 327 PRO A CA 1
ATOM 2471 C C . PRO A 1 327 ? 6.042 -2.198 -15.118 1.00 92.25 327 PRO A C 1
ATOM 2473 O O . PRO A 1 327 ? 6.507 -1.101 -14.822 1.00 92.25 327 PRO A O 1
ATOM 2476 N N . CYS A 1 328 ? 6.302 -2.776 -16.296 1.00 95.31 328 CYS A N 1
ATOM 2477 C CA . CYS A 1 328 ? 7.071 -2.172 -17.382 1.00 95.31 328 CYS A CA 1
ATOM 2478 C C . CYS A 1 328 ? 6.131 -1.668 -18.490 1.00 95.31 328 CYS A C 1
ATOM 2480 O O . CYS A 1 328 ? 5.256 -2.398 -18.960 1.00 95.31 328 CYS A O 1
ATOM 2482 N N . THR A 1 329 ? 6.345 -0.454 -18.993 1.00 95.81 329 THR A N 1
ATOM 2483 C CA . THR A 1 329 ? 5.689 0.019 -20.223 1.00 95.81 329 THR A CA 1
ATOM 2484 C C . THR A 1 329 ? 6.471 -0.393 -21.473 1.00 95.81 329 THR A C 1
ATOM 2486 O O . THR A 1 329 ? 7.662 -0.703 -21.416 1.00 95.81 329 THR A O 1
ATOM 2489 N N . GLU A 1 330 ? 5.832 -0.329 -22.648 1.00 94.31 330 GLU A N 1
ATOM 2490 C CA . GLU A 1 330 ? 6.505 -0.574 -23.938 1.00 94.31 330 GLU A CA 1
ATOM 2491 C C . GLU A 1 330 ? 7.706 0.364 -24.175 1.00 94.31 330 GLU A C 1
ATOM 2493 O O . GLU A 1 330 ? 8.637 0.018 -24.904 1.00 94.31 330 GLU A O 1
ATOM 2498 N N . ALA A 1 331 ? 7.710 1.546 -23.547 1.00 93.81 331 ALA A N 1
ATOM 2499 C CA . ALA A 1 331 ? 8.799 2.515 -23.639 1.00 93.81 331 ALA A CA 1
ATOM 2500 C C . ALA A 1 331 ? 10.032 2.132 -22.795 1.00 93.81 331 ALA A C 1
ATOM 2502 O O . ALA A 1 331 ? 11.111 2.692 -22.995 1.00 93.81 331 ALA A O 1
ATOM 2503 N N . GLN A 1 332 ? 9.906 1.180 -21.867 1.00 96.38 332 GLN A N 1
ATOM 2504 C CA . GLN A 1 332 ? 10.942 0.825 -20.895 1.00 96.38 332 GLN A CA 1
ATOM 2505 C C . GLN A 1 332 ? 11.684 -0.452 -21.307 1.00 96.38 332 GLN A C 1
ATOM 2507 O O . GLN A 1 332 ? 11.625 -1.487 -20.646 1.00 96.38 332 GLN A O 1
ATOM 2512 N N . THR A 1 333 ? 12.433 -0.382 -22.410 1.00 95.19 333 THR A N 1
ATOM 2513 C CA . THR A 1 333 ? 13.109 -1.550 -23.009 1.00 95.19 333 THR A CA 1
ATOM 2514 C C . THR A 1 333 ? 14.050 -2.288 -22.048 1.00 95.19 333 THR A C 1
ATOM 2516 O O . THR A 1 333 ? 14.069 -3.520 -22.047 1.00 95.19 333 THR A O 1
ATOM 2519 N N . ALA A 1 334 ? 14.801 -1.572 -21.203 1.00 95.94 334 ALA A N 1
ATOM 2520 C CA . ALA A 1 334 ? 15.668 -2.194 -20.201 1.00 95.94 334 ALA A CA 1
ATOM 2521 C C . ALA A 1 334 ? 14.870 -2.971 -19.139 1.00 95.94 334 ALA A C 1
ATOM 2523 O O . ALA A 1 334 ? 15.286 -4.065 -18.774 1.00 95.94 334 ALA A O 1
ATOM 2524 N N . CYS A 1 335 ? 13.717 -2.443 -18.705 1.00 96.69 335 CYS A N 1
ATOM 2525 C CA . CYS A 1 335 ? 12.796 -3.112 -17.775 1.00 96.69 335 CYS A CA 1
ATOM 2526 C C . CYS A 1 335 ? 12.313 -4.434 -18.375 1.00 96.69 335 CYS A C 1
ATOM 2528 O O . CYS A 1 335 ? 12.564 -5.495 -17.812 1.00 96.69 335 CYS A O 1
ATOM 2530 N N . LEU A 1 336 ? 11.763 -4.383 -19.59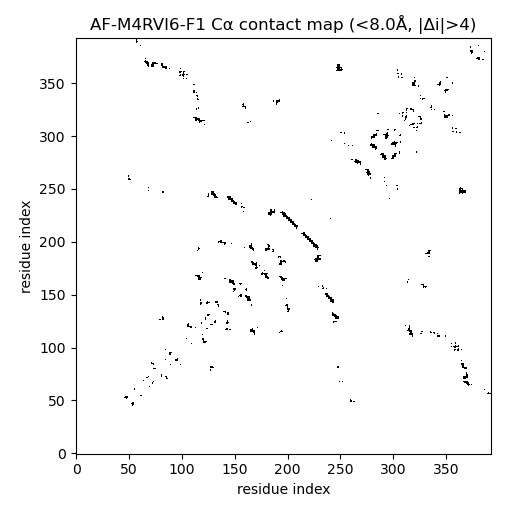3 1.00 95.44 336 LEU A N 1
ATOM 2531 C CA . LEU A 1 336 ? 11.290 -5.569 -20.315 1.00 95.44 336 LEU A CA 1
ATOM 2532 C C . LEU A 1 336 ? 12.399 -6.619 -20.507 1.00 95.44 336 LEU A C 1
ATOM 2534 O O . LEU A 1 336 ? 12.178 -7.808 -20.315 1.00 95.44 336 LEU A O 1
ATOM 2538 N N . THR A 1 337 ? 13.617 -6.182 -20.842 1.00 94.25 337 THR A N 1
ATOM 2539 C CA . THR A 1 337 ? 14.765 -7.083 -21.052 1.00 94.25 337 THR A CA 1
ATOM 2540 C C . THR A 1 337 ? 15.204 -7.795 -19.769 1.00 94.25 337 THR A C 1
ATOM 2542 O O . THR A 1 337 ? 15.743 -8.902 -19.836 1.00 94.25 337 THR A O 1
ATOM 2545 N N . VAL A 1 338 ? 15.061 -7.140 -18.616 1.00 93.44 338 VAL A N 1
ATOM 2546 C CA . VAL A 1 338 ? 15.400 -7.720 -17.311 1.00 93.44 338 VAL A CA 1
ATOM 2547 C C . VAL A 1 338 ? 14.297 -8.674 -16.865 1.00 93.44 338 VAL A C 1
ATOM 2549 O O . VAL A 1 338 ? 14.625 -9.810 -16.533 1.00 93.44 338 VAL A O 1
ATOM 2552 N N . ALA A 1 339 ? 13.029 -8.292 -17.023 1.00 92.69 339 ALA A N 1
ATOM 2553 C CA . ALA A 1 339 ? 11.887 -9.160 -16.743 1.00 92.69 339 ALA A CA 1
ATOM 2554 C C . ALA A 1 339 ? 11.910 -10.482 -17.530 1.00 92.69 339 ALA A C 1
ATOM 2556 O O . ALA A 1 339 ? 11.618 -11.556 -17.013 1.00 92.69 339 ALA A O 1
ATOM 2557 N N . GLU A 1 340 ? 12.343 -10.454 -18.796 1.00 89.50 340 GLU A N 1
ATOM 2558 C CA . GLU A 1 340 ? 12.506 -11.674 -19.606 1.00 89.50 340 GLU A CA 1
ATOM 2559 C C . GLU A 1 340 ? 13.518 -12.687 -19.025 1.00 89.50 340 GLU A C 1
ATOM 2561 O O . GLU A 1 340 ? 13.589 -13.827 -19.493 1.00 89.50 340 GLU A O 1
ATOM 2566 N N . ARG A 1 341 ? 14.341 -12.282 -18.049 1.00 87.38 341 ARG A N 1
ATOM 2567 C CA . ARG A 1 341 ? 15.393 -13.107 -17.433 1.00 87.38 341 ARG A CA 1
ATOM 2568 C C . ARG A 1 341 ? 15.038 -13.602 -16.034 1.00 87.38 341 ARG A C 1
ATOM 2570 O O . ARG A 1 341 ? 15.821 -14.384 -15.486 1.00 87.38 341 ARG A O 1
ATOM 2577 N N . GLU A 1 342 ? 13.922 -13.155 -15.472 1.00 85.62 342 GLU A N 1
ATOM 2578 C CA . GLU A 1 342 ? 13.437 -13.596 -14.165 1.00 85.62 342 GLU A CA 1
ATOM 2579 C C . GLU A 1 342 ? 13.105 -15.088 -14.176 1.00 85.62 342 GLU A C 1
ATOM 2581 O O . GLU A 1 342 ? 12.790 -15.682 -15.218 1.00 85.62 342 GLU A O 1
ATOM 2586 N N . LYS A 1 343 ? 13.219 -15.732 -13.010 1.00 77.62 343 LYS A N 1
ATOM 2587 C CA . LYS A 1 343 ? 12.779 -17.118 -12.878 1.00 77.62 343 LYS A CA 1
ATOM 2588 C C . LYS A 1 343 ? 11.292 -17.110 -12.572 1.00 77.62 343 LYS A C 1
ATOM 2590 O O . LYS A 1 343 ? 10.834 -16.393 -11.699 1.00 77.62 343 LYS A O 1
ATOM 2595 N N . LYS A 1 344 ? 10.552 -17.977 -13.259 1.00 79.38 344 LYS A N 1
ATOM 2596 C CA . LYS A 1 344 ? 9.103 -18.090 -13.087 1.00 79.38 344 LYS A CA 1
ATOM 2597 C C . LYS A 1 344 ? 8.738 -19.433 -12.473 1.00 79.38 344 LYS A C 1
ATOM 2599 O O . LYS A 1 344 ? 9.266 -20.479 -12.866 1.00 79.38 344 LYS A O 1
ATOM 2604 N N . VAL A 1 345 ? 7.791 -19.432 -11.542 1.00 68.44 345 VAL A N 1
ATOM 2605 C CA . VAL A 1 345 ? 7.128 -20.645 -11.063 1.00 68.44 345 VAL A CA 1
ATOM 2606 C C . VAL A 1 345 ? 6.282 -21.223 -12.195 1.00 68.44 345 VAL A C 1
ATOM 2608 O O . VAL A 1 345 ? 5.449 -20.541 -12.793 1.00 68.44 345 VAL A O 1
ATOM 2611 N N . GLY A 1 346 ? 6.498 -22.508 -12.499 1.00 61.19 346 GLY A N 1
ATOM 2612 C CA . GLY A 1 346 ? 5.730 -23.227 -13.523 1.00 61.19 346 GLY A CA 1
ATOM 2613 C C . GLY A 1 346 ? 5.780 -22.590 -14.919 1.00 61.19 346 GLY A C 1
ATOM 2614 O O . GLY A 1 346 ? 4.875 -22.840 -15.713 1.00 61.19 346 GLY A O 1
ATOM 2615 N N . ASP A 1 347 ? 6.811 -21.779 -15.191 1.00 62.53 347 ASP A N 1
ATOM 2616 C CA . ASP A 1 347 ? 7.023 -20.970 -16.399 1.00 62.53 347 ASP A CA 1
ATOM 2617 C C . ASP A 1 347 ? 6.005 -19.825 -16.634 1.00 62.53 347 ASP A C 1
ATOM 2619 O O . ASP A 1 347 ? 5.899 -19.346 -17.764 1.00 62.53 347 ASP A O 1
ATOM 2623 N N . GLN A 1 348 ? 5.244 -19.376 -15.621 1.00 80.00 348 GLN A N 1
ATOM 2624 C CA . GLN A 1 348 ? 4.177 -18.371 -15.821 1.00 80.00 348 GLN A CA 1
ATOM 2625 C C . GLN A 1 348 ? 4.322 -17.087 -15.001 1.00 80.00 348 GLN A C 1
ATOM 2627 O O . GLN A 1 348 ? 4.260 -16.010 -15.590 1.00 80.00 348 GLN A O 1
ATOM 2632 N N . TYR A 1 349 ? 4.517 -17.192 -13.687 1.00 89.75 349 TYR A N 1
ATOM 2633 C CA . TYR A 1 349 ? 4.484 -16.054 -12.757 1.00 89.75 349 TYR A CA 1
ATOM 2634 C C . TYR A 1 349 ? 5.598 -16.169 -11.722 1.00 89.75 349 TYR A C 1
ATOM 2636 O O . TYR A 1 349 ? 6.108 -17.268 -11.504 1.00 89.75 349 TYR A O 1
ATOM 2644 N N . ASP A 1 350 ? 5.944 -15.068 -11.069 1.00 91.94 350 ASP A N 1
ATOM 2645 C CA . ASP A 1 350 ? 7.062 -15.034 -10.118 1.00 91.94 350 ASP A CA 1
ATOM 2646 C C . ASP A 1 350 ? 6.668 -15.641 -8.770 1.00 91.94 350 ASP A C 1
ATOM 2648 O O . ASP A 1 350 ? 7.452 -16.372 -8.173 1.00 91.94 350 ASP A O 1
ATOM 2652 N N . ILE A 1 351 ? 5.423 -15.422 -8.328 1.00 92.81 351 ILE A N 1
ATOM 2653 C CA . ILE A 1 351 ? 4.885 -15.995 -7.087 1.00 92.81 351 ILE A CA 1
ATOM 2654 C C . ILE A 1 351 ? 3.774 -17.014 -7.365 1.00 92.81 351 ILE A C 1
ATOM 2656 O O . ILE A 1 351 ? 2.908 -16.821 -8.226 1.00 92.81 351 ILE A O 1
ATOM 2660 N N . SER A 1 352 ? 3.776 -18.124 -6.624 1.00 93.56 352 SER A N 1
ATOM 2661 C CA . SER A 1 352 ? 2.752 -19.163 -6.757 1.00 93.56 352 SER A CA 1
ATOM 2662 C C . SER A 1 352 ? 1.425 -18.785 -6.088 1.00 93.56 352 SER A C 1
ATOM 2664 O O . SER A 1 352 ? 1.380 -18.021 -5.123 1.00 93.56 352 SER A O 1
ATOM 2666 N N . ASP A 1 353 ? 0.325 -19.409 -6.527 1.00 94.69 353 ASP A N 1
ATOM 2667 C CA . ASP A 1 353 ? -0.988 -19.248 -5.881 1.00 94.69 353 ASP A CA 1
ATOM 2668 C C . ASP A 1 353 ? -0.971 -19.665 -4.400 1.00 94.69 353 ASP A C 1
ATOM 2670 O O . ASP A 1 353 ? -1.710 -19.112 -3.587 1.00 94.69 353 ASP A O 1
ATOM 2674 N N . LEU A 1 354 ? -0.127 -20.639 -4.031 1.00 95.44 354 LEU A N 1
ATOM 2675 C CA . LEU A 1 354 ? 0.016 -21.073 -2.642 1.00 95.44 354 LEU A CA 1
ATOM 2676 C C . LEU A 1 354 ? 0.683 -19.991 -1.790 1.00 95.44 354 LEU A C 1
ATOM 2678 O O . LEU A 1 354 ? 0.191 -19.689 -0.706 1.00 95.44 354 LEU A O 1
ATOM 2682 N N . GLU A 1 355 ? 1.775 -19.405 -2.277 1.00 95.50 355 GLU A N 1
ATOM 2683 C CA . GLU A 1 355 ? 2.469 -18.317 -1.583 1.00 95.50 355 GLU A CA 1
ATOM 2684 C C . GLU A 1 355 ? 1.559 -17.092 -1.455 1.00 95.50 355 GLU A C 1
ATOM 2686 O O . GLU A 1 355 ? 1.422 -16.540 -0.363 1.00 95.50 355 GLU A O 1
ATOM 2691 N N . MET A 1 356 ? 0.831 -16.733 -2.519 1.00 96.56 356 MET A N 1
ATOM 2692 C CA . MET A 1 356 ? -0.164 -15.658 -2.458 1.00 96.56 356 MET A CA 1
ATOM 2693 C C . MET A 1 356 ? -1.282 -15.941 -1.451 1.00 96.56 356 MET A C 1
ATOM 2695 O O . MET A 1 356 ? -1.662 -15.043 -0.698 1.00 96.56 356 MET A O 1
ATOM 2699 N N . ALA A 1 357 ? -1.782 -17.178 -1.379 1.00 97.38 357 ALA A N 1
ATOM 2700 C CA . ALA A 1 357 ? -2.784 -17.567 -0.388 1.00 97.38 357 ALA A CA 1
ATOM 2701 C C . ALA A 1 357 ? -2.237 -17.526 1.050 1.00 97.38 357 ALA A C 1
ATOM 2703 O O . ALA A 1 357 ? -2.971 -17.195 1.981 1.00 97.38 357 ALA A O 1
ATOM 2704 N N . GLN A 1 358 ? -0.953 -17.833 1.259 1.00 98.19 358 GLN A N 1
ATOM 2705 C CA . GLN A 1 358 ? -0.307 -17.714 2.569 1.00 98.19 358 GLN A CA 1
ATOM 2706 C C . GLN A 1 358 ? -0.163 -16.250 2.994 1.00 98.19 358 GLN A C 1
ATOM 2708 O O . GLN A 1 358 ? -0.456 -15.921 4.145 1.00 98.19 358 GLN A O 1
ATOM 2713 N N . VAL A 1 359 ? 0.212 -15.359 2.073 1.00 97.94 359 VAL A N 1
ATOM 2714 C CA . VAL A 1 359 ? 0.262 -13.913 2.338 1.00 97.94 359 VAL A CA 1
ATOM 2715 C C . VAL A 1 359 ? -1.134 -13.342 2.592 1.00 97.94 359 VAL A C 1
ATOM 2717 O O . VAL A 1 359 ? -1.315 -12.537 3.510 1.00 97.94 359 VAL A O 1
ATOM 2720 N N . GLU A 1 360 ? -2.142 -13.763 1.825 1.00 98.12 360 GLU A N 1
ATOM 2721 C CA . GLU A 1 360 ? -3.541 -13.412 2.085 1.00 98.12 360 GLU A CA 1
ATOM 2722 C C . GLU A 1 360 ? -3.946 -13.859 3.494 1.00 98.12 360 GLU A C 1
ATOM 2724 O O . GLU A 1 360 ? -4.454 -13.053 4.274 1.00 98.12 360 GLU A O 1
ATOM 2729 N N . PHE A 1 361 ? -3.691 -15.126 3.836 1.00 98.56 361 PHE A N 1
ATOM 2730 C CA . PHE A 1 361 ? -4.030 -15.685 5.139 1.00 98.56 361 PHE A CA 1
ATOM 2731 C C . PHE A 1 361 ? -3.386 -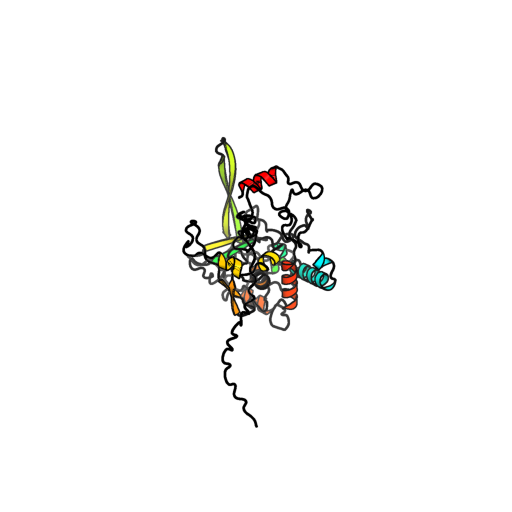14.889 6.273 1.00 98.56 361 PHE A C 1
ATOM 2733 O O . PHE A 1 361 ? -4.089 -14.492 7.199 1.00 98.56 361 PHE A O 1
ATOM 2740 N N . TYR A 1 362 ? -2.088 -14.593 6.160 1.00 98.56 362 TYR A N 1
ATOM 2741 C CA . TYR A 1 362 ? -1.355 -13.752 7.101 1.00 98.56 362 TYR A CA 1
ATOM 2742 C C . TYR A 1 362 ? -2.058 -12.408 7.329 1.00 98.56 362 TYR A C 1
ATOM 2744 O O . TYR A 1 362 ? -2.488 -12.127 8.446 1.00 98.56 362 TYR A O 1
ATOM 2752 N N . ASN A 1 363 ? -2.291 -11.632 6.265 1.00 97.94 363 ASN A N 1
ATOM 2753 C CA . ASN A 1 363 ? -2.936 -10.318 6.363 1.00 97.94 363 ASN A CA 1
ATOM 2754 C C . ASN A 1 363 ? -4.369 -10.394 6.914 1.00 97.94 363 ASN A C 1
ATOM 2756 O O . ASN A 1 363 ? -4.809 -9.510 7.651 1.00 97.94 363 ASN A O 1
ATOM 2760 N N . ARG A 1 364 ? -5.119 -11.451 6.581 1.00 97.69 364 ARG A N 1
ATOM 2761 C CA . ARG A 1 364 ? -6.497 -11.628 7.058 1.00 97.69 364 ARG A CA 1
ATOM 2762 C C . ARG A 1 364 ? -6.579 -11.927 8.550 1.00 97.69 364 ARG A C 1
ATOM 2764 O O . ARG A 1 364 ? -7.596 -11.602 9.161 1.00 97.69 364 ARG A O 1
ATOM 2771 N N . VAL A 1 365 ? -5.546 -12.534 9.131 1.00 97.50 365 VAL A N 1
ATOM 2772 C CA . VAL A 1 365 ? -5.548 -12.941 10.544 1.00 97.50 365 VAL A CA 1
ATOM 2773 C C . VAL A 1 365 ? -4.615 -12.117 11.429 1.00 97.50 365 VAL A C 1
ATOM 2775 O O . VAL A 1 365 ? -4.545 -12.395 12.625 1.00 97.50 365 VAL A O 1
ATOM 2778 N N . LEU A 1 366 ? -3.946 -11.091 10.889 1.00 97.62 366 LEU A N 1
ATOM 2779 C CA . LEU A 1 366 ? -3.266 -10.080 11.697 1.00 97.62 366 LEU A CA 1
ATOM 2780 C C . LEU A 1 366 ? -4.270 -9.423 12.652 1.00 97.62 366 LEU A C 1
ATOM 2782 O O . LEU A 1 366 ? -5.217 -8.743 12.232 1.00 97.62 366 LEU A O 1
ATOM 2786 N N . GLY A 1 367 ? -4.073 -9.670 13.944 1.00 95.81 367 GLY A N 1
ATOM 2787 C CA . GLY A 1 367 ? -5.014 -9.282 14.982 1.00 95.81 367 GLY A CA 1
ATOM 2788 C C . GLY A 1 367 ? -5.000 -7.780 15.256 1.00 95.81 367 GLY A C 1
ATOM 2789 O O . GLY A 1 367 ? -4.047 -7.063 14.959 1.00 95.81 367 GLY A O 1
ATOM 2790 N N . VAL A 1 368 ? -6.091 -7.290 15.844 1.00 96.31 368 VAL A N 1
ATOM 2791 C CA . VAL A 1 368 ? -6.251 -5.868 16.173 1.00 96.31 368 VAL A CA 1
ATOM 2792 C C . VAL A 1 368 ? -6.020 -5.673 17.670 1.00 96.31 368 VAL A C 1
ATOM 2794 O O . VAL A 1 368 ? -6.717 -6.310 18.466 1.00 96.31 368 VAL A O 1
ATOM 2797 N N . PRO A 1 369 ? -5.105 -4.783 18.091 1.00 95.69 369 PRO A N 1
ATOM 2798 C CA . PRO A 1 369 ? -4.913 -4.491 19.504 1.00 95.69 369 PRO A CA 1
ATOM 2799 C C . PRO A 1 369 ? -6.161 -3.957 20.195 1.00 95.69 369 PRO A C 1
ATOM 2801 O O . PRO A 1 369 ? -6.935 -3.172 19.631 1.00 95.69 369 PRO A O 1
ATOM 2804 N N . ALA A 1 370 ? -6.303 -4.324 21.464 1.00 95.31 370 ALA A N 1
ATOM 2805 C CA . ALA A 1 370 ? -7.290 -3.762 22.361 1.00 95.31 370 ALA A CA 1
ATOM 2806 C C . ALA A 1 370 ? -7.166 -2.239 22.387 1.00 95.31 370 ALA A C 1
ATOM 2808 O O . ALA A 1 370 ? -6.072 -1.657 22.370 1.00 95.31 370 ALA A O 1
ATOM 2809 N N . ARG A 1 371 ? -8.314 -1.569 22.421 1.00 92.88 371 ARG A N 1
ATOM 2810 C CA . ARG A 1 371 ? -8.349 -0.114 22.452 1.00 92.88 371 ARG A CA 1
ATOM 2811 C C . ARG A 1 371 ? -7.687 0.383 23.733 1.00 92.88 371 ARG A C 1
ATOM 2813 O O . ARG A 1 371 ? -7.957 -0.091 24.834 1.00 92.88 371 ARG A O 1
ATOM 2820 N N . ARG A 1 372 ? -6.822 1.384 23.584 1.00 91.81 372 ARG A N 1
ATOM 2821 C CA . ARG A 1 372 ? -6.077 1.962 24.707 1.00 91.81 372 ARG A CA 1
ATOM 2822 C C . ARG A 1 372 ? -7.000 2.612 25.740 1.00 91.81 372 ARG A C 1
ATOM 2824 O O . ARG A 1 372 ? -7.999 3.231 25.385 1.00 91.81 372 ARG A O 1
ATOM 2831 N N . GLY A 1 373 ? -6.566 2.528 26.998 1.00 92.25 373 GLY A N 1
ATOM 2832 C CA . GLY A 1 373 ? -7.143 3.179 28.177 1.00 92.25 373 GLY A CA 1
ATOM 2833 C C . GLY A 1 373 ? -8.448 2.588 28.690 1.00 92.25 373 GLY A C 1
ATOM 2834 O O . GLY A 1 373 ? -9.167 3.276 29.401 1.00 92.25 373 GLY A O 1
ATOM 2835 N N . PHE A 1 374 ? -8.725 1.325 28.383 1.00 94.25 374 PHE A N 1
ATOM 2836 C CA . PHE A 1 374 ? -9.592 0.494 29.210 1.00 94.25 374 PHE A CA 1
ATOM 2837 C C . PHE A 1 374 ? -8.737 -0.291 30.216 1.00 94.25 374 PHE A C 1
ATOM 2839 O O . PHE A 1 374 ? -7.774 -0.951 29.822 1.00 94.25 374 PHE A O 1
ATOM 2846 N N . ASP A 1 375 ? -9.063 -0.216 31.506 1.00 91.12 375 ASP A N 1
ATOM 2847 C CA . ASP A 1 375 ? -8.439 -1.018 32.562 1.00 91.12 375 ASP A CA 1
ATOM 2848 C C . ASP A 1 375 ? -9.297 -2.254 32.841 1.00 91.12 375 ASP A C 1
ATOM 2850 O O . ASP A 1 375 ? -10.368 -2.184 33.449 1.00 91.12 375 ASP A O 1
ATOM 2854 N N . SER A 1 376 ? -8.806 -3.414 32.408 1.00 87.75 376 SER A N 1
ATOM 2855 C CA . SER A 1 376 ? -9.502 -4.691 32.563 1.00 87.75 376 SER A CA 1
ATOM 2856 C C . SER A 1 376 ? -9.621 -5.156 34.019 1.00 87.75 376 SER A C 1
ATOM 2858 O O . SER A 1 376 ? -10.478 -5.988 34.314 1.00 87.75 376 SER A O 1
ATOM 2860 N N . ASN A 1 377 ? -8.828 -4.616 34.954 1.00 89.50 377 ASN A N 1
ATOM 2861 C CA . ASN A 1 377 ? -8.882 -5.029 36.361 1.00 89.50 377 ASN A CA 1
ATOM 2862 C C . ASN A 1 377 ? -10.095 -4.455 37.098 1.00 89.50 377 ASN A C 1
ATOM 2864 O O . ASN A 1 377 ? -10.579 -5.055 38.058 1.00 89.50 377 ASN A O 1
ATOM 2868 N N . ASN A 1 378 ? -10.562 -3.275 36.690 1.00 92.62 378 ASN A N 1
ATOM 2869 C CA . ASN A 1 378 ? -11.676 -2.571 37.330 1.00 92.62 378 ASN A CA 1
ATOM 2870 C C . ASN A 1 378 ? -12.793 -2.181 36.348 1.00 92.62 378 ASN A C 1
ATOM 2872 O O . ASN A 1 378 ? -13.779 -1.574 36.773 1.00 92.62 378 ASN A O 1
ATOM 2876 N N . ALA A 1 379 ? -12.660 -2.551 35.070 1.00 90.62 379 ALA A N 1
ATOM 2877 C CA . ALA A 1 379 ? -13.604 -2.239 34.002 1.00 90.62 379 ALA A CA 1
ATOM 2878 C C . ALA A 1 379 ? -13.891 -0.727 33.893 1.00 90.62 379 ALA A C 1
ATOM 2880 O O . ALA A 1 379 ? -15.036 -0.302 33.740 1.00 90.62 379 ALA A O 1
ATOM 2881 N N . GLN A 1 380 ? -12.851 0.103 34.021 1.00 92.19 380 GLN A N 1
ATOM 2882 C CA . GLN A 1 380 ? -12.952 1.557 33.881 1.00 92.19 380 GLN A CA 1
ATOM 2883 C C . GLN A 1 380 ? -12.191 2.060 32.658 1.00 92.19 380 GLN A C 1
ATOM 2885 O O . GLN A 1 380 ? -11.133 1.550 32.297 1.00 92.19 380 GLN A O 1
ATOM 2890 N N . TRP A 1 381 ? -12.724 3.118 32.053 1.00 93.81 381 TRP A N 1
ATOM 2891 C CA . TRP A 1 381 ? -12.036 3.874 31.016 1.00 93.81 381 TRP A CA 1
ATOM 2892 C C . TRP A 1 381 ? -11.243 5.030 31.622 1.00 93.81 381 TRP A C 1
ATOM 2894 O O . TRP A 1 381 ? -11.699 5.693 32.556 1.00 93.81 381 TRP A O 1
ATOM 2904 N N . ASP A 1 382 ? -10.081 5.313 31.038 1.00 95.19 382 ASP A N 1
ATOM 2905 C CA . ASP A 1 382 ? -9.352 6.554 31.265 1.00 95.19 382 ASP A CA 1
ATOM 2906 C C . ASP A 1 382 ? -10.276 7.750 31.003 1.00 95.19 382 ASP A C 1
ATOM 2908 O O . ASP A 1 382 ? -11.000 7.809 30.003 1.00 95.19 382 ASP A O 1
ATOM 2912 N N . THR A 1 383 ? -10.251 8.719 31.916 1.00 95.00 383 THR A N 1
ATOM 2913 C CA . THR A 1 383 ? -11.195 9.838 31.909 1.00 95.00 383 THR A CA 1
ATOM 2914 C C . THR A 1 383 ? -11.029 10.740 30.691 1.00 95.00 383 THR A C 1
ATOM 2916 O O . THR A 1 383 ? -12.028 11.242 30.174 1.00 95.00 383 THR A O 1
ATOM 2919 N N . ASN A 1 384 ? -9.803 10.920 30.188 1.00 95.19 384 ASN A N 1
ATOM 2920 C CA . ASN A 1 384 ? -9.558 11.725 28.993 1.00 95.19 384 ASN A CA 1
ATOM 2921 C C . ASN A 1 384 ? -10.001 10.984 27.731 1.00 95.19 384 ASN A C 1
ATOM 2923 O O . ASN A 1 384 ? -10.562 11.606 26.831 1.00 95.19 384 ASN A O 1
ATOM 2927 N N . ILE A 1 385 ? -9.801 9.664 27.666 1.00 93.31 385 ILE A N 1
ATOM 2928 C CA . ILE A 1 385 ? -10.279 8.855 26.536 1.00 93.31 385 ILE A CA 1
ATOM 2929 C C . ILE A 1 385 ? -11.805 8.818 26.498 1.00 93.31 385 ILE A C 1
ATOM 2931 O O . ILE A 1 385 ? -12.386 9.028 25.434 1.00 93.31 385 ILE A O 1
ATOM 2935 N N . ALA A 1 386 ? -12.460 8.617 27.643 1.00 92.56 386 ALA A N 1
ATOM 2936 C CA . ALA A 1 386 ? -13.916 8.652 27.735 1.00 92.56 386 ALA A CA 1
ATOM 2937 C C . ALA A 1 386 ? -14.479 10.022 27.312 1.00 92.56 386 ALA A C 1
ATOM 2939 O O . ALA A 1 386 ? -15.419 10.084 26.516 1.00 92.56 386 ALA A O 1
ATOM 2940 N N . ALA A 1 387 ? -13.867 11.119 27.775 1.00 93.44 387 ALA A N 1
ATOM 2941 C CA . ALA A 1 387 ? -14.258 12.471 27.381 1.00 93.44 387 ALA A CA 1
ATOM 2942 C C . ALA A 1 387 ? -14.035 12.725 25.881 1.00 93.44 387 ALA A C 1
ATOM 2944 O O . ALA A 1 387 ? -14.922 13.245 25.206 1.00 93.44 387 ALA A O 1
ATOM 2945 N N . GLY A 1 388 ? -12.882 12.322 25.340 1.00 92.69 388 GLY A N 1
ATOM 2946 C CA . GLY A 1 388 ? -12.570 12.450 23.916 1.00 92.69 388 GLY A CA 1
ATOM 2947 C C . GLY A 1 388 ? -13.523 11.646 23.032 1.00 92.69 388 GLY A C 1
ATOM 2948 O O . GLY A 1 388 ? -14.005 12.163 22.029 1.00 92.69 388 GLY A O 1
ATOM 2949 N N . ARG A 1 389 ? -13.868 10.417 23.438 1.00 92.06 389 ARG A N 1
ATOM 2950 C CA . ARG A 1 389 ? -14.887 9.597 22.768 1.00 92.06 389 ARG A CA 1
ATOM 2951 C C . ARG A 1 389 ? -16.228 10.325 22.721 1.00 92.06 389 ARG A C 1
ATOM 2953 O O . ARG A 1 389 ? -16.835 10.371 21.661 1.00 92.06 389 ARG A O 1
ATOM 2960 N N . GLN A 1 390 ? -16.682 10.897 23.836 1.00 92.94 390 GLN A N 1
ATOM 2961 C CA . GLN A 1 390 ? -17.957 11.618 23.877 1.00 92.94 390 GLN A CA 1
ATOM 2962 C C . GLN A 1 390 ? -17.992 12.819 22.920 1.00 92.94 390 GLN A C 1
ATOM 2964 O O . GLN A 1 390 ? -19.058 13.124 22.409 1.00 92.94 390 GLN A O 1
ATOM 2969 N N . GLN A 1 391 ? -16.861 13.496 22.697 1.00 92.94 391 GLN A N 1
ATOM 2970 C CA . GLN A 1 391 ? -16.759 14.617 21.749 1.00 92.94 391 GLN A CA 1
ATOM 2971 C C . GLN A 1 391 ? -16.658 14.174 20.281 1.00 92.94 391 GLN A C 1
ATOM 2973 O O . GLN A 1 391 ? -16.862 14.993 19.391 1.00 92.94 391 GLN A O 1
ATOM 2978 N N . PHE A 1 392 ? -16.254 12.926 20.026 1.00 91.31 392 PHE A N 1
ATOM 2979 C CA . PHE A 1 392 ? -16.109 12.391 18.672 1.00 91.31 392 PHE A CA 1
ATOM 2980 C C . PHE A 1 392 ? -17.458 12.024 18.040 1.00 91.31 392 PHE A C 1
ATOM 2982 O O . PHE A 1 392 ? -17.623 12.199 16.835 1.00 91.31 392 PHE A O 1
ATOM 2989 N N . PHE A 1 393 ? -18.385 11.499 18.847 1.00 84.50 393 PHE A N 1
ATOM 2990 C CA . PHE A 1 393 ? -19.788 11.316 18.464 1.00 84.50 393 PHE A CA 1
ATOM 2991 C C . PHE A 1 393 ? -20.523 12.655 18.451 1.00 84.50 393 PHE A C 1
ATOM 2993 O O . PHE A 1 393 ? -21.413 12.809 17.586 1.00 84.50 393 PHE A O 1
#

pLDDT: mean 87.73, std 17.14, range [29.86, 98.56]

InterPro domains:
  IPR010538 Di-haem oxidoreductase, putative peroxidase [PF06537] (92-376)

Organism: NCBI:txid1129794

Foldseek 3Di:
DDDDDDDDDDDDDDDDDDDDDDDDDDDDDDPPDDPPPPDPDPDPDQPADLLRHRDDDLQDDDLCQLQPQRQFADADDDLLNQPDFRPVQCVDPVSVVLLVLLSCQQPDQFPQFAFFFLERHNCQQCVSLAWGDADPDQPDFRRNKWKFKDFPVQAAWQACGGTFRQFGPCLPVDPHVCQQGAAALQCQVLADHHGAKGKHWDWDWDWDADPVRHIDIDTDIDIDIDRGNNDDTPPGMDIDMGRGHRLACVLVQLVRDQSSVQSPAAQPCPVVPPDHHDFDWEQALVVRDIGTQRDDPVSHYNALLLVLQCCSQRHRQWAEPSRQDGSGHPSNNNSVVRSVVGDADVPGTSDYPSSSVSNRSNSNRSGHYGDPQQDPVVRDGDPVVSVVSSVVD